Protein AF-0000000086329435 (afdb_homodimer)

Structure (mmCIF, N/CA/C/O backbone):
data_AF-0000000086329435-model_v1
#
loop_
_entity.id
_entity.type
_entity.pdbx_description
1 polymer 'Rab-GAP TBC domain-containing protein'
#
loop_
_atom_site.group_PDB
_atom_site.id
_atom_site.type_symbol
_atom_site.label_atom_id
_atom_site.label_alt_id
_atom_site.label_comp_id
_atom_site.label_asym_id
_atom_site.label_entity_id
_atom_site.l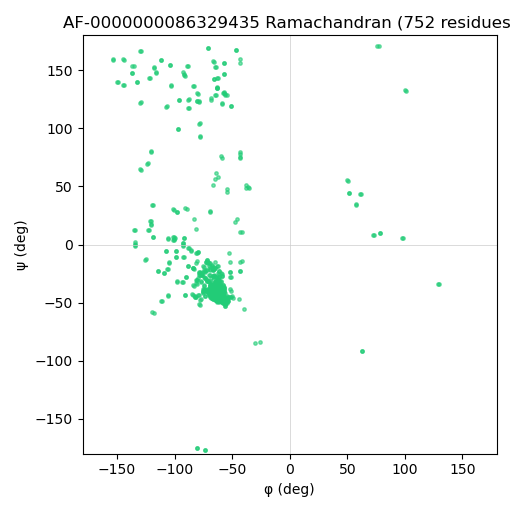abel_seq_id
_atom_site.pdbx_PDB_ins_code
_atom_site.Cartn_x
_atom_site.Cartn_y
_atom_site.Cartn_z
_atom_site.occupancy
_atom_site.B_iso_or_equiv
_atom_site.auth_seq_id
_atom_site.auth_comp_id
_atom_site.auth_asym_id
_atom_site.auth_atom_id
_atom_site.pdbx_PDB_model_num
ATOM 1 N N . HIS A 1 1 ? 3.812 -29.219 28.578 1 24.2 1 HIS A N 1
ATOM 2 C CA . HIS A 1 1 ? 4.77 -28.172 28.266 1 24.2 1 HIS A CA 1
ATOM 3 C C . HIS A 1 1 ? 4.887 -27.938 26.766 1 24.2 1 HIS A C 1
ATOM 5 O O . HIS A 1 1 ? 5.676 -28.609 26.094 1 24.2 1 HIS A O 1
ATOM 11 N N . LEU A 1 2 ? 3.816 -27.953 26.078 1 32.09 2 LEU A N 1
ATOM 12 C CA . LEU A 1 2 ? 3.768 -27.828 24.625 1 32.09 2 LEU A CA 1
ATOM 13 C C . LEU A 1 2 ? 4.715 -26.734 24.141 1 32.09 2 LEU A C 1
ATOM 15 O O . LEU A 1 2 ? 4.582 -25.578 24.547 1 32.09 2 LEU A O 1
ATOM 19 N N . SER A 1 3 ? 5.914 -26.875 24.109 1 37.56 3 SER A N 1
ATOM 20 C CA . SER A 1 3 ? 6.93 -25.953 23.609 1 37.56 3 SER A CA 1
ATOM 21 C C . SER A 1 3 ? 6.445 -25.203 22.375 1 37.56 3 SER A C 1
ATOM 23 O O . SER A 1 3 ? 6.352 -25.797 21.281 1 37.56 3 SER A O 1
ATOM 25 N N . GLU A 1 4 ? 5.254 -24.562 22.281 1 46.56 4 GLU A N 1
ATOM 26 C CA . GLU A 1 4 ? 4.449 -23.844 21.312 1 46.56 4 GLU A CA 1
ATOM 27 C C . GLU A 1 4 ? 5.305 -22.875 20.484 1 46.56 4 GLU A C 1
ATOM 29 O O . GLU A 1 4 ? 5.844 -21.906 21.016 1 46.56 4 GLU A O 1
ATOM 34 N N . HIS A 1 5 ? 5.977 -23.469 19.5 1 59.69 5 HIS A N 1
ATOM 35 C CA . HIS A 1 5 ? 6.898 -22.719 18.672 1 59.69 5 HIS A CA 1
ATOM 36 C C . HIS A 1 5 ? 6.246 -21.453 18.109 1 59.69 5 HIS A C 1
ATOM 38 O O . HIS A 1 5 ? 5.121 -21.5 17.609 1 59.69 5 HIS A O 1
ATOM 44 N N . GLU A 1 6 ? 6.73 -20.359 18.406 1 72.69 6 GLU A N 1
ATOM 45 C CA . GLU A 1 6 ? 6.316 -19.016 18.031 1 72.69 6 GLU A CA 1
ATOM 46 C C . GLU A 1 6 ? 6.168 -18.891 16.516 1 72.69 6 GLU A C 1
ATOM 48 O O . GLU A 1 6 ? 5.281 -18.188 16.031 1 72.69 6 GLU A O 1
ATOM 53 N N . TYR A 1 7 ? 6.957 -19.875 15.828 1 75.31 7 TYR A N 1
ATOM 54 C CA . TYR A 1 7 ? 6.957 -19.828 14.375 1 75.31 7 TYR A CA 1
ATOM 55 C C . TYR A 1 7 ? 6.836 -21.234 13.781 1 75.31 7 TYR A C 1
ATOM 57 O O . TYR A 1 7 ? 7.309 -22.203 14.375 1 75.31 7 TYR A O 1
ATOM 65 N N . ASP A 1 8 ? 6.195 -21.422 12.625 1 78.19 8 ASP A N 1
ATOM 66 C CA . ASP A 1 8 ? 6.141 -22.688 11.914 1 78.19 8 ASP A CA 1
ATOM 67 C C . ASP A 1 8 ? 7.418 -22.922 11.109 1 78.19 8 ASP A C 1
ATOM 69 O O . ASP A 1 8 ? 8.383 -22.156 11.227 1 78.19 8 ASP A O 1
ATOM 73 N N . ILE A 1 9 ? 7.453 -23.984 10.352 1 77.69 9 ILE A N 1
ATOM 74 C CA . ILE A 1 9 ? 8.664 -24.406 9.648 1 77.69 9 ILE A CA 1
ATOM 75 C C . ILE A 1 9 ? 8.984 -23.406 8.531 1 77.69 9 ILE A C 1
ATOM 77 O O . ILE A 1 9 ? 10.109 -23.359 8.039 1 77.69 9 ILE A O 1
ATOM 81 N N . TYR A 1 10 ? 8.039 -22.625 8.203 1 79.25 10 TYR A N 1
ATOM 82 C CA . TYR A 1 10 ? 8.219 -21.672 7.109 1 79.25 10 TYR A CA 1
ATOM 83 C C . TYR A 1 10 ? 8.562 -20.297 7.633 1 79.25 10 TYR A C 1
ATOM 85 O O . TYR A 1 10 ? 8.797 -19.359 6.852 1 79.25 10 TYR A O 1
ATOM 93 N N . GLY A 1 11 ? 8.531 -20.141 9 1 81.06 11 GLY A N 1
ATOM 94 C CA . GLY A 1 11 ? 8.898 -18.875 9.625 1 81.06 11 GLY A CA 1
ATOM 95 C C . GLY A 1 11 ? 7.703 -18.016 9.977 1 81.06 11 GLY A C 1
ATOM 96 O O . GLY A 1 11 ? 7.863 -16.875 10.43 1 81.06 11 GLY A O 1
ATOM 97 N N . PHE A 1 12 ? 6.535 -18.516 9.797 1 81.62 12 PHE A N 1
ATOM 98 C CA . PHE A 1 12 ? 5.34 -17.734 10.109 1 81.62 12 PHE A CA 1
ATOM 99 C C . PHE A 1 12 ? 4.891 -17.984 11.547 1 81.62 12 PHE A C 1
ATOM 101 O O . PHE A 1 12 ? 5.008 -19.094 12.055 1 81.62 12 PHE A O 1
ATOM 108 N N . LYS A 1 13 ? 4.367 -16.922 12.133 1 77.38 13 LYS A N 1
ATOM 109 C CA . LYS A 1 13 ? 3.855 -17.047 13.5 1 77.38 13 LYS A CA 1
ATOM 110 C C . LYS A 1 13 ? 2.682 -18.016 13.57 1 77.38 13 LYS A C 1
ATOM 112 O O . LYS A 1 13 ? 1.812 -18.016 12.695 1 77.38 13 LYS A O 1
ATOM 117 N N . THR A 1 14 ? 2.68 -18.828 14.484 1 70.88 14 THR A N 1
ATOM 118 C CA . THR A 1 14 ? 1.661 -19.875 14.633 1 70.88 14 THR A CA 1
ATOM 119 C C . THR A 1 14 ? 0.403 -19.297 15.281 1 70.88 14 THR A C 1
ATOM 121 O O . THR A 1 14 ? -0.709 -19.734 14.977 1 70.88 14 THR A O 1
ATOM 124 N N . LEU A 1 15 ? 0.626 -18.281 16.203 1 61.25 15 LEU A N 1
ATOM 125 C CA . LEU A 1 15 ? -0.533 -17.703 16.859 1 61.25 15 LEU A CA 1
ATOM 126 C C . LEU A 1 15 ? -0.813 -16.297 16.344 1 61.25 15 LEU A C 1
ATOM 128 O O . LEU A 1 15 ? 0.108 -15.5 16.172 1 61.25 15 LEU A O 1
ATOM 132 N N . PRO A 1 16 ? -2.02 -16.25 15.773 1 56.25 16 PRO A N 1
ATOM 133 C CA . PRO A 1 16 ? -2.326 -14.922 15.25 1 56.25 16 PRO A CA 1
ATOM 134 C C . PRO A 1 16 ? -2.412 -13.867 16.344 1 56.25 16 PRO A C 1
ATOM 136 O O . PRO A 1 16 ? -2.787 -14.172 17.484 1 56.25 16 PRO A O 1
ATOM 139 N N . GLU A 1 17 ? -1.737 -12.75 16.25 1 54.22 17 GLU A N 1
ATOM 140 C CA . GLU A 1 17 ? -1.885 -11.633 17.172 1 54.22 17 GLU A CA 1
ATOM 141 C C . GLU A 1 17 ? -3.24 -10.953 17.016 1 54.22 17 GLU A C 1
ATOM 143 O O . GLU A 1 17 ? -3.375 -9.758 17.281 1 54.22 17 GLU A O 1
ATOM 148 N N . GLU A 1 18 ? -4.297 -11.773 16.547 1 55.03 18 GLU A N 1
ATOM 149 C CA . GLU A 1 18 ? -5.539 -11.117 16.156 1 55.03 18 GLU A CA 1
ATOM 150 C C . GLU A 1 18 ? -6.402 -10.789 17.375 1 55.03 18 GLU A C 1
ATOM 152 O O . GLU A 1 18 ? -6.426 -11.547 18.344 1 55.03 18 GLU A O 1
ATOM 157 N N . GLU A 1 19 ? -6.867 -9.57 17.484 1 53.66 19 GLU A N 1
ATOM 158 C CA . GLU A 1 19 ? -7.707 -9.039 18.547 1 53.66 19 GLU A CA 1
ATOM 159 C C . GLU A 1 19 ? -9.133 -9.578 18.453 1 53.66 19 GLU A C 1
ATOM 161 O O . GLU A 1 19 ? -9.836 -9.672 19.469 1 53.66 19 GLU A O 1
ATOM 166 N N . ASP A 1 20 ? -9.617 -9.906 17.234 1 54.53 20 ASP A N 1
ATOM 167 C CA . ASP A 1 20 ? -11.023 -10.281 17.188 1 54.53 20 ASP A CA 1
ATOM 168 C C . ASP A 1 20 ? -11.227 -11.719 17.672 1 54.53 20 ASP A C 1
ATOM 170 O O . ASP A 1 20 ? -10.531 -12.633 17.219 1 54.53 20 ASP A O 1
ATOM 174 N N . GLU A 1 21 ? -12.023 -11.859 18.625 1 54.19 21 GLU A N 1
ATOM 175 C CA . GLU A 1 21 ? -12.289 -13.109 19.328 1 54.19 21 GLU A CA 1
ATOM 176 C C . GLU A 1 21 ? -12.578 -14.242 18.344 1 54.19 21 GLU A C 1
ATOM 178 O O . GLU A 1 21 ? -12.078 -15.359 18.516 1 54.19 21 GLU A O 1
ATOM 183 N N . GLU A 1 22 ? -13.398 -13.953 17.391 1 55.5 22 GLU A N 1
ATOM 184 C CA . GLU A 1 22 ? -13.742 -15.008 16.438 1 55.5 22 GLU A CA 1
ATOM 185 C C . GLU A 1 22 ? -12.523 -15.453 15.633 1 55.5 22 GLU A C 1
ATOM 187 O O . GLU A 1 22 ? -12.305 -16.641 15.43 1 55.5 22 GLU A O 1
ATOM 192 N N . GLU A 1 23 ? -11.797 -14.508 15.305 1 60 23 GLU A N 1
ATOM 193 C CA . GLU A 1 23 ? -10.594 -14.805 14.539 1 60 23 GLU A CA 1
ATOM 194 C C . GLU A 1 23 ? -9.555 -15.523 15.391 1 60 23 GLU A C 1
ATOM 196 O O . GLU A 1 23 ? -8.828 -16.391 14.898 1 60 23 GLU A O 1
ATOM 201 N N . LYS A 1 24 ? -9.586 -15.18 16.609 1 59.53 24 LYS A N 1
ATOM 202 C CA . LYS A 1 24 ? -8.703 -15.867 17.547 1 59.53 24 LYS A CA 1
ATOM 203 C C . LYS A 1 24 ? -9.086 -17.344 17.688 1 59.53 24 LYS A C 1
ATOM 205 O O . LYS A 1 24 ? -8.211 -18.203 17.75 1 59.53 24 LYS A O 1
ATOM 210 N N . ILE A 1 25 ? -10.391 -17.516 17.75 1 55.28 25 ILE A N 1
ATOM 211 C CA . ILE A 1 25 ? -10.875 -18.891 17.875 1 55.28 25 ILE A CA 1
ATOM 212 C C . ILE A 1 25 ? -10.477 -19.688 16.641 1 55.28 25 ILE A C 1
ATOM 214 O O . ILE A 1 25 ? -10 -20.828 16.75 1 55.28 25 ILE A O 1
ATOM 218 N N . VAL A 1 26 ? -10.617 -19.047 15.547 1 59.94 26 VAL A N 1
ATOM 219 C CA . VAL A 1 26 ? -10.266 -19.719 14.305 1 59.94 26 VAL A CA 1
ATOM 220 C C . VAL A 1 26 ? -8.766 -20.016 14.273 1 59.94 26 VAL A C 1
ATOM 222 O O . VAL A 1 26 ? -8.344 -21.094 13.867 1 59.94 26 VAL A O 1
ATOM 225 N N . ALA A 1 27 ? -8.031 -19.078 14.828 1 62.62 27 ALA A N 1
ATOM 226 C CA . ALA A 1 27 ? -6.582 -19.25 14.867 1 62.62 27 ALA A CA 1
ATOM 227 C C . ALA A 1 27 ? -6.184 -20.359 15.82 1 62.62 27 ALA A C 1
ATOM 229 O O . ALA A 1 27 ? -5.281 -21.156 15.531 1 62.62 27 ALA A O 1
ATOM 230 N N . MET A 1 28 ? -6.898 -20.422 16.891 1 58.91 28 MET A N 1
ATOM 231 C CA . MET A 1 28 ? -6.621 -21.453 17.891 1 58.91 28 MET A CA 1
ATOM 232 C C . MET A 1 28 ? -6.977 -22.828 17.359 1 58.91 28 MET A C 1
ATOM 234 O O . MET A 1 28 ? -6.219 -23.781 17.547 1 58.91 28 MET A O 1
ATOM 238 N N . VAL A 1 29 ? -8.078 -22.828 16.75 1 58.78 29 VAL A N 1
ATOM 239 C CA . VAL A 1 29 ? -8.516 -24.094 16.172 1 58.78 29 VAL A CA 1
ATOM 240 C C . VAL A 1 29 ? -7.527 -24.531 15.086 1 58.78 29 VAL A C 1
ATOM 242 O O . VAL A 1 29 ? -7.188 -25.719 14.992 1 58.78 29 VAL A O 1
ATOM 245 N N . ARG A 1 30 ? -7.062 -23.578 14.453 1 60.28 30 ARG A N 1
ATOM 246 C CA . ARG A 1 30 ? -6.082 -23.844 13.406 1 60.28 30 ARG A CA 1
ATOM 247 C C . ARG A 1 30 ? -4.805 -24.438 13.984 1 60.28 30 ARG A C 1
ATOM 249 O O . ARG A 1 30 ? -4.277 -25.422 13.469 1 60.28 30 ARG A O 1
ATOM 256 N N . ALA A 1 31 ? -4.41 -23.781 14.992 1 60.72 31 ALA A N 1
ATOM 257 C CA . ALA A 1 31 ? -3.172 -24.219 15.633 1 60.72 31 ALA A CA 1
ATOM 258 C C . ALA A 1 31 ? -3.301 -25.656 16.125 1 60.72 31 ALA A C 1
ATOM 260 O O . ALA A 1 31 ? -2.359 -26.453 16.031 1 60.72 31 ALA A O 1
ATOM 261 N N . LEU A 1 32 ? -4.488 -25.922 16.562 1 53.78 32 LEU A N 1
ATOM 262 C CA . LEU A 1 32 ? -4.758 -27.234 17.125 1 53.78 32 LEU A CA 1
ATOM 263 C C . LEU A 1 32 ? -4.879 -28.281 16.016 1 53.78 32 LEU A C 1
ATOM 265 O O . LEU A 1 32 ? -4.379 -29.391 16.156 1 53.78 32 LEU A O 1
ATOM 269 N N . ASN A 1 33 ? -5.516 -27.859 14.984 1 57.38 33 ASN A N 1
ATOM 270 C CA . ASN A 1 33 ? -5.766 -28.781 13.883 1 57.38 33 ASN A CA 1
ATOM 271 C C . ASN A 1 33 ? -4.496 -29.062 13.086 1 57.38 33 ASN A C 1
ATOM 273 O O . ASN A 1 33 ? -4.289 -30.172 12.609 1 57.38 33 ASN A O 1
ATOM 277 N N . LEU A 1 34 ? -3.732 -28 12.93 1 55.44 34 LEU A N 1
ATOM 278 C CA . LEU A 1 34 ? -2.514 -28.156 12.141 1 55.44 34 LEU A CA 1
ATOM 279 C C . LEU A 1 34 ? -1.604 -29.219 12.766 1 55.44 34 LEU A C 1
ATOM 281 O O . LEU A 1 34 ? -0.953 -29.984 12.055 1 55.44 34 LEU A O 1
ATOM 285 N N . LYS A 1 35 ? -1.518 -29.312 14.047 1 50.31 35 LYS A N 1
ATOM 286 C CA . LYS A 1 35 ? -0.722 -30.328 14.734 1 50.31 35 LYS A CA 1
ATOM 287 C C . LYS A 1 35 ? -1.253 -31.719 14.453 1 50.31 35 LYS A C 1
ATOM 289 O O . LYS A 1 35 ? -0.476 -32.656 14.273 1 50.31 35 LYS A O 1
ATOM 294 N N . SER A 1 36 ? -2.434 -31.828 14.414 1 48.31 36 SER A N 1
ATOM 295 C CA . SER A 1 36 ? -3.045 -33.156 14.281 1 48.31 36 SER A CA 1
ATOM 296 C C . SER A 1 36 ? -2.898 -33.688 12.859 1 48.31 36 SER A C 1
ATOM 298 O O . SER A 1 36 ? -2.689 -34.875 12.656 1 48.31 36 SER A O 1
ATOM 300 N N . LEU A 1 37 ? -2.949 -32.812 11.883 1 50.91 37 LEU A N 1
ATOM 301 C CA . LEU A 1 37 ? -2.988 -33.25 10.484 1 50.91 37 LEU A CA 1
ATOM 302 C C . LEU A 1 37 ? -1.589 -33.594 9.984 1 50.91 37 LEU A C 1
ATOM 304 O O . LEU A 1 37 ? -1.43 -34.406 9.07 1 50.91 37 LEU A O 1
ATOM 308 N N . SER A 1 38 ? -0.452 -32.938 10.484 1 51.78 38 SER A N 1
ATOM 309 C CA . SER A 1 38 ? 0.897 -33.031 9.938 1 51.78 38 SER A CA 1
ATOM 310 C C . SER A 1 38 ? 1.454 -34.438 10.062 1 51.78 38 SER A C 1
ATOM 312 O O . SER A 1 38 ? 2.352 -34.812 9.305 1 51.78 38 SER A O 1
ATOM 314 N N . LEU A 1 39 ? 0.945 -35.156 11.07 1 48.19 39 LEU A N 1
ATOM 315 C CA . LEU A 1 39 ? 1.61 -36.406 11.375 1 48.19 39 LEU A CA 1
ATOM 316 C C . LEU A 1 39 ? 0.987 -37.562 10.578 1 48.19 39 LEU A C 1
ATOM 318 O O . LEU A 1 39 ? 1.066 -38.719 10.984 1 48.19 39 LEU A O 1
ATOM 322 N N . THR A 1 40 ? 0.493 -37.156 9.336 1 56.59 40 THR A N 1
ATOM 323 C CA . THR A 1 40 ? -0.199 -38.312 8.734 1 56.59 40 THR A CA 1
ATOM 324 C C . THR A 1 40 ? 0.748 -39.094 7.844 1 56.59 40 THR A C 1
ATOM 326 O O . THR A 1 40 ? 1.774 -38.594 7.398 1 56.59 40 THR A O 1
ATOM 329 N N . ASP A 1 41 ? 0.604 -40.438 7.715 1 62.28 41 ASP A N 1
ATOM 330 C CA . ASP A 1 41 ? 1.23 -41.469 6.902 1 62.28 41 ASP A CA 1
ATOM 331 C C . ASP A 1 41 ? 1.409 -41 5.457 1 62.28 41 ASP A C 1
ATOM 333 O O . ASP A 1 41 ? 2.41 -41.312 4.816 1 62.28 41 ASP A O 1
ATOM 337 N N . GLN A 1 42 ? 0.707 -40.094 4.984 1 69.5 42 GLN A N 1
ATOM 338 C CA . GLN A 1 42 ? 0.752 -39.656 3.596 1 69.5 42 GLN A CA 1
ATOM 339 C C . GLN A 1 42 ? 1.93 -38.719 3.357 1 69.5 42 GLN A C 1
ATOM 341 O O . GLN A 1 42 ? 2.572 -38.75 2.307 1 69.5 42 GLN A O 1
ATOM 346 N N . GLU A 1 43 ? 2.307 -38 4.309 1 73 43 GLU A N 1
ATOM 347 C CA . GLU A 1 43 ? 3.436 -37.094 4.16 1 73 43 GLU A CA 1
ATOM 348 C C . GLU A 1 43 ? 4.754 -37.875 4.059 1 73 43 GLU A C 1
ATOM 350 O O . GLU A 1 43 ? 5.648 -37.469 3.311 1 73 43 GLU A O 1
ATOM 355 N N . VAL A 1 44 ? 4.719 -38.906 4.691 1 75.62 44 VAL A N 1
ATOM 356 C CA . VAL A 1 44 ? 5.91 -39.75 4.652 1 75.62 44 VAL A CA 1
ATOM 357 C C . VAL A 1 44 ? 6.043 -40.406 3.277 1 75.62 44 VAL A C 1
ATOM 359 O O . VAL A 1 44 ? 7.137 -40.469 2.715 1 75.62 44 VAL A O 1
ATOM 362 N N . SER A 1 45 ? 4.938 -40.812 2.775 1 83.56 45 SER A N 1
ATOM 363 C CA . SER A 1 45 ? 4.941 -41.438 1.461 1 83.56 45 SER A CA 1
ATOM 364 C C . SER A 1 45 ? 5.383 -40.469 0.377 1 83.56 45 SER A C 1
ATOM 366 O O . SER A 1 45 ? 6.199 -40.812 -0.482 1 83.56 45 SER A O 1
ATOM 368 N N . VAL A 1 46 ? 4.906 -39.281 0.426 1 88.5 46 VAL A N 1
ATOM 369 C CA . VAL A 1 46 ? 5.262 -38.25 -0.552 1 88.5 46 VAL A CA 1
ATOM 370 C C . VAL A 1 46 ? 6.75 -37.906 -0.442 1 88.5 46 VAL A C 1
ATOM 372 O O . VAL A 1 46 ? 7.43 -37.75 -1.456 1 88.5 46 VAL A O 1
ATOM 375 N N . GLY A 1 47 ? 7.238 -37.906 0.768 1 90.25 47 GLY A N 1
ATOM 376 C CA . GLY A 1 47 ? 8.648 -37.656 0.999 1 90.25 47 GLY A CA 1
ATOM 377 C C . GLY A 1 47 ? 9.555 -38.688 0.375 1 90.25 47 GLY A C 1
ATOM 378 O O . GLY A 1 47 ? 10.578 -38.344 -0.229 1 90.25 47 GLY A O 1
ATOM 379 N N . VAL A 1 48 ? 9.094 -39.906 0.478 1 90.62 48 VAL A N 1
ATOM 380 C CA . VAL A 1 48 ? 9.875 -41 -0.058 1 90.62 48 VAL A CA 1
ATOM 381 C C . VAL A 1 48 ? 9.875 -40.938 -1.584 1 90.62 48 VAL A C 1
ATOM 383 O O . VAL A 1 48 ? 10.906 -41.188 -2.223 1 90.62 48 VAL A O 1
ATOM 386 N N . LYS A 1 49 ? 8.742 -40.688 -2.146 1 93 49 LYS A N 1
ATOM 387 C CA . LYS A 1 49 ? 8.633 -40.562 -3.6 1 93 49 LYS A CA 1
ATOM 388 C C . LYS A 1 49 ? 9.531 -39.469 -4.141 1 93 49 LYS A C 1
ATOM 390 O O . LYS A 1 49 ? 10.18 -39.625 -5.176 1 93 49 LYS A O 1
ATOM 395 N N . TRP A 1 50 ? 9.578 -38.344 -3.414 1 93.31 50 TRP A N 1
ATOM 396 C CA . TRP A 1 50 ? 10.43 -37.25 -3.814 1 93.31 50 TRP A CA 1
ATOM 397 C C . TRP A 1 50 ? 11.898 -37.625 -3.725 1 93.31 50 TRP A C 1
ATOM 399 O O . TRP A 1 50 ? 12.68 -37.312 -4.633 1 93.31 50 TRP A O 1
ATOM 409 N N . GLU A 1 51 ? 12.281 -38.312 -2.684 1 91.5 51 GLU A N 1
ATOM 410 C CA . GLU A 1 51 ? 13.664 -38.75 -2.504 1 91.5 51 GLU A CA 1
ATOM 411 C C . GLU A 1 51 ? 14.102 -39.688 -3.619 1 91.5 51 GLU A C 1
ATOM 413 O O . GLU A 1 51 ? 15.219 -39.594 -4.133 1 91.5 51 GLU A O 1
ATOM 418 N N . ASN A 1 52 ? 13.227 -40.562 -3.916 1 91.38 52 ASN A N 1
ATOM 419 C CA . ASN A 1 52 ? 13.508 -41.5 -4.996 1 91.38 52 ASN A CA 1
ATOM 420 C C . ASN A 1 52 ? 13.672 -40.781 -6.332 1 91.38 52 ASN A C 1
ATOM 422 O O . ASN A 1 52 ? 14.586 -41.094 -7.098 1 91.38 52 ASN A O 1
ATOM 426 N N . PHE A 1 53 ? 12.781 -39.906 -6.559 1 92.5 53 PHE A N 1
ATOM 427 C CA . PHE A 1 53 ? 12.82 -39.188 -7.816 1 92.5 53 PHE A CA 1
ATOM 428 C C . PHE A 1 53 ? 14.094 -38.344 -7.914 1 92.5 53 PHE A C 1
ATOM 430 O O . PHE A 1 53 ? 14.781 -38.375 -8.938 1 92.5 53 PHE A O 1
ATOM 437 N N . LEU A 1 54 ? 14.469 -37.594 -6.891 1 91.12 54 LEU A N 1
ATOM 438 C CA . LEU A 1 54 ? 15.625 -36.719 -6.891 1 91.12 54 LEU A CA 1
ATOM 439 C C . LEU A 1 54 ? 16.922 -37.531 -6.938 1 91.12 54 LEU A C 1
ATOM 441 O O . LEU A 1 54 ? 17.906 -37.062 -7.523 1 91.12 54 LEU A O 1
ATOM 445 N N . ALA A 1 55 ? 16.891 -38.688 -6.309 1 87.56 55 ALA A N 1
ATOM 446 C CA . ALA A 1 55 ? 18.047 -39.562 -6.363 1 87.56 55 ALA A CA 1
ATOM 447 C C . ALA A 1 55 ? 18.297 -40.062 -7.785 1 87.56 55 ALA A C 1
ATOM 449 O O . ALA A 1 55 ? 19.438 -40.219 -8.203 1 87.56 55 ALA A O 1
ATOM 450 N N . SER A 1 56 ? 17.234 -40.281 -8.453 1 85.19 56 SER A N 1
ATOM 451 C CA . SER A 1 56 ? 17.344 -40.812 -9.82 1 85.19 56 SER A CA 1
ATOM 452 C C . SER A 1 56 ? 17.797 -39.719 -10.781 1 85.19 56 SER A C 1
ATOM 454 O O . SER A 1 56 ? 18.328 -40 -11.852 1 85.19 56 SER A O 1
ATOM 456 N N . THR A 1 57 ? 17.562 -38.438 -10.445 1 80.75 57 THR A N 1
ATOM 457 C CA . THR A 1 57 ? 17.891 -37.344 -11.32 1 80.75 57 THR A CA 1
ATOM 458 C C . THR A 1 57 ? 19.203 -36.688 -10.891 1 80.75 57 THR A C 1
ATOM 460 O O . THR A 1 57 ? 19.562 -35.594 -11.383 1 80.75 57 THR A O 1
ATOM 463 N N . MET A 1 58 ? 19.859 -37.219 -9.969 1 72.38 58 MET A N 1
ATOM 464 C CA . MET A 1 58 ? 21.078 -36.656 -9.406 1 72.38 58 MET A CA 1
ATOM 465 C C . MET A 1 58 ? 22.125 -36.469 -10.5 1 72.38 58 MET A C 1
ATOM 467 O O . MET A 1 58 ? 22.844 -35.469 -10.492 1 72.38 58 MET A O 1
ATOM 471 N N . ASN A 1 59 ? 22.156 -37.375 -11.414 1 69.38 59 ASN A N 1
ATOM 472 C CA . ASN A 1 59 ? 23.203 -37.312 -12.422 1 69.38 59 ASN A CA 1
ATOM 473 C C . ASN A 1 59 ? 22.672 -36.719 -13.734 1 69.38 59 ASN A C 1
ATOM 475 O O . ASN A 1 59 ? 23.359 -36.781 -14.758 1 69.38 59 ASN A O 1
ATOM 479 N N . ARG A 1 60 ? 21.406 -36.281 -13.688 1 74.31 60 ARG A N 1
ATOM 480 C CA . ARG A 1 60 ? 20.812 -35.688 -14.898 1 74.31 60 ARG A CA 1
ATOM 481 C C . ARG A 1 60 ? 20.047 -34.406 -14.57 1 74.31 60 ARG A C 1
ATOM 483 O O . ARG A 1 60 ? 19.703 -34.188 -13.414 1 74.31 60 ARG A O 1
ATOM 490 N N . GLU A 1 61 ? 20.016 -33.625 -15.617 1 76.62 61 GLU A N 1
ATOM 491 C CA . GLU A 1 61 ? 19.219 -32.406 -15.477 1 76.62 61 GLU A CA 1
ATOM 492 C C . GLU A 1 61 ? 17.719 -32.75 -15.391 1 76.62 61 GLU A C 1
ATOM 494 O O . GLU A 1 61 ? 17.234 -33.594 -16.109 1 76.62 61 GLU A O 1
ATOM 499 N N . MET A 1 62 ? 17.141 -32.25 -14.367 1 82.75 62 MET A N 1
ATOM 500 C CA . MET A 1 62 ? 15.695 -32.438 -14.219 1 82.75 62 MET A CA 1
ATOM 501 C C . MET A 1 62 ? 14.945 -31.906 -15.438 1 82.75 62 MET A C 1
ATOM 503 O O . MET A 1 62 ? 15.281 -30.844 -15.953 1 82.75 62 MET A O 1
ATOM 507 N N . VAL A 1 63 ? 14.07 -32.719 -16.016 1 85.12 63 VAL A N 1
ATOM 508 C CA . VAL A 1 63 ? 13.258 -32.344 -17.172 1 85.12 63 VAL A CA 1
ATOM 509 C C . VAL A 1 63 ? 11.773 -32.469 -16.828 1 85.12 63 VAL A C 1
ATOM 511 O O . VAL A 1 63 ? 11.391 -33.375 -16.062 1 85.12 63 VAL A O 1
ATOM 514 N N . PRO A 1 64 ? 11.094 -31.562 -17.375 1 87.94 64 PRO A N 1
ATOM 515 C CA . PRO A 1 64 ? 9.656 -31.703 -17.141 1 87.94 64 PRO A CA 1
ATOM 516 C C . PRO A 1 64 ? 9.102 -33.062 -17.625 1 87.94 64 PRO A C 1
ATOM 518 O O . PRO A 1 64 ? 9.461 -33.5 -18.703 1 87.94 64 PRO A O 1
ATOM 521 N N . CYS A 1 65 ? 8.383 -33.75 -16.828 1 89.06 65 CYS A N 1
ATOM 522 C CA . CYS A 1 65 ? 7.773 -35.031 -17.125 1 89.06 65 CYS A CA 1
ATOM 523 C C . CYS A 1 65 ? 6.527 -35.25 -16.281 1 89.06 65 CYS A C 1
ATOM 525 O O . CYS A 1 65 ? 6.348 -34.594 -15.25 1 89.06 65 CYS A O 1
ATOM 527 N N . PRO A 1 66 ? 5.68 -36.094 -16.656 1 91.25 66 PRO A N 1
ATOM 528 C CA . PRO A 1 66 ? 4.434 -36.344 -15.93 1 91.25 66 PRO A CA 1
ATOM 529 C C . PRO A 1 66 ? 4.664 -36.75 -14.477 1 91.25 66 PRO A C 1
ATOM 531 O O . PRO A 1 66 ? 3.885 -36.375 -13.594 1 91.25 66 PRO A O 1
ATOM 534 N N . GLU A 1 67 ? 5.68 -37.5 -14.281 1 91.81 67 GLU A N 1
ATOM 535 C CA . GLU A 1 67 ? 5.996 -37.938 -12.93 1 91.81 67 GLU A CA 1
ATOM 536 C C . GLU A 1 67 ? 6.316 -36.75 -12.023 1 91.81 67 GLU A C 1
ATOM 538 O O . GLU A 1 67 ? 5.828 -36.656 -10.898 1 91.81 67 GLU A O 1
ATOM 543 N N . LEU A 1 68 ? 7.141 -35.906 -12.539 1 93 68 LEU A N 1
ATOM 544 C CA . LEU A 1 68 ? 7.504 -34.719 -11.781 1 93 68 LEU A CA 1
ATOM 545 C C . LEU A 1 68 ? 6.281 -33.844 -11.523 1 93 68 LEU A C 1
ATOM 547 O O . LEU A 1 68 ? 6.125 -33.281 -10.43 1 93 68 LEU A O 1
ATOM 551 N N . LYS A 1 69 ? 5.445 -33.688 -12.523 1 93.25 69 LYS A N 1
ATOM 552 C CA . LYS A 1 69 ? 4.215 -32.938 -12.375 1 93.25 69 LYS A CA 1
ATOM 553 C C . LYS A 1 69 ? 3.352 -33.469 -11.242 1 93.25 69 LYS A C 1
ATOM 555 O O . LYS A 1 69 ? 2.85 -32.719 -10.414 1 93.25 69 LYS A O 1
ATOM 560 N N . SER A 1 70 ? 3.174 -34.781 -11.227 1 92.94 70 SER A N 1
ATOM 561 C CA . SER A 1 70 ? 2.379 -35.406 -10.188 1 92.94 70 SER A CA 1
ATOM 562 C C . SER A 1 70 ? 2.996 -35.219 -8.812 1 92.94 70 SER A C 1
ATOM 564 O O . SER A 1 70 ? 2.281 -35 -7.828 1 92.94 70 SER A O 1
ATOM 566 N N . LEU A 1 71 ? 4.285 -35.312 -8.75 1 94.56 71 LEU A N 1
ATOM 567 C CA . LEU A 1 71 ? 4.992 -35.094 -7.492 1 94.56 71 LEU A CA 1
ATOM 568 C C . LEU A 1 71 ? 4.812 -33.688 -6.988 1 94.56 71 LEU A C 1
ATOM 570 O O . LEU A 1 71 ? 4.52 -33.469 -5.809 1 94.56 71 LEU A O 1
ATOM 574 N N . VAL A 1 72 ? 4.949 -32.719 -7.887 1 95.06 72 VAL A N 1
ATOM 575 C CA . VAL A 1 72 ? 4.828 -31.312 -7.523 1 95.06 72 VAL A CA 1
ATOM 576 C C . VAL A 1 72 ? 3.41 -31.031 -7.035 1 95.06 72 VAL A C 1
ATOM 578 O O . VAL A 1 72 ? 3.223 -30.312 -6.047 1 95.06 72 VAL A O 1
ATOM 581 N N . ARG A 1 73 ? 2.391 -31.594 -7.68 1 92.44 73 ARG A N 1
ATOM 582 C CA . ARG A 1 73 ? 0.995 -31.391 -7.309 1 92.44 73 ARG A CA 1
ATOM 583 C C . ARG A 1 73 ? 0.692 -32 -5.945 1 92.44 73 ARG A C 1
ATOM 585 O O . ARG A 1 73 ? -0.291 -31.625 -5.297 1 92.44 73 ARG A O 1
ATOM 592 N N . SER A 1 74 ? 1.548 -32.969 -5.543 1 91.75 74 SER A N 1
ATOM 593 C CA . SER A 1 74 ? 1.385 -33.562 -4.227 1 91.75 74 SER A CA 1
ATOM 594 C C . SER A 1 74 ? 2.088 -32.75 -3.15 1 91.75 74 SER A C 1
ATOM 596 O O . SER A 1 74 ? 1.955 -33.031 -1.958 1 91.75 74 SER A O 1
ATOM 598 N N . GLY A 1 75 ? 2.803 -31.734 -3.527 1 93.62 75 GLY A N 1
ATOM 599 C CA . GLY A 1 75 ? 3.531 -30.875 -2.598 1 93.62 75 GLY A CA 1
ATOM 600 C C . GLY A 1 75 ? 5.008 -31.203 -2.521 1 93.62 75 GLY A C 1
ATOM 601 O O . GLY A 1 75 ? 5.387 -32.375 -2.447 1 93.62 75 GLY A O 1
ATOM 602 N N . VAL A 1 76 ? 5.82 -30.234 -2.592 1 95.5 76 VAL A N 1
ATOM 603 C CA . VAL A 1 76 ? 7.262 -30.422 -2.467 1 95.5 76 VAL A CA 1
ATOM 604 C C . VAL A 1 76 ? 7.668 -30.344 -0.996 1 95.5 76 VAL A C 1
ATOM 606 O O . VAL A 1 76 ? 7.32 -29.406 -0.291 1 95.5 76 VAL A O 1
ATOM 609 N N . PRO A 1 77 ? 8.32 -31.375 -0.532 1 92.94 77 PRO A N 1
ATOM 610 C CA . PRO A 1 77 ? 8.781 -31.312 0.856 1 92.94 77 PRO A CA 1
ATOM 611 C C . PRO A 1 77 ? 9.672 -30.109 1.137 1 92.94 77 PRO A C 1
ATOM 613 O O . PRO A 1 77 ? 10.477 -29.719 0.287 1 92.94 77 PRO A O 1
ATOM 616 N N . HIS A 1 78 ? 9.57 -29.578 2.367 1 91.88 78 HIS A N 1
ATOM 617 C CA . HIS A 1 78 ? 10.266 -28.375 2.803 1 91.88 78 HIS A CA 1
ATOM 618 C C . HIS A 1 78 ? 11.758 -28.453 2.496 1 91.88 78 HIS A C 1
ATOM 620 O O . HIS A 1 78 ? 12.352 -27.5 1.992 1 91.88 78 HIS A O 1
ATOM 626 N N . VAL A 1 79 ? 12.414 -29.594 2.67 1 91.62 79 VAL A N 1
ATOM 627 C CA . VAL A 1 79 ? 13.859 -29.781 2.588 1 91.62 79 VAL A CA 1
ATOM 628 C C . VAL A 1 79 ? 14.305 -29.719 1.128 1 91.62 79 VAL A C 1
ATOM 630 O O . VAL A 1 79 ? 15.461 -29.391 0.837 1 91.62 79 VAL A O 1
ATOM 633 N N . HIS A 1 80 ? 13.398 -29.984 0.197 1 94 80 HIS A N 1
ATOM 634 C CA . HIS A 1 80 ? 13.758 -30.047 -1.215 1 94 80 HIS A CA 1
ATOM 635 C C . HIS A 1 80 ? 13.234 -28.844 -1.978 1 94 80 HIS A C 1
ATOM 637 O O . HIS A 1 80 ? 13.547 -28.656 -3.154 1 94 80 HIS A O 1
ATOM 643 N N . ARG A 1 81 ? 12.461 -27.984 -1.33 1 96.56 81 ARG A N 1
ATOM 644 C CA . ARG A 1 81 ? 11.719 -26.922 -2.006 1 96.56 81 ARG A CA 1
ATOM 645 C C . ARG A 1 81 ? 12.664 -25.906 -2.65 1 96.56 81 ARG A C 1
ATOM 647 O O . ARG A 1 81 ? 12.43 -25.469 -3.773 1 96.56 81 ARG A O 1
ATOM 654 N N . SER A 1 82 ? 13.719 -25.531 -1.947 1 96.88 82 SER A N 1
ATOM 655 C CA . SER A 1 82 ? 14.688 -24.594 -2.496 1 96.88 82 SER A CA 1
ATOM 656 C C . SER A 1 82 ? 15.25 -25.094 -3.822 1 96.88 82 SER A C 1
ATOM 658 O O . SER A 1 82 ? 15.305 -24.344 -4.801 1 96.88 82 SER A O 1
ATOM 660 N N . LYS A 1 83 ? 15.609 -26.375 -3.863 1 94.69 83 LYS A N 1
ATOM 661 C CA . LYS A 1 83 ? 16.188 -26.969 -5.059 1 94.69 83 LYS A CA 1
ATOM 662 C C . LYS A 1 83 ? 15.164 -27.031 -6.191 1 94.69 83 LYS A C 1
ATOM 664 O O . LYS A 1 83 ? 15.477 -26.703 -7.336 1 94.69 83 LYS A O 1
ATOM 669 N N . VAL A 1 84 ? 13.969 -27.469 -5.906 1 96 84 VAL A N 1
ATOM 670 C CA . VAL A 1 84 ? 12.922 -27.656 -6.906 1 96 84 VAL A CA 1
ATOM 671 C C . VAL A 1 84 ? 12.5 -26.297 -7.461 1 96 84 VAL A C 1
ATOM 673 O O . VAL A 1 84 ? 12.344 -26.125 -8.672 1 96 84 VAL A O 1
ATOM 676 N N . TRP A 1 85 ? 12.312 -25.25 -6.57 1 97.81 85 TRP A N 1
ATOM 677 C CA . TRP A 1 85 ? 11.938 -23.906 -7.016 1 97.81 85 TRP A CA 1
ATOM 678 C C . TRP A 1 85 ? 13.016 -23.312 -7.922 1 97.81 85 TRP A C 1
ATOM 680 O O . TRP A 1 85 ? 12.703 -22.688 -8.945 1 97.81 85 TRP A O 1
ATOM 690 N N . ARG A 1 86 ? 14.266 -23.5 -7.496 1 96.88 86 ARG A N 1
ATOM 691 C CA . ARG A 1 86 ? 15.375 -22.984 -8.297 1 96.88 86 ARG A CA 1
ATOM 692 C C . ARG A 1 86 ? 15.352 -23.594 -9.703 1 96.88 86 ARG A C 1
ATOM 694 O O . ARG A 1 86 ? 15.562 -22.891 -10.688 1 96.88 86 ARG A O 1
ATOM 701 N N . TYR A 1 87 ? 15.125 -24.906 -9.75 1 95 87 TYR A N 1
ATOM 702 C CA . TYR A 1 87 ? 15.023 -25.594 -11.023 1 95 87 TYR A CA 1
ATOM 703 C C . TYR A 1 87 ? 13.891 -25.016 -11.875 1 95 87 TYR A C 1
ATOM 705 O O . TYR A 1 87 ? 14.078 -24.734 -13.055 1 95 87 TYR A O 1
ATOM 713 N N . CYS A 1 88 ? 12.688 -24.859 -11.297 1 95.88 88 CYS A N 1
ATOM 714 C CA . CYS A 1 88 ? 11.523 -24.359 -12.023 1 95.88 88 CYS A CA 1
ATOM 715 C C . CYS A 1 88 ? 11.781 -22.953 -12.562 1 95.88 88 CYS A C 1
ATOM 717 O O . CYS A 1 88 ? 11.5 -22.672 -13.727 1 95.88 88 CYS A O 1
ATOM 719 N N . VAL A 1 89 ? 12.328 -22.094 -11.727 1 96.69 89 VAL A N 1
ATOM 720 C CA . VAL A 1 89 ? 12.578 -20.703 -12.102 1 96.69 89 VAL A CA 1
ATOM 721 C C . VAL A 1 89 ? 13.594 -20.641 -13.242 1 96.69 89 VAL A C 1
ATOM 723 O O . VAL A 1 89 ? 13.375 -19.953 -14.234 1 96.69 89 VAL A O 1
ATOM 726 N N . ALA A 1 90 ? 14.711 -21.391 -13.086 1 94.69 90 ALA A N 1
ATOM 727 C CA . ALA A 1 90 ? 15.742 -21.422 -14.117 1 94.69 90 ALA A CA 1
ATOM 728 C C . ALA A 1 90 ? 15.164 -21.875 -15.453 1 94.69 90 ALA A C 1
ATOM 730 O O . ALA A 1 90 ? 15.508 -21.328 -16.5 1 94.69 90 ALA A O 1
ATOM 731 N N . PHE A 1 91 ? 14.312 -22.844 -15.391 1 93.44 91 PHE A N 1
ATOM 732 C CA . PHE A 1 91 ? 13.688 -23.391 -16.594 1 93.44 91 PHE A CA 1
ATOM 733 C C . PHE A 1 91 ? 12.883 -22.312 -17.312 1 93.44 91 PHE A C 1
ATOM 735 O O . PHE A 1 91 ? 12.992 -22.141 -18.516 1 93.44 91 PHE A O 1
ATOM 742 N N . HIS A 1 92 ? 12.109 -21.516 -16.578 1 93.44 92 HIS A N 1
ATOM 743 C CA . HIS A 1 92 ? 11.164 -20.578 -17.172 1 93.44 92 HIS A CA 1
ATOM 744 C C . HIS A 1 92 ? 11.867 -19.328 -17.672 1 93.44 92 HIS A C 1
ATOM 746 O O . HIS A 1 92 ? 11.383 -18.656 -18.594 1 93.44 92 HIS A O 1
ATOM 752 N N . VAL A 1 93 ? 13.031 -18.953 -17.094 1 94.81 93 VAL A N 1
ATOM 753 C CA . VAL A 1 93 ? 13.672 -17.703 -17.484 1 94.81 93 VAL A CA 1
ATOM 754 C C . VAL A 1 93 ? 14.883 -17.984 -18.359 1 94.81 93 VAL A C 1
ATOM 756 O O . VAL A 1 93 ? 15.633 -17.078 -18.719 1 94.81 93 VAL A O 1
ATOM 759 N N . ARG A 1 94 ? 15.094 -19.234 -18.719 1 92.69 94 ARG A N 1
ATOM 760 C CA . ARG A 1 94 ? 16.281 -19.672 -19.453 1 92.69 94 ARG A CA 1
ATOM 761 C C . ARG A 1 94 ? 16.484 -18.859 -20.719 1 92.69 94 ARG A C 1
ATOM 763 O O . ARG A 1 94 ? 17.578 -18.375 -20.984 1 92.69 94 ARG A O 1
ATOM 770 N N . LYS A 1 95 ? 15.445 -18.656 -21.453 1 88.75 95 LYS A N 1
ATOM 771 C CA . LYS A 1 95 ? 15.523 -17.938 -22.734 1 88.75 95 LYS A CA 1
ATOM 772 C C . LYS A 1 95 ? 16 -16.5 -22.531 1 88.75 95 LYS A C 1
ATOM 774 O O . LYS A 1 95 ? 16.703 -15.953 -23.375 1 88.75 95 LYS A O 1
ATOM 779 N N . TYR A 1 96 ? 15.609 -15.891 -21.422 1 88 96 TYR A N 1
ATOM 780 C CA . TYR A 1 96 ? 15.977 -14.516 -21.109 1 88 96 TYR A CA 1
ATOM 781 C C . TYR A 1 96 ? 17.359 -14.445 -20.5 1 88 96 TYR A C 1
ATOM 783 O O . TYR A 1 96 ? 18.188 -13.625 -20.906 1 88 96 TYR A O 1
ATOM 791 N N . ARG A 1 97 ? 17.594 -15.32 -19.594 1 91.38 97 ARG A N 1
ATOM 792 C CA . ARG A 1 97 ? 18.828 -15.289 -18.812 1 91.38 97 ARG A CA 1
ATOM 793 C C . ARG A 1 97 ? 20.031 -15.609 -19.688 1 91.38 97 ARG A C 1
ATOM 795 O O . ARG A 1 97 ? 21.109 -15.023 -19.5 1 91.38 97 ARG A O 1
ATOM 802 N N . ASP A 1 98 ? 19.844 -16.469 -20.625 1 90.94 98 ASP A N 1
ATOM 803 C CA . ASP A 1 98 ? 20.953 -16.922 -21.469 1 90.94 98 ASP A CA 1
ATOM 804 C C . ASP A 1 98 ? 21.438 -15.805 -22.391 1 90.94 98 ASP A C 1
ATOM 806 O O . ASP A 1 98 ? 22.594 -15.828 -22.844 1 90.94 98 ASP A O 1
ATOM 810 N N . CYS A 1 99 ? 20.625 -14.797 -22.656 1 90.75 99 CYS A N 1
ATOM 811 C CA . CYS A 1 99 ? 20.969 -13.695 -23.547 1 90.75 99 CYS A CA 1
ATOM 812 C C . CYS A 1 99 ? 21.578 -12.531 -22.766 1 90.75 99 CYS A C 1
ATOM 814 O O . CYS A 1 99 ? 22.016 -11.547 -23.359 1 90.75 99 CYS A O 1
ATOM 816 N N . LEU A 1 100 ? 21.672 -12.695 -21.484 1 93.69 100 LEU A N 1
ATOM 817 C CA . LEU A 1 100 ? 22.141 -11.602 -20.625 1 93.69 100 LEU A CA 1
ATOM 818 C C . LEU A 1 100 ? 23.516 -11.93 -20.031 1 93.69 100 LEU A C 1
ATOM 820 O O . LEU A 1 100 ? 23.922 -13.086 -20 1 93.69 100 LEU A O 1
ATOM 824 N N . ALA A 1 101 ? 24.219 -10.891 -19.625 1 93.5 101 ALA A N 1
ATOM 825 C CA . ALA A 1 101 ? 25.531 -11.047 -18.984 1 93.5 101 ALA A CA 1
ATOM 826 C C . ALA A 1 101 ? 25.406 -11.781 -17.656 1 93.5 101 ALA A C 1
ATOM 828 O O . ALA A 1 101 ? 24.359 -11.711 -17 1 93.5 101 ALA A O 1
ATOM 829 N N . ASP A 1 102 ? 26.422 -12.469 -17.234 1 92 102 ASP A N 1
ATOM 830 C CA . ASP A 1 102 ? 26.438 -13.234 -15.992 1 92 102 ASP A CA 1
ATOM 831 C C . ASP A 1 102 ? 26.234 -12.328 -14.781 1 92 102 ASP A C 1
ATOM 833 O O . ASP A 1 102 ? 25.688 -12.75 -13.766 1 92 102 ASP A O 1
ATOM 837 N N . ASP A 1 103 ? 26.672 -11.117 -14.883 1 95.56 103 ASP A N 1
ATOM 838 C CA . ASP A 1 103 ? 26.562 -10.18 -13.758 1 95.56 103 ASP A CA 1
ATOM 839 C C . ASP A 1 103 ? 25.406 -9.219 -13.953 1 95.56 103 ASP A C 1
ATOM 841 O O . ASP A 1 103 ? 25.453 -8.07 -13.5 1 95.56 103 ASP A O 1
ATOM 845 N N . TYR A 1 104 ? 24.391 -9.68 -14.633 1 97.12 104 TYR A N 1
ATOM 846 C CA . TYR A 1 104 ? 23.234 -8.844 -14.961 1 97.12 104 TYR A CA 1
ATOM 847 C C . TYR A 1 104 ? 22.594 -8.289 -13.703 1 97.12 104 TYR A C 1
ATOM 849 O O . TYR A 1 104 ? 22.344 -7.086 -13.594 1 97.12 104 TYR A O 1
ATOM 857 N N . TYR A 1 105 ? 22.312 -9.148 -12.75 1 97.5 105 TYR A N 1
ATOM 858 C CA . TYR A 1 105 ? 21.672 -8.758 -11.5 1 97.5 105 TYR A CA 1
ATOM 859 C C . TYR A 1 105 ? 22.531 -7.762 -10.734 1 97.5 105 TYR A C 1
ATOM 861 O O . TYR A 1 105 ? 22.047 -6.734 -10.273 1 97.5 105 TYR A O 1
ATOM 869 N N . LYS A 1 106 ? 23.797 -8.031 -10.625 1 96.88 106 LYS A N 1
ATOM 870 C CA . LYS A 1 106 ? 24.734 -7.125 -9.945 1 96.88 106 LYS A CA 1
ATOM 871 C C . LYS A 1 106 ? 24.797 -5.781 -10.664 1 96.88 106 LYS A C 1
ATOM 873 O O . LYS A 1 106 ? 24.938 -4.734 -10.023 1 96.88 106 LYS A O 1
ATOM 878 N N . GLY A 1 107 ? 24.781 -5.883 -11.938 1 96.75 107 GLY A N 1
ATOM 879 C CA . GLY A 1 107 ? 24.781 -4.66 -12.727 1 96.75 107 GLY A CA 1
ATOM 880 C C . GLY A 1 107 ? 23.562 -3.785 -12.453 1 96.75 107 GLY A C 1
ATOM 881 O O . GLY A 1 107 ? 23.688 -2.562 -12.352 1 96.75 107 GLY A O 1
ATOM 882 N N . LEU A 1 108 ? 22.375 -4.387 -12.359 1 96.5 108 LEU A N 1
ATOM 883 C CA . LEU A 1 108 ? 21.156 -3.656 -12.062 1 96.5 108 LEU A CA 1
ATOM 884 C C . LEU A 1 108 ? 21.234 -2.996 -10.688 1 96.5 108 LEU A C 1
ATOM 886 O O . LEU A 1 108 ? 20.781 -1.862 -10.516 1 96.5 108 LEU A O 1
ATOM 890 N N . LEU A 1 109 ? 21.781 -3.725 -9.719 1 96.25 109 LEU A N 1
ATOM 891 C CA . LEU A 1 109 ? 21.922 -3.193 -8.367 1 96.25 109 LEU A CA 1
ATOM 892 C C . LEU A 1 109 ? 22.859 -1.992 -8.352 1 96.25 109 LEU A C 1
ATOM 894 O O . LEU A 1 109 ? 22.625 -1.026 -7.617 1 96.25 109 LEU A O 1
ATOM 898 N N . SER A 1 110 ? 23.906 -2.062 -9.133 1 95.06 110 SER A N 1
ATOM 899 C CA . SER A 1 110 ? 24.828 -0.938 -9.242 1 95.06 110 SER A CA 1
ATOM 900 C C . SER A 1 110 ? 24.141 0.287 -9.836 1 95.06 110 SER A C 1
ATOM 902 O O . SER A 1 110 ? 24.359 1.41 -9.375 1 95.06 110 SER A O 1
ATOM 904 N N . LEU A 1 111 ? 23.359 0.032 -10.82 1 90.94 111 LEU A N 1
ATOM 905 C CA . LEU A 1 111 ? 22.578 1.104 -11.445 1 90.94 111 LEU A CA 1
ATOM 906 C C . LEU A 1 111 ? 21.625 1.743 -10.445 1 90.94 111 LEU A C 1
ATOM 908 O O . LEU A 1 111 ? 21.484 2.967 -10.414 1 90.94 111 LEU A O 1
ATOM 912 N N . ALA A 1 112 ? 20.969 0.922 -9.633 1 90.06 112 ALA A N 1
ATOM 913 C CA . ALA A 1 112 ? 19.984 1.378 -8.648 1 90.06 112 ALA A CA 1
ATOM 914 C C . ALA A 1 112 ? 20.641 2.254 -7.586 1 90.06 112 ALA A C 1
ATOM 916 O O . ALA A 1 112 ? 20 3.148 -7.031 1 90.06 112 ALA A O 1
ATOM 917 N N . ARG A 1 113 ? 21.844 2.016 -7.316 1 85.69 113 ARG A N 1
ATOM 918 C CA . ARG A 1 113 ? 22.578 2.789 -6.316 1 85.69 113 ARG A CA 1
ATOM 919 C C . ARG A 1 113 ? 23 4.148 -6.875 1 85.69 113 ARG A C 1
ATOM 921 O O . ARG A 1 113 ? 23.109 5.121 -6.125 1 85.69 113 ARG A O 1
ATOM 928 N N . GLU A 1 114 ? 23.141 4.215 -8.141 1 84.38 114 GLU A N 1
ATOM 929 C CA . GLU A 1 114 ? 23.672 5.414 -8.773 1 84.38 114 GLU A CA 1
ATOM 930 C C . GLU A 1 114 ? 22.547 6.363 -9.203 1 84.38 114 GLU A C 1
ATOM 932 O O . GLU A 1 114 ? 22.75 7.578 -9.234 1 84.38 114 GLU A O 1
ATOM 937 N N . LYS A 1 115 ? 21.469 5.805 -9.555 1 81.62 115 LYS A N 1
ATOM 938 C CA . LYS A 1 115 ? 20.391 6.617 -10.117 1 81.62 115 LYS A CA 1
ATOM 939 C C . LYS A 1 115 ? 19.156 6.59 -9.227 1 81.62 115 LYS A C 1
ATOM 941 O O . LYS A 1 115 ? 18.875 5.586 -8.562 1 81.62 115 LYS A O 1
ATOM 946 N N . GLN A 1 116 ? 18.5 7.668 -9.266 1 77.75 116 GLN A N 1
ATOM 947 C CA . GLN A 1 116 ? 17.266 7.754 -8.492 1 77.75 116 GLN A CA 1
ATOM 948 C C . GLN A 1 116 ? 16.094 7.148 -9.266 1 77.75 116 GLN A C 1
ATOM 950 O O . GLN A 1 116 ? 16 7.305 -10.484 1 77.75 116 GLN A O 1
ATOM 955 N N . ASN A 1 117 ? 15.273 6.375 -8.602 1 81.25 117 ASN A N 1
ATOM 956 C CA . ASN A 1 117 ? 14.062 5.75 -9.125 1 81.25 117 ASN A CA 1
ATOM 957 C C . ASN A 1 117 ? 12.859 6 -8.211 1 81.25 117 ASN A C 1
ATOM 959 O O . ASN A 1 117 ? 12.945 5.793 -7 1 81.25 117 ASN A O 1
ATOM 963 N N . PRO A 1 118 ? 11.828 6.602 -8.766 1 81.62 118 PRO A N 1
ATOM 964 C CA . PRO A 1 118 ? 10.633 6.852 -7.953 1 81.62 118 PRO A CA 1
ATOM 965 C C . PRO A 1 118 ? 10.141 5.598 -7.238 1 81.62 118 PRO A C 1
ATOM 967 O O . PRO A 1 118 ? 9.578 5.688 -6.141 1 81.62 118 PRO A O 1
ATOM 970 N N . ALA A 1 119 ? 10.391 4.461 -7.797 1 88.81 119 ALA A N 1
ATOM 971 C CA . ALA A 1 119 ? 9.953 3.195 -7.223 1 88.81 119 ALA A CA 1
ATOM 972 C C . ALA A 1 119 ? 10.625 2.938 -5.879 1 88.81 119 ALA A C 1
ATOM 974 O O . ALA A 1 119 ? 10.055 2.281 -5.004 1 88.81 119 ALA A O 1
ATOM 975 N N . SER A 1 120 ? 11.812 3.488 -5.723 1 90.75 120 SER A N 1
ATOM 976 C CA . SER A 1 120 ? 12.609 3.227 -4.527 1 90.75 120 SER A CA 1
ATOM 977 C C . SER A 1 120 ? 11.883 3.688 -3.268 1 90.75 120 SER A C 1
ATOM 979 O O . SER A 1 120 ? 11.93 3.018 -2.234 1 90.75 120 SER A O 1
ATOM 981 N N . LYS A 1 121 ? 11.25 4.777 -3.311 1 89.31 121 LYS A N 1
ATOM 982 C CA . LYS A 1 121 ? 10.555 5.324 -2.148 1 89.31 121 LYS A CA 1
ATOM 983 C C . LYS A 1 121 ? 9.359 4.453 -1.764 1 89.31 121 LYS A C 1
ATOM 985 O O . LYS A 1 121 ? 9.156 4.16 -0.584 1 89.31 121 LYS A O 1
ATOM 990 N N . GLN A 1 122 ? 8.617 4.059 -2.754 1 89.81 122 GLN A N 1
ATOM 991 C CA . GLN A 1 122 ? 7.48 3.188 -2.482 1 89.81 122 GLN A CA 1
ATOM 992 C C . GLN A 1 122 ? 7.938 1.822 -1.979 1 89.81 122 GLN A C 1
ATOM 994 O O . GLN A 1 122 ? 7.293 1.223 -1.118 1 89.81 122 GLN A O 1
ATOM 999 N N . ILE A 1 123 ? 9.023 1.327 -2.525 1 94.06 123 ILE A N 1
ATOM 1000 C CA . ILE A 1 123 ? 9.586 0.054 -2.094 1 94.06 123 ILE A CA 1
ATOM 1001 C C . ILE A 1 123 ? 9.953 0.128 -0.613 1 94.06 123 ILE A C 1
ATOM 1003 O O . ILE A 1 123 ? 9.586 -0.752 0.168 1 94.06 123 ILE A O 1
ATOM 1007 N N . GLU A 1 124 ? 10.617 1.193 -0.239 1 90.38 124 GLU A N 1
ATOM 1008 C CA . GLU A 1 124 ? 11.039 1.349 1.151 1 90.38 124 GLU A CA 1
ATOM 1009 C C . GLU A 1 124 ? 9.836 1.365 2.09 1 90.38 124 GLU A C 1
ATOM 1011 O O . GLU A 1 124 ? 9.891 0.804 3.186 1 90.38 124 GLU A O 1
ATOM 1016 N N . LEU A 1 125 ? 8.836 2.006 1.629 1 86.31 125 LEU A N 1
ATOM 1017 C CA . LEU A 1 125 ? 7.613 2.086 2.42 1 86.31 125 LEU A CA 1
ATOM 1018 C C . LEU A 1 125 ? 7.004 0.702 2.627 1 86.31 125 LEU A C 1
ATOM 1020 O O . LEU A 1 125 ? 6.523 0.387 3.717 1 86.31 125 LEU A O 1
ATOM 1024 N N . ASP A 1 126 ? 7.047 -0.115 1.679 1 89.75 126 ASP A N 1
ATOM 1025 C CA . ASP A 1 126 ? 6.371 -1.408 1.714 1 89.75 126 ASP A CA 1
ATOM 1026 C C . ASP A 1 126 ? 7.227 -2.455 2.426 1 89.75 126 ASP A C 1
ATOM 1028 O O . ASP A 1 126 ? 6.711 -3.467 2.904 1 89.75 126 ASP A O 1
ATOM 1032 N N . LEU A 1 127 ? 8.508 -2.207 2.508 1 90.94 127 LEU A N 1
ATOM 1033 C CA . LEU A 1 127 ? 9.414 -3.188 3.105 1 90.94 127 LEU A CA 1
ATOM 1034 C C . LEU A 1 127 ? 8.992 -3.506 4.539 1 90.94 127 LEU A C 1
ATOM 1036 O O . LEU A 1 127 ? 8.938 -4.672 4.926 1 90.94 127 LEU A O 1
ATOM 1040 N N . LEU A 1 128 ? 8.617 -2.508 5.254 1 79.88 128 LEU A N 1
ATOM 1041 C CA . LEU A 1 128 ? 8.359 -2.67 6.68 1 79.88 128 LEU A CA 1
ATOM 1042 C C . LEU A 1 128 ? 6.988 -3.289 6.918 1 79.88 128 LEU A C 1
ATOM 1044 O O . LEU A 1 128 ? 6.695 -3.758 8.023 1 79.88 128 LEU A O 1
ATOM 1048 N N . ARG A 1 129 ? 6.234 -3.459 5.895 1 83.19 129 ARG A N 1
ATOM 1049 C CA . ARG A 1 129 ? 4.898 -4.02 6.055 1 83.19 129 ARG A CA 1
ATOM 1050 C C . ARG A 1 129 ? 4.758 -5.332 5.285 1 83.19 129 ARG A C 1
ATOM 1052 O O . ARG A 1 129 ? 3.652 -5.859 5.141 1 83.19 129 ARG A O 1
ATOM 1059 N N . THR A 1 130 ? 5.812 -5.77 4.773 1 90.94 130 THR A N 1
ATOM 1060 C CA . THR A 1 130 ? 5.797 -7.016 4.012 1 90.94 130 THR A CA 1
ATOM 1061 C C . THR A 1 130 ? 6.008 -8.211 4.93 1 90.94 130 THR A C 1
ATOM 1063 O O . THR A 1 130 ? 7.066 -8.344 5.555 1 90.94 130 THR A O 1
ATOM 1066 N N . LEU A 1 131 ? 5.055 -9.094 5.031 1 90.5 131 LEU A N 1
ATOM 1067 C CA . LEU A 1 131 ? 5.078 -10.344 5.785 1 90.5 131 LEU A CA 1
ATOM 1068 C C . LEU A 1 131 ? 5.535 -10.102 7.223 1 90.5 131 LEU A C 1
ATOM 1070 O O . LEU A 1 131 ? 6.465 -10.758 7.699 1 90.5 131 LEU A O 1
ATOM 1074 N N . PRO A 1 132 ? 4.871 -9.227 7.879 1 82 132 PRO A N 1
ATOM 1075 C CA . PRO A 1 132 ? 5.301 -8.875 9.234 1 82 132 PRO A CA 1
ATOM 1076 C C . PRO A 1 132 ? 5.234 -10.055 10.203 1 82 132 PRO A C 1
ATOM 1078 O O . PRO A 1 132 ? 5.891 -10.039 11.242 1 82 132 PRO A O 1
ATOM 1081 N N . ASN A 1 133 ? 4.484 -11.078 9.859 1 82.25 133 ASN A N 1
ATOM 1082 C CA . ASN A 1 133 ? 4.32 -12.234 10.742 1 82.25 133 ASN A CA 1
ATOM 1083 C C . ASN A 1 133 ? 5.348 -13.32 10.445 1 82.25 133 ASN A C 1
ATOM 1085 O O . ASN A 1 133 ? 5.273 -14.414 10.992 1 82.25 133 ASN A O 1
ATOM 1089 N N . ASN A 1 134 ? 6.23 -13.039 9.594 1 88.44 134 ASN A N 1
ATOM 1090 C CA . ASN A 1 134 ? 7.316 -13.961 9.281 1 88.44 134 ASN A CA 1
ATOM 1091 C C . ASN A 1 134 ? 8.625 -13.531 9.945 1 88.44 134 ASN A C 1
ATOM 1093 O O . ASN A 1 134 ? 8.969 -12.352 9.938 1 88.44 134 ASN A O 1
ATOM 1097 N N . LYS A 1 135 ? 9.359 -14.414 10.508 1 86.06 135 LYS A N 1
ATOM 1098 C CA . LYS A 1 135 ? 10.547 -14.141 11.305 1 86.06 135 LYS A CA 1
ATOM 1099 C C . LYS A 1 135 ? 11.617 -13.43 10.477 1 86.06 135 LYS A C 1
ATOM 1101 O O . LYS A 1 135 ? 12.422 -12.672 11.016 1 86.06 135 LYS A O 1
ATOM 1106 N N . HIS A 1 136 ? 11.641 -13.648 9.156 1 88.56 136 HIS A N 1
ATOM 1107 C CA . HIS A 1 136 ? 12.664 -13.07 8.297 1 88.56 136 HIS A CA 1
ATOM 1108 C C . HIS A 1 136 ? 12.344 -11.617 7.953 1 88.56 136 HIS A C 1
ATOM 1110 O O . HIS A 1 136 ? 13.188 -10.906 7.402 1 88.56 136 HIS A O 1
ATOM 1116 N N . TYR A 1 137 ? 11.148 -11.195 8.359 1 89 137 TYR A N 1
ATOM 1117 C CA . TYR A 1 137 ? 10.711 -9.859 7.977 1 89 137 TYR A CA 1
ATOM 1118 C C . TYR A 1 137 ? 10.094 -9.125 9.164 1 89 137 TYR A C 1
ATOM 1120 O O . TYR A 1 137 ? 9.43 -8.102 8.992 1 89 137 TYR A O 1
ATOM 1128 N N . SER A 1 138 ? 10.234 -9.586 10.312 1 80.06 138 SER A N 1
ATOM 1129 C CA . SER A 1 138 ? 9.516 -9.125 11.5 1 80.06 138 SER A CA 1
ATOM 1130 C C . SER A 1 138 ? 10.055 -7.789 11.992 1 80.06 138 SER A C 1
ATOM 1132 O O . SER A 1 138 ? 9.375 -7.074 12.734 1 80.06 138 SER A O 1
ATOM 1134 N N . SER A 1 139 ? 11.258 -7.473 11.57 1 77 139 SER A N 1
ATOM 1135 C CA . SER A 1 139 ? 11.867 -6.215 12 1 77 139 SER A CA 1
ATOM 1136 C C . SER A 1 139 ? 12.703 -5.598 10.891 1 77 139 SER A C 1
ATOM 1138 O O . SER A 1 139 ? 13.133 -6.293 9.969 1 77 139 SER A O 1
ATOM 1140 N N . PRO A 1 140 ? 12.938 -4.344 10.984 1 74.94 140 PRO A N 1
ATOM 1141 C CA . PRO A 1 140 ? 13.75 -3.678 9.969 1 74.94 140 PRO A CA 1
ATOM 1142 C C . PRO A 1 140 ? 15.172 -4.234 9.883 1 74.94 140 PRO A C 1
ATOM 1144 O O . PRO A 1 140 ? 15.836 -4.09 8.852 1 74.94 140 PRO A O 1
ATOM 1147 N N . SER A 1 141 ? 15.602 -4.816 10.906 1 75.94 141 SER A N 1
ATOM 1148 C CA . 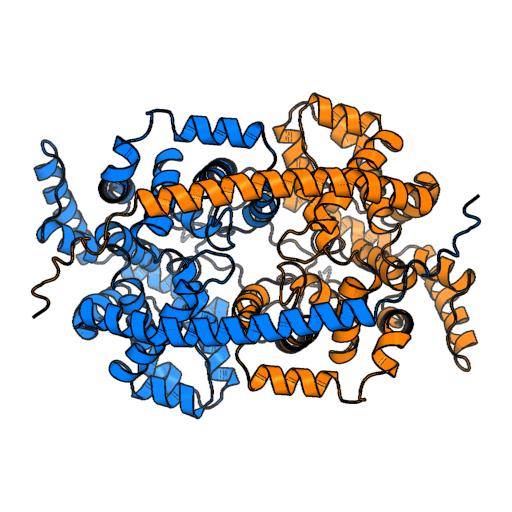SER A 1 141 ? 16.969 -5.32 10.945 1 75.94 141 SER A CA 1
ATOM 1149 C C . SER A 1 141 ? 17.031 -6.777 10.5 1 75.94 141 SER A C 1
ATOM 1151 O O . SER A 1 141 ? 18.125 -7.355 10.398 1 75.94 141 SER A O 1
ATOM 1153 N N . SER A 1 142 ? 15.891 -7.238 10.164 1 81.62 142 SER A N 1
ATOM 1154 C CA . SER A 1 142 ? 15.859 -8.633 9.727 1 81.62 142 SER A CA 1
ATOM 1155 C C . SER A 1 142 ? 16.625 -8.82 8.422 1 81.62 142 SER A C 1
ATOM 1157 O O . SER A 1 142 ? 16.609 -7.941 7.559 1 81.62 142 SER A O 1
ATOM 1159 N N . ASP A 1 143 ? 17.297 -9.875 8.289 1 83.38 143 ASP A N 1
ATOM 1160 C CA . ASP A 1 143 ? 18.141 -10.18 7.141 1 83.38 143 ASP A CA 1
ATOM 1161 C C . ASP A 1 143 ? 17.344 -10.172 5.844 1 83.38 143 ASP A C 1
ATOM 1163 O O . ASP A 1 143 ? 17.859 -9.797 4.789 1 83.38 143 ASP A O 1
ATOM 1167 N N . GLY A 1 144 ? 16.125 -10.586 5.875 1 90.88 144 GLY A N 1
ATOM 1168 C CA . GLY A 1 144 ? 15.289 -10.688 4.691 1 90.88 144 GLY A CA 1
ATOM 1169 C C . GLY A 1 144 ? 14.961 -9.344 4.078 1 90.88 144 GLY A C 1
ATOM 1170 O O . GLY A 1 144 ? 14.695 -9.25 2.877 1 90.88 144 GLY A O 1
ATOM 1171 N N . ILE A 1 145 ? 15.07 -8.305 4.844 1 91.44 145 ILE A N 1
ATOM 1172 C CA . ILE A 1 145 ? 14.633 -6.988 4.402 1 91.44 145 ILE A CA 1
ATOM 1173 C C . ILE A 1 145 ? 15.617 -6.438 3.377 1 91.44 145 ILE A C 1
ATOM 1175 O O . ILE A 1 145 ? 15.219 -5.91 2.338 1 91.44 145 ILE A O 1
ATOM 1179 N N . GLN A 1 146 ? 16.891 -6.586 3.672 1 91.5 146 GLN A N 1
ATOM 1180 C CA . GLN A 1 146 ? 17.906 -6.082 2.76 1 91.5 146 GLN A CA 1
ATOM 1181 C C . GLN A 1 146 ? 17.875 -6.828 1.429 1 91.5 146 GLN A C 1
ATOM 1183 O O . GLN A 1 146 ? 18 -6.219 0.365 1 91.5 146 GLN A O 1
ATOM 1188 N N . LYS A 1 147 ? 17.734 -8.109 1.511 1 96.19 147 LYS A N 1
ATOM 1189 C CA . LYS A 1 147 ? 17.641 -8.914 0.295 1 96.19 147 LYS A CA 1
ATOM 1190 C C . LYS A 1 147 ? 16.406 -8.539 -0.515 1 96.19 147 LYS A C 1
ATOM 1192 O O . LYS A 1 147 ? 16.469 -8.438 -1.741 1 96.19 147 LYS A O 1
ATOM 1197 N N . LEU A 1 148 ? 15.32 -8.367 0.236 1 97.44 148 LEU A N 1
ATOM 1198 C CA . LEU A 1 148 ? 14.07 -7.977 -0.408 1 97.44 148 LEU A CA 1
ATOM 1199 C C . LEU A 1 148 ? 14.219 -6.629 -1.106 1 97.44 148 LEU A C 1
ATOM 1201 O O . LEU A 1 148 ? 13.773 -6.465 -2.244 1 97.44 148 LEU A O 1
ATOM 1205 N N . ARG A 1 149 ? 14.867 -5.703 -0.472 1 95.19 149 ARG A N 1
ATOM 1206 C CA . ARG A 1 149 ? 15.141 -4.391 -1.054 1 95.19 149 ARG A CA 1
ATOM 1207 C C . ARG A 1 149 ? 15.914 -4.527 -2.363 1 95.19 149 ARG A C 1
ATOM 1209 O O . ARG A 1 149 ? 15.531 -3.936 -3.377 1 95.19 149 ARG A O 1
ATOM 1216 N N . ASN A 1 150 ? 16.938 -5.293 -2.334 1 96.81 150 ASN A N 1
ATOM 1217 C CA . ASN A 1 150 ? 17.797 -5.473 -3.5 1 96.81 150 ASN A CA 1
ATOM 1218 C C . ASN A 1 150 ? 17.031 -6.078 -4.672 1 96.81 150 ASN A C 1
ATOM 1220 O O . ASN A 1 150 ? 17.141 -5.602 -5.805 1 96.81 150 ASN A O 1
ATOM 1224 N N . VAL A 1 151 ? 16.234 -7.035 -4.387 1 98.44 151 VAL A N 1
ATOM 1225 C CA . VAL A 1 151 ? 15.492 -7.734 -5.422 1 98.44 151 VAL A CA 1
ATOM 1226 C C . VAL A 1 151 ? 14.5 -6.777 -6.078 1 98.44 151 VAL A C 1
ATOM 1228 O O . VAL A 1 151 ? 14.406 -6.715 -7.309 1 98.44 151 VAL A O 1
ATOM 1231 N N . LEU A 1 152 ? 13.797 -6.004 -5.262 1 98.12 152 LEU A N 1
ATOM 1232 C CA . LEU A 1 152 ? 12.766 -5.102 -5.77 1 98.12 152 LEU A CA 1
ATOM 1233 C C . LEU A 1 152 ? 13.391 -3.945 -6.543 1 98.12 152 LEU A C 1
ATOM 1235 O O . LEU A 1 152 ? 12.875 -3.545 -7.59 1 98.12 152 LEU A O 1
ATOM 1239 N N . LEU A 1 153 ? 14.516 -3.459 -6.059 1 97.06 153 LEU A N 1
ATOM 1240 C CA . LEU A 1 153 ? 15.203 -2.379 -6.758 1 97.06 153 LEU A CA 1
ATOM 1241 C C . LEU A 1 153 ? 15.734 -2.855 -8.102 1 97.06 153 LEU A C 1
ATOM 1243 O O . LEU A 1 153 ? 15.586 -2.17 -9.117 1 97.06 153 LEU A O 1
ATOM 1247 N N . ALA A 1 154 ? 16.359 -3.998 -8.078 1 97.94 154 ALA A N 1
ATOM 1248 C CA . ALA A 1 154 ? 16.875 -4.562 -9.328 1 97.94 154 ALA A CA 1
ATOM 1249 C C . ALA A 1 154 ? 15.75 -4.77 -10.336 1 97.94 154 ALA A C 1
ATOM 1251 O O . ALA A 1 154 ? 15.891 -4.426 -11.516 1 97.94 154 ALA A O 1
ATOM 1252 N N . PHE A 1 155 ? 14.633 -5.273 -9.914 1 97.81 155 PHE A N 1
ATOM 1253 C CA . PHE A 1 155 ? 13.508 -5.535 -10.812 1 97.81 155 PHE A CA 1
ATOM 1254 C C . PHE A 1 155 ? 12.969 -4.23 -11.391 1 97.81 155 PHE A C 1
ATOM 1256 O O . PHE A 1 155 ? 12.57 -4.184 -12.555 1 97.81 155 PHE A O 1
ATOM 1263 N N . SER A 1 156 ? 12.883 -3.197 -10.547 1 96.25 156 SER A N 1
ATOM 1264 C CA . SER A 1 156 ? 12.352 -1.917 -10.992 1 96.25 156 SER A CA 1
ATOM 1265 C C . SER A 1 156 ? 13.156 -1.354 -12.156 1 96.25 156 SER A C 1
ATOM 1267 O O . SER A 1 156 ? 12.625 -0.616 -12.992 1 96.25 156 SER A O 1
ATOM 1269 N N . TRP A 1 157 ? 14.422 -1.708 -12.266 1 94.88 157 TRP A N 1
ATOM 1270 C CA . TRP A 1 157 ? 15.273 -1.243 -13.352 1 94.88 157 TRP A CA 1
ATOM 1271 C C . TRP A 1 157 ? 15.219 -2.203 -14.539 1 94.88 157 TRP A C 1
ATOM 1273 O O . TRP A 1 157 ? 15.453 -1.802 -15.68 1 94.88 157 TRP A O 1
ATOM 1283 N N . ARG A 1 158 ? 14.953 -3.443 -14.273 1 95.19 158 ARG A N 1
ATOM 1284 C CA . ARG A 1 158 ? 14.812 -4.395 -15.375 1 95.19 158 ARG A CA 1
ATOM 1285 C C . ARG A 1 158 ? 13.555 -4.121 -16.188 1 95.19 158 ARG A C 1
ATOM 1287 O O . ARG A 1 158 ? 13.57 -4.223 -17.406 1 95.19 158 ARG A O 1
ATOM 1294 N N . ASN A 1 159 ? 12.484 -3.885 -15.508 1 95.19 159 ASN A N 1
ATOM 1295 C CA . ASN A 1 159 ? 11.195 -3.652 -16.141 1 95.19 159 ASN A CA 1
ATOM 1296 C C . ASN A 1 159 ? 10.625 -2.285 -15.773 1 95.19 159 ASN A C 1
ATOM 1298 O O . ASN A 1 159 ? 9.695 -2.189 -14.961 1 95.19 159 ASN A O 1
ATOM 1302 N N . PRO A 1 160 ? 11.109 -1.256 -16.438 1 92.94 160 PRO A N 1
ATOM 1303 C CA . PRO A 1 160 ? 10.695 0.112 -16.109 1 92.94 160 PRO A CA 1
ATOM 1304 C C . PRO A 1 160 ? 9.227 0.377 -16.438 1 92.94 160 PRO A C 1
ATOM 1306 O O . PRO A 1 160 ? 8.664 1.378 -15.984 1 92.94 160 PRO A O 1
ATOM 1309 N N . ASP A 1 161 ? 8.625 -0.479 -17.297 1 92.75 161 ASP A N 1
ATOM 1310 C CA . ASP A 1 161 ? 7.203 -0.324 -17.594 1 92.75 161 ASP A CA 1
ATOM 1311 C C . ASP A 1 161 ? 6.355 -0.513 -16.328 1 92.75 161 ASP A C 1
ATOM 1313 O O . ASP A 1 161 ? 5.371 0.199 -16.125 1 92.75 161 ASP A O 1
ATOM 1317 N N . ILE A 1 162 ? 6.742 -1.445 -15.57 1 93.38 162 ILE A N 1
ATOM 1318 C CA . ILE A 1 162 ? 6.043 -1.723 -14.32 1 93.38 162 ILE A CA 1
ATOM 1319 C C . ILE A 1 162 ? 6.68 -0.925 -13.188 1 93.38 162 ILE A C 1
ATOM 1321 O O . ILE A 1 162 ? 5.977 -0.289 -12.398 1 93.38 162 ILE A O 1
ATOM 1325 N N . GLY A 1 163 ? 8.047 -0.96 -13.242 1 93 163 GLY A N 1
ATOM 1326 C CA . GLY A 1 163 ? 8.75 -0.384 -12.109 1 93 163 GLY A CA 1
ATOM 1327 C C . GLY A 1 163 ? 8.477 -1.112 -10.805 1 93 163 GLY A C 1
ATOM 1328 O O . GLY A 1 163 ? 9.109 -2.135 -10.516 1 93 163 GLY A O 1
ATOM 1329 N N . TYR A 1 164 ? 7.406 -0.562 -10.109 1 93.25 164 TYR A N 1
ATOM 1330 C CA . TYR A 1 164 ? 6.98 -1.182 -8.859 1 93.25 164 TYR A CA 1
ATOM 1331 C C . TYR A 1 164 ? 5.469 -1.104 -8.703 1 93.25 164 TYR A C 1
ATOM 1333 O O . TYR A 1 164 ? 4.848 -0.1 -9.062 1 93.25 164 TYR A O 1
ATOM 1341 N N . CYS A 1 165 ? 4.91 -2.143 -8.281 1 91 165 CYS A N 1
ATOM 1342 C CA . CYS A 1 165 ? 3.504 -2.25 -7.914 1 91 165 CYS A CA 1
ATOM 1343 C C . CYS A 1 165 ? 3.346 -2.941 -6.562 1 91 165 CYS A C 1
ATOM 1345 O O . CYS A 1 165 ? 4.055 -3.906 -6.27 1 91 165 CYS A O 1
ATOM 1347 N N . GLN A 1 166 ? 2.383 -2.344 -5.828 1 89.12 166 GLN A N 1
ATOM 1348 C CA . GLN A 1 166 ? 2.127 -3.004 -4.551 1 89.12 166 GLN A CA 1
ATOM 1349 C C . GLN A 1 166 ? 1.701 -4.453 -4.754 1 89.12 166 GLN A C 1
ATOM 1351 O O . GLN A 1 166 ? 0.756 -4.73 -5.496 1 89.12 166 GLN A O 1
ATOM 1356 N N . GLY A 1 167 ? 2.348 -5.352 -4.262 1 93.38 167 GLY A N 1
ATOM 1357 C CA . GLY A 1 167 ? 2.166 -6.781 -4.434 1 93.38 167 GLY A CA 1
ATOM 1358 C C . GLY A 1 167 ? 3.447 -7.508 -4.801 1 93.38 167 GLY A C 1
ATOM 1359 O O . GLY A 1 167 ? 3.65 -8.656 -4.414 1 93.38 167 GLY A O 1
ATOM 1360 N N . LEU A 1 168 ? 4.258 -6.801 -5.559 1 97.5 168 LEU A N 1
ATOM 1361 C CA . LEU A 1 168 ? 5.527 -7.391 -5.965 1 97.5 168 LEU A CA 1
ATOM 1362 C C . LEU A 1 168 ? 6.398 -7.699 -4.75 1 97.5 168 LEU A C 1
ATOM 1364 O O . LEU A 1 168 ? 7.16 -8.664 -4.754 1 97.5 168 LEU A O 1
ATOM 1368 N N . ASN A 1 169 ? 6.293 -6.863 -3.689 1 97 169 ASN A N 1
ATOM 1369 C CA . ASN A 1 169 ? 7.051 -7.09 -2.463 1 97 169 ASN A CA 1
ATOM 1370 C C . ASN A 1 169 ? 6.711 -8.438 -1.837 1 97 169 ASN A C 1
ATOM 1372 O O . ASN A 1 169 ? 7.605 -9.172 -1.411 1 97 169 ASN A O 1
ATOM 1376 N N . ARG A 1 170 ? 5.445 -8.789 -1.88 1 97.19 170 ARG A N 1
ATOM 1377 C CA . ARG A 1 170 ? 5.012 -10.047 -1.273 1 97.19 170 ARG A CA 1
ATOM 1378 C C . ARG A 1 170 ? 5.48 -11.242 -2.094 1 97.19 170 ARG A C 1
ATOM 1380 O O . ARG A 1 170 ? 5.898 -12.258 -1.536 1 97.19 170 ARG A O 1
ATOM 1387 N N . LEU A 1 171 ? 5.395 -11.094 -3.4 1 98.19 171 LEU A N 1
ATOM 1388 C CA . LEU A 1 171 ? 5.883 -12.164 -4.27 1 98.19 171 LEU A CA 1
ATOM 1389 C C . LEU A 1 171 ? 7.367 -12.414 -4.039 1 98.19 171 LEU A C 1
ATOM 1391 O O . LEU A 1 171 ? 7.785 -13.555 -3.846 1 98.19 171 LEU A O 1
ATOM 1395 N N . ALA A 1 172 ? 8.133 -11.359 -4.027 1 98.56 172 ALA A N 1
ATOM 1396 C CA . ALA A 1 172 ? 9.578 -11.469 -3.852 1 98.56 172 ALA A CA 1
ATOM 1397 C C . ALA A 1 172 ? 9.922 -12.008 -2.467 1 98.56 172 ALA A C 1
ATOM 1399 O O . ALA A 1 172 ? 10.867 -12.789 -2.316 1 98.56 172 ALA A O 1
ATOM 1400 N N . ALA A 1 173 ? 9.172 -11.594 -1.489 1 97.94 173 ALA A N 1
ATOM 1401 C CA . ALA A 1 173 ? 9.43 -12.031 -0.12 1 97.94 173 ALA A CA 1
ATOM 1402 C C . ALA A 1 173 ? 9.219 -13.531 0.029 1 97.94 173 ALA A C 1
ATOM 1404 O O . ALA A 1 173 ? 9.992 -14.211 0.704 1 97.94 173 ALA A O 1
ATOM 1405 N N . ILE A 1 174 ? 8.18 -14.039 -0.593 1 97.94 174 ILE A N 1
ATOM 1406 C CA . ILE A 1 174 ? 7.91 -15.477 -0.544 1 97.94 174 ILE A CA 1
ATOM 1407 C C . ILE A 1 174 ? 9.016 -16.234 -1.276 1 97.94 174 ILE A C 1
ATOM 1409 O O . ILE A 1 174 ? 9.5 -17.25 -0.791 1 97.94 174 ILE A O 1
ATOM 1413 N N . ALA A 1 175 ? 9.414 -15.734 -2.412 1 98.56 175 ALA A N 1
ATOM 1414 C CA . ALA A 1 175 ? 10.508 -16.359 -3.156 1 98.56 175 ALA A CA 1
ATOM 1415 C C . ALA A 1 175 ? 11.773 -16.422 -2.311 1 98.56 175 ALA A C 1
ATOM 1417 O O . ALA A 1 175 ? 12.469 -17.438 -2.314 1 98.56 175 ALA A O 1
ATOM 1418 N N . LEU A 1 176 ? 12.039 -15.406 -1.548 1 98.12 176 LEU A N 1
ATOM 1419 C CA . LEU A 1 176 ? 13.266 -15.273 -0.77 1 98.12 176 LEU A CA 1
ATOM 1420 C C . LEU A 1 176 ? 13.273 -16.25 0.403 1 98.12 176 LEU A C 1
ATOM 1422 O O . LEU A 1 176 ? 14.312 -16.469 1.026 1 98.12 176 LEU A O 1
ATOM 1426 N N . LEU A 1 177 ? 12.125 -16.828 0.695 1 96.5 177 LEU A N 1
ATOM 1427 C CA . LEU A 1 177 ? 12.102 -17.812 1.774 1 96.5 177 LEU A CA 1
ATOM 1428 C C . LEU A 1 177 ? 12.852 -19.078 1.371 1 96.5 177 LEU A C 1
ATOM 1430 O O . LEU A 1 177 ? 13.391 -19.797 2.227 1 96.5 177 LEU A O 1
ATOM 1434 N N . TYR A 1 178 ? 12.922 -19.359 0.035 1 97.06 178 TYR A N 1
ATOM 1435 C CA . TYR A 1 178 ? 13.516 -20.625 -0.394 1 97.06 178 TYR A CA 1
ATOM 1436 C C . TYR A 1 178 ? 14.641 -20.391 -1.393 1 97.06 178 TYR A C 1
ATOM 1438 O O . TYR A 1 178 ? 15.445 -21.281 -1.663 1 97.06 178 TYR A O 1
ATOM 1446 N N . LEU A 1 179 ? 14.719 -19.219 -1.884 1 98.19 179 LEU A N 1
ATOM 1447 C CA . LEU A 1 179 ? 15.711 -18.938 -2.916 1 98.19 179 LEU A CA 1
ATOM 1448 C C . LEU A 1 179 ? 16.703 -17.875 -2.443 1 98.19 179 LEU A C 1
ATOM 1450 O O . LEU A 1 179 ? 16.359 -17.031 -1.624 1 98.19 179 LEU A O 1
ATOM 1454 N N . GLU A 1 180 ? 17.859 -17.938 -2.965 1 96.88 180 GLU A N 1
ATOM 1455 C CA . GLU A 1 180 ? 18.828 -16.859 -2.74 1 96.88 180 GLU A CA 1
ATOM 1456 C C . GLU A 1 180 ? 18.422 -15.594 -3.486 1 96.88 180 GLU A C 1
ATOM 1458 O O . GLU A 1 180 ? 17.562 -15.625 -4.367 1 96.88 180 GLU A O 1
ATOM 1463 N N . GLU A 1 181 ? 19.047 -14.594 -3.197 1 97.44 181 GLU A N 1
ATOM 1464 C CA . GLU A 1 181 ? 18.656 -13.25 -3.625 1 97.44 181 GLU A CA 1
ATOM 1465 C C . GLU A 1 181 ? 18.531 -13.172 -5.141 1 97.44 181 GLU A C 1
ATOM 1467 O O . GLU A 1 181 ? 17.484 -12.781 -5.656 1 97.44 181 GLU A O 1
ATOM 1472 N N . GLU A 1 182 ? 19.531 -13.562 -5.906 1 97.94 182 GLU A N 1
ATOM 1473 C CA . GLU A 1 182 ? 19.484 -13.469 -7.363 1 97.94 182 GLU A CA 1
ATOM 1474 C C . GLU A 1 182 ? 18.438 -14.406 -7.945 1 97.94 182 GLU A C 1
ATOM 1476 O O . GLU A 1 182 ? 17.719 -14.039 -8.883 1 97.94 182 GLU A O 1
ATOM 1481 N N . ASP A 1 183 ? 18.375 -15.594 -7.406 1 98.06 183 ASP A N 1
ATOM 1482 C CA . ASP A 1 183 ? 17.344 -16.531 -7.855 1 98.06 183 ASP A CA 1
ATOM 1483 C C . ASP A 1 183 ? 15.945 -15.992 -7.59 1 98.06 183 ASP A C 1
ATOM 1485 O O . ASP A 1 183 ? 15.023 -16.219 -8.375 1 98.06 183 ASP A O 1
ATOM 1489 N N . ALA A 1 184 ? 15.789 -15.312 -6.445 1 98.62 184 ALA A N 1
ATOM 1490 C CA . ALA A 1 184 ? 14.5 -14.695 -6.125 1 98.62 184 ALA A CA 1
ATOM 1491 C C . ALA A 1 184 ? 14.156 -13.602 -7.125 1 98.62 184 ALA A C 1
ATOM 1493 O O . ALA A 1 184 ? 12.992 -13.43 -7.5 1 98.62 184 ALA A O 1
ATOM 1494 N N . PHE A 1 185 ? 15.234 -12.898 -7.578 1 98.56 185 PHE A N 1
ATOM 1495 C CA . PHE A 1 185 ? 15.062 -11.891 -8.625 1 98.56 185 PHE A CA 1
ATOM 1496 C C . PHE A 1 185 ? 14.539 -12.531 -9.906 1 98.56 185 PHE A C 1
ATOM 1498 O O . PHE A 1 185 ? 13.586 -12.031 -10.516 1 98.56 185 PHE A O 1
ATOM 1505 N N . TRP A 1 186 ? 15.07 -13.594 -10.25 1 98.25 186 TRP A N 1
ATOM 1506 C CA . TRP A 1 186 ? 14.648 -14.281 -11.469 1 98.25 186 TRP A CA 1
ATOM 1507 C C . TRP A 1 186 ? 13.266 -14.914 -11.289 1 98.25 186 TRP A C 1
ATOM 1509 O O . TRP A 1 186 ? 12.484 -14.992 -12.242 1 98.25 186 TRP A O 1
ATOM 1519 N N . CYS A 1 187 ? 12.961 -15.328 -10.086 1 98.5 187 CYS A N 1
ATOM 1520 C CA . CYS A 1 187 ? 11.633 -15.836 -9.797 1 98.5 187 CYS A CA 1
ATOM 1521 C C . CYS A 1 187 ? 10.57 -14.758 -10.008 1 98.5 187 CYS A C 1
ATOM 1523 O O . CYS A 1 187 ? 9.547 -15.008 -10.648 1 98.5 187 CYS A O 1
ATOM 1525 N N . LEU A 1 188 ? 10.836 -13.578 -9.469 1 98.31 188 LEU A N 1
ATOM 1526 C CA . LEU A 1 188 ? 9.93 -12.453 -9.664 1 98.31 188 LEU A CA 1
ATOM 1527 C C . LEU A 1 188 ? 9.773 -12.133 -11.141 1 98.31 188 LEU A C 1
ATOM 1529 O O . LEU A 1 188 ? 8.664 -11.883 -11.617 1 98.31 188 LEU A O 1
ATOM 1533 N N . THR A 1 189 ? 10.867 -12.156 -11.867 1 96.88 189 THR A N 1
ATOM 1534 C CA . THR A 1 189 ? 10.875 -11.914 -13.305 1 96.88 189 THR A CA 1
ATOM 1535 C C . THR A 1 189 ? 10.031 -12.953 -14.031 1 96.88 189 THR A C 1
ATOM 1537 O O . THR A 1 189 ? 9.258 -12.617 -14.93 1 96.88 189 THR A O 1
ATOM 1540 N N . ALA A 1 190 ? 10.195 -14.219 -13.656 1 96.69 190 ALA A N 1
ATOM 1541 C CA . ALA A 1 190 ? 9.406 -15.289 -14.266 1 96.69 190 ALA A CA 1
ATOM 1542 C C . ALA A 1 190 ? 7.914 -15.07 -14.047 1 96.69 190 ALA A C 1
ATOM 1544 O O . ALA A 1 190 ? 7.113 -15.219 -14.969 1 96.69 190 ALA A O 1
ATOM 1545 N N . ILE A 1 191 ? 7.551 -14.672 -12.844 1 96.69 191 ILE A N 1
ATOM 1546 C CA . ILE A 1 191 ? 6.148 -14.484 -12.5 1 96.69 191 ILE A CA 1
ATOM 1547 C C . ILE A 1 191 ? 5.566 -13.32 -13.305 1 96.69 191 ILE A C 1
ATOM 1549 O O . ILE A 1 191 ? 4.512 -13.461 -13.93 1 96.69 191 ILE A O 1
ATOM 1553 N N . VAL A 1 192 ? 6.262 -12.227 -13.406 1 95.44 192 VAL A N 1
ATOM 1554 C CA . VAL A 1 192 ? 5.723 -10.984 -13.953 1 95.44 192 VAL A CA 1
ATOM 1555 C C . VAL A 1 192 ? 5.809 -11.008 -15.477 1 95.44 192 VAL A C 1
ATOM 1557 O O . VAL A 1 192 ? 4.902 -10.531 -16.156 1 95.44 192 VAL A O 1
ATOM 1560 N N . GLU A 1 193 ? 6.883 -11.625 -15.992 1 93.12 193 GLU A N 1
ATOM 1561 C CA . GLU A 1 193 ? 7.141 -11.453 -17.422 1 93.12 193 GLU A CA 1
ATOM 1562 C C . GLU A 1 193 ? 6.797 -12.719 -18.203 1 93.12 193 GLU A C 1
ATOM 1564 O O . GLU A 1 193 ? 6.586 -12.672 -19.406 1 93.12 193 GLU A O 1
ATOM 1569 N N . VAL A 1 194 ? 6.758 -13.852 -17.516 1 92.5 194 VAL A N 1
ATOM 1570 C CA . VAL A 1 194 ? 6.543 -15.102 -18.234 1 92.5 194 VAL A CA 1
ATOM 1571 C C . VAL A 1 194 ? 5.172 -15.672 -17.891 1 92.5 194 VAL A C 1
ATOM 1573 O O . VAL A 1 194 ? 4.398 -16.047 -18.781 1 92.5 194 VAL A O 1
ATOM 1576 N N . PHE A 1 195 ? 4.848 -15.734 -16.609 1 93.62 195 PHE A N 1
ATOM 1577 C CA . PHE A 1 195 ? 3.643 -16.422 -16.156 1 93.62 195 PHE A CA 1
ATOM 1578 C C . PHE A 1 195 ? 2.41 -15.555 -16.391 1 93.62 195 PHE A C 1
ATOM 1580 O O . PHE A 1 195 ? 1.44 -16 -17.016 1 93.62 195 PHE A O 1
ATOM 1587 N N . MET A 1 196 ? 2.48 -14.273 -15.898 1 92.38 196 MET A N 1
ATOM 1588 C CA . MET A 1 196 ? 1.299 -13.422 -15.938 1 92.38 196 MET A CA 1
ATOM 1589 C C . MET A 1 196 ? 1.221 -12.656 -17.25 1 92.38 196 MET A C 1
ATOM 1591 O O . MET A 1 196 ? 2.246 -12.383 -17.875 1 92.38 196 MET A O 1
ATOM 1595 N N . PRO A 1 197 ? -0.017 -12.297 -17.625 1 88.69 197 PRO A N 1
ATOM 1596 C CA . PRO A 1 197 ? -0.128 -11.438 -18.797 1 88.69 197 PRO A CA 1
ATOM 1597 C C . PRO A 1 197 ? 0.645 -10.125 -18.656 1 88.69 197 PRO A C 1
ATOM 1599 O O . PRO A 1 197 ? 0.896 -9.68 -17.531 1 88.69 197 PRO A O 1
ATOM 1602 N N . ARG A 1 198 ? 1.03 -9.492 -19.672 1 83.56 198 ARG A N 1
ATOM 1603 C CA . ARG A 1 198 ? 1.905 -8.328 -19.719 1 83.56 198 ARG A CA 1
ATOM 1604 C C . ARG A 1 198 ? 1.334 -7.18 -18.891 1 83.56 198 ARG A C 1
ATOM 1606 O O . ARG A 1 198 ? 2.08 -6.449 -18.234 1 83.56 198 ARG A O 1
ATOM 1613 N N . ASP A 1 199 ? 0.157 -6.914 -18.906 1 89.5 199 ASP A N 1
ATOM 1614 C CA . ASP A 1 199 ? -0.437 -5.754 -18.25 1 89.5 199 ASP A CA 1
ATOM 1615 C C . ASP A 1 199 ? -1.036 -6.137 -16.891 1 89.5 199 ASP A C 1
ATOM 1617 O O . ASP A 1 199 ? -1.958 -5.477 -16.406 1 89.5 199 ASP A O 1
ATOM 1621 N N . TYR A 1 200 ? -0.416 -7.176 -16.328 1 93.75 200 TYR A N 1
ATOM 1622 C CA . TYR A 1 200 ? -0.975 -7.691 -15.078 1 93.75 200 TYR A CA 1
ATOM 1623 C C . TYR A 1 200 ? -0.607 -6.789 -13.906 1 93.75 200 TYR A C 1
ATOM 1625 O O . TYR A 1 200 ? -1.387 -6.641 -12.961 1 93.75 200 TYR A O 1
ATOM 1633 N N . TYR A 1 201 ? 0.609 -6.172 -14 1 94.62 201 TYR A N 1
ATOM 1634 C CA . TYR A 1 201 ? 1.133 -5.41 -12.867 1 94.62 201 TYR A CA 1
ATOM 1635 C C . TYR A 1 201 ? 1.406 -3.963 -13.266 1 94.62 201 TYR A C 1
ATOM 1637 O O . TYR A 1 201 ? 2.092 -3.234 -12.547 1 94.62 201 TYR A O 1
ATOM 1645 N N . THR A 1 202 ? 0.908 -3.574 -14.414 1 90.19 202 THR A N 1
ATOM 1646 C CA . THR A 1 202 ? 1.078 -2.188 -14.828 1 90.19 202 THR A CA 1
ATOM 1647 C C . THR A 1 202 ? 0.172 -1.264 -14.016 1 90.19 202 THR A C 1
ATOM 1649 O O . THR A 1 202 ? -0.565 -1.722 -13.141 1 90.19 202 THR A O 1
ATOM 1652 N N . LYS A 1 203 ? 0.219 -0.09 -14.359 1 82.25 203 LYS A N 1
ATOM 1653 C CA . LYS A 1 203 ? -0.492 0.935 -13.602 1 82.25 203 LYS A CA 1
ATOM 1654 C C . LYS A 1 203 ? -2.002 0.723 -13.672 1 82.25 203 LYS A C 1
ATOM 1656 O O . LYS A 1 203 ? -2.717 0.988 -12.703 1 82.25 203 LYS A O 1
ATOM 1661 N N . THR A 1 204 ? -2.457 0.252 -14.734 1 84.25 204 THR A N 1
ATOM 1662 C CA . THR A 1 204 ? -3.896 0.096 -14.906 1 84.25 204 THR A CA 1
ATOM 1663 C C . THR A 1 204 ? -4.359 -1.261 -14.383 1 84.25 204 THR A C 1
ATOM 1665 O O . THR A 1 204 ? -5.559 -1.487 -14.211 1 84.25 204 THR A O 1
ATOM 1668 N N . LEU A 1 205 ? -3.447 -2.166 -14.227 1 90.56 205 LEU A N 1
ATOM 1669 C CA . LEU A 1 205 ? -3.76 -3.514 -13.766 1 90.56 205 LEU A CA 1
ATOM 1670 C C . LEU A 1 205 ? -4.773 -4.184 -14.688 1 90.56 205 LEU A C 1
ATOM 1672 O O . LEU A 1 205 ? -5.656 -4.91 -14.219 1 90.56 205 LEU A O 1
ATOM 1676 N N . LEU A 1 206 ? -4.691 -3.895 -15.938 1 92.44 206 LEU A N 1
ATOM 1677 C CA . LEU A 1 206 ? -5.656 -4.355 -16.938 1 92.44 206 LEU A CA 1
ATOM 1678 C C . LEU A 1 206 ? -5.762 -5.875 -16.922 1 92.44 206 LEU A C 1
ATOM 1680 O O . LEU A 1 206 ? -6.859 -6.426 -16.812 1 92.44 206 LEU A O 1
ATOM 1684 N N . GLY A 1 207 ? -4.629 -6.57 -17 1 93.38 207 GLY A N 1
ATOM 1685 C CA . GLY A 1 207 ? -4.625 -8.023 -17.047 1 93.38 207 GLY A CA 1
ATOM 1686 C C . GLY A 1 207 ? -5.25 -8.664 -15.812 1 93.38 207 GLY A C 1
ATOM 1687 O O . GLY A 1 207 ? -5.953 -9.672 -15.922 1 93.38 207 GLY A O 1
ATOM 1688 N N . SER A 1 208 ? -4.938 -8.102 -14.664 1 93 208 SER A N 1
ATOM 1689 C CA . SER A 1 208 ? -5.488 -8.633 -13.422 1 93 208 SER A CA 1
ATOM 1690 C C . SER A 1 208 ? -6.996 -8.414 -13.352 1 93 208 SER A C 1
ATOM 1692 O O . SER A 1 208 ? -7.727 -9.258 -12.836 1 93 208 SER A O 1
ATOM 1694 N N . GLN A 1 209 ? -7.516 -7.305 -13.875 1 93.69 209 GLN A N 1
ATOM 1695 C CA . GLN A 1 209 ? -8.945 -7.043 -13.93 1 93.69 209 GLN A CA 1
ATOM 1696 C C . GLN A 1 209 ? -9.648 -8.016 -14.875 1 93.69 209 GLN A C 1
ATOM 1698 O O . GLN A 1 209 ? -10.758 -8.477 -14.586 1 93.69 209 GLN A O 1
ATOM 1703 N N . VAL A 1 210 ? -9.023 -8.273 -15.953 1 95.5 210 VAL A N 1
ATOM 1704 C CA . VAL A 1 210 ? -9.562 -9.227 -16.922 1 95.5 210 VAL A CA 1
ATOM 1705 C C . VAL A 1 210 ? -9.727 -10.5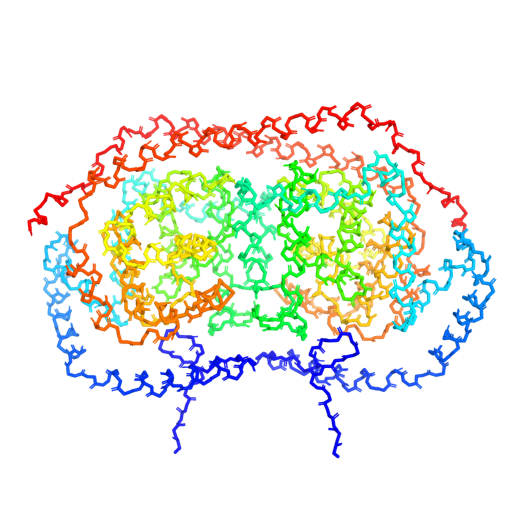94 -16.266 1 95.5 210 VAL A C 1
ATOM 1707 O O . VAL A 1 210 ? -10.766 -11.234 -16.391 1 95.5 210 VAL A O 1
ATOM 1710 N N . ASP A 1 211 ? -8.734 -10.992 -15.531 1 95.5 211 ASP A N 1
ATOM 1711 C CA . ASP A 1 211 ? -8.766 -12.305 -14.906 1 95.5 211 ASP A CA 1
ATOM 1712 C C . ASP A 1 211 ? -9.867 -12.383 -13.844 1 95.5 211 ASP A C 1
ATOM 1714 O O . ASP A 1 211 ? -10.391 -13.461 -13.562 1 95.5 211 ASP A O 1
ATOM 1718 N N . GLN A 1 212 ? -10.219 -11.242 -13.25 1 95.25 212 GLN A N 1
ATOM 1719 C CA . GLN A 1 212 ? -11.328 -11.234 -12.305 1 95.25 212 GLN A CA 1
ATOM 1720 C C . GLN A 1 212 ? -12.656 -11.508 -13.016 1 95.25 212 GLN A C 1
ATOM 1722 O O . GLN A 1 212 ? -13.531 -12.172 -12.469 1 95.25 212 GLN A O 1
ATOM 1727 N N . ARG A 1 213 ? -12.781 -10.977 -14.219 1 96.31 213 ARG A N 1
ATOM 1728 C CA . ARG A 1 213 ? -13.984 -11.25 -15.008 1 96.31 213 ARG A CA 1
ATOM 1729 C C . ARG A 1 213 ? -14.008 -12.703 -15.469 1 96.31 213 ARG A C 1
ATOM 1731 O O . ARG A 1 213 ? -15.062 -13.344 -15.469 1 96.31 213 ARG A O 1
ATOM 1738 N N . VAL A 1 214 ? -12.867 -13.195 -15.883 1 96.44 214 VAL A N 1
ATOM 1739 C CA . VAL A 1 214 ? -12.766 -14.594 -16.266 1 96.44 214 VAL A CA 1
ATOM 1740 C C . VAL A 1 214 ? -13.156 -15.484 -15.086 1 96.44 214 VAL A C 1
ATOM 1742 O O . VAL A 1 214 ? -13.883 -16.469 -15.25 1 96.44 214 VAL A O 1
ATOM 1745 N N . PHE A 1 215 ? -12.688 -15.133 -13.914 1 96.81 215 PHE A N 1
ATOM 1746 C CA . PHE A 1 215 ? -12.984 -15.914 -12.719 1 96.81 215 PHE A CA 1
ATOM 1747 C C . PHE A 1 215 ? -14.477 -15.898 -12.422 1 96.81 215 PHE A C 1
ATOM 1749 O O . PHE A 1 215 ? -15.031 -16.906 -11.969 1 96.81 215 PHE A O 1
ATOM 1756 N N . LYS A 1 216 ? -15.07 -14.805 -12.617 1 97.25 216 LYS A N 1
ATOM 1757 C CA . LYS A 1 216 ? -16.516 -14.727 -12.445 1 97.25 216 LYS A CA 1
ATOM 1758 C C . LYS A 1 216 ? -17.234 -15.703 -13.375 1 97.25 216 LYS A C 1
ATOM 1760 O O . LYS A 1 216 ? -18.188 -16.375 -12.969 1 97.25 216 LYS A O 1
ATOM 1765 N N . ASP A 1 217 ? -16.781 -15.75 -14.609 1 96.94 217 ASP A N 1
ATOM 1766 C CA . ASP A 1 217 ? -17.328 -16.719 -15.555 1 96.94 217 ASP A CA 1
ATOM 1767 C C . ASP A 1 217 ? -17.141 -18.141 -15.047 1 96.94 217 ASP A C 1
ATOM 1769 O O . ASP A 1 217 ? -18.062 -18.969 -15.109 1 96.94 217 ASP A O 1
ATOM 1773 N N . LEU A 1 218 ? -15.977 -18.422 -14.602 1 96.56 218 LEU A N 1
ATOM 1774 C CA . LEU A 1 218 ? -15.656 -19.766 -14.133 1 96.56 218 LEU A CA 1
ATOM 1775 C C . LEU A 1 218 ? -16.5 -20.125 -12.906 1 96.56 218 LEU A C 1
ATOM 1777 O O . LEU A 1 218 ? -16.922 -21.266 -12.758 1 96.56 218 LEU A O 1
ATOM 1781 N N . MET A 1 219 ? -16.688 -19.141 -12.016 1 96.94 219 MET A N 1
ATOM 1782 C CA . MET A 1 219 ? -17.547 -19.328 -10.852 1 96.94 219 MET A CA 1
ATOM 1783 C C . MET A 1 219 ? -18.969 -19.688 -11.281 1 96.94 219 MET A C 1
ATOM 1785 O O . MET A 1 219 ? -19.594 -20.578 -10.695 1 96.94 219 MET A O 1
ATOM 1789 N N . SER A 1 220 ? -19.438 -19.016 -12.273 1 97.56 220 SER A N 1
ATOM 1790 C CA . SER A 1 220 ? -20.781 -19.25 -12.789 1 97.56 220 SER A CA 1
ATOM 1791 C C . SER A 1 220 ? -20.906 -20.656 -13.383 1 97.56 220 SER A C 1
ATOM 1793 O O . SER A 1 220 ? -21.938 -21.297 -13.258 1 97.56 220 SER A O 1
ATOM 1795 N N . GLU A 1 221 ? -19.859 -21.156 -13.945 1 96.25 221 GLU A N 1
ATOM 1796 C CA . GLU A 1 221 ? -19.859 -22.453 -14.609 1 96.25 221 GLU A CA 1
ATOM 1797 C C . GLU A 1 221 ? -19.656 -23.578 -13.609 1 96.25 221 GLU A C 1
ATOM 1799 O O . GLU A 1 221 ? -20.328 -24.609 -13.68 1 96.25 221 GLU A O 1
ATOM 1804 N N . LYS A 1 222 ? -18.734 -23.391 -12.68 1 96 222 LYS A N 1
ATOM 1805 C CA . LYS A 1 222 ? -18.281 -24.5 -11.844 1 96 222 LYS A CA 1
ATOM 1806 C C . LYS A 1 222 ? -19 -24.5 -10.5 1 96 222 LYS A C 1
ATOM 1808 O O . LYS A 1 222 ? -19.125 -25.547 -9.859 1 96 222 LYS A O 1
ATOM 1813 N N . LEU A 1 223 ? -19.375 -23.312 -9.984 1 97.75 223 LEU A N 1
ATOM 1814 C CA . LEU A 1 223 ? -20.078 -23.172 -8.727 1 97.75 223 LEU A CA 1
ATOM 1815 C C . LEU A 1 223 ? -21.312 -22.281 -8.898 1 97.75 223 LEU A C 1
ATOM 1817 O O . LEU A 1 223 ? -21.438 -21.234 -8.258 1 97.75 223 LEU A O 1
ATOM 1821 N N . PRO A 1 224 ? -22.266 -22.75 -9.68 1 97.88 224 PRO A N 1
ATOM 1822 C CA . PRO A 1 224 ? -23.406 -21.922 -10.031 1 97.88 224 PRO A CA 1
ATOM 1823 C C . PRO A 1 224 ? -24.25 -21.531 -8.812 1 97.88 224 PRO A C 1
ATOM 1825 O O . PRO A 1 224 ? -24.781 -20.422 -8.758 1 97.88 224 PRO A O 1
ATOM 1828 N N . ARG A 1 225 ? -24.422 -22.453 -7.844 1 98.19 225 ARG A N 1
ATOM 1829 C CA . ARG A 1 225 ? -25.203 -22.141 -6.652 1 98.19 225 ARG A CA 1
ATOM 1830 C C . ARG A 1 225 ? -24.594 -20.984 -5.883 1 98.19 225 ARG A C 1
ATOM 1832 O O . ARG A 1 225 ? -25.312 -20.062 -5.48 1 98.19 225 ARG A O 1
ATOM 1839 N N . LEU A 1 226 ? -23.328 -21.062 -5.719 1 98.19 226 LEU A N 1
ATOM 1840 C CA . LEU A 1 226 ? -22.625 -20 -4.992 1 98.19 226 LEU A CA 1
ATOM 1841 C C . LEU A 1 226 ? -22.641 -18.703 -5.781 1 98.19 226 LEU A C 1
ATOM 1843 O O . LEU A 1 226 ? -22.828 -17.625 -5.211 1 98.19 226 LEU A O 1
ATOM 1847 N N . HIS A 1 227 ? -22.391 -18.828 -7.098 1 98.12 227 HIS A N 1
ATOM 1848 C CA . HIS A 1 227 ? -22.438 -17.656 -7.973 1 98.12 227 HIS A CA 1
ATOM 1849 C C . HIS A 1 227 ? -23.766 -16.938 -7.867 1 98.12 227 HIS A C 1
ATOM 1851 O O . HIS A 1 227 ? -23.797 -15.711 -7.703 1 98.12 227 HIS A O 1
ATOM 1857 N N . ASN A 1 228 ? -24.844 -17.672 -7.953 1 98.12 228 ASN A N 1
ATOM 1858 C CA . ASN A 1 228 ? -26.188 -17.094 -7.871 1 98.12 228 ASN A CA 1
ATOM 1859 C C . ASN A 1 228 ? -26.438 -16.469 -6.504 1 98.12 228 ASN A C 1
ATOM 1861 O O . ASN A 1 228 ? -27.125 -15.453 -6.402 1 98.12 228 ASN A O 1
ATOM 1865 N N . HIS A 1 229 ? -25.922 -17.141 -5.527 1 98.31 229 HIS A N 1
ATOM 1866 C CA . HIS A 1 229 ? -26.062 -16.625 -4.172 1 98.31 229 HIS A CA 1
ATOM 1867 C C . HIS A 1 229 ? -25.391 -15.25 -4.039 1 98.31 229 HIS A C 1
ATOM 1869 O O . HIS A 1 229 ? -25.969 -14.328 -3.463 1 98.31 229 HIS A O 1
ATOM 1875 N N . PHE A 1 230 ? -24.188 -15.086 -4.559 1 97.69 230 PHE A N 1
ATOM 1876 C CA . PHE A 1 230 ? -23.469 -13.82 -4.535 1 97.69 230 PHE A CA 1
ATOM 1877 C C . PHE A 1 230 ? -24.219 -12.758 -5.328 1 97.69 230 PHE A C 1
ATOM 1879 O O . PHE A 1 230 ? -24.281 -11.594 -4.918 1 97.69 230 PHE A O 1
ATOM 1886 N N . GLU A 1 231 ? -24.781 -13.172 -6.457 1 96.69 231 GLU A N 1
ATOM 1887 C CA . GLU A 1 231 ? -25.547 -12.234 -7.273 1 96.69 231 GLU A CA 1
ATOM 1888 C C . GLU A 1 231 ? -26.812 -11.781 -6.547 1 96.69 231 GLU A C 1
ATOM 1890 O O . GLU A 1 231 ? -27.172 -10.602 -6.59 1 96.69 231 GLU A O 1
ATOM 1895 N N . GLN A 1 232 ? -27.5 -12.695 -5.922 1 97.19 232 GLN A N 1
ATOM 1896 C CA . GLN A 1 232 ? -28.734 -12.414 -5.195 1 97.19 232 GLN A CA 1
ATOM 1897 C C . GLN A 1 232 ? -28.516 -11.367 -4.109 1 97.19 232 GLN A C 1
ATOM 1899 O O . GLN A 1 232 ? -29.328 -10.469 -3.926 1 97.19 232 GLN A O 1
ATOM 1904 N N . TYR A 1 233 ? -27.406 -11.477 -3.49 1 96.12 233 TYR A N 1
ATOM 1905 C CA . TYR A 1 233 ? -27.125 -10.578 -2.373 1 96.12 233 TYR A CA 1
ATOM 1906 C C . TYR A 1 233 ? -26.203 -9.445 -2.795 1 96.12 233 TYR A C 1
ATOM 1908 O O . TYR A 1 233 ? -25.688 -8.703 -1.951 1 96.12 233 TYR A O 1
ATOM 1916 N N . LYS A 1 234 ? -25.859 -9.383 -4.066 1 92.25 234 LYS A N 1
ATOM 1917 C CA . LYS A 1 234 ? -25.078 -8.305 -4.672 1 92.25 234 LYS A CA 1
ATOM 1918 C C . LYS A 1 234 ? -23.688 -8.211 -4.039 1 92.25 234 LYS A C 1
ATOM 1920 O O . LYS A 1 234 ? -23.25 -7.121 -3.664 1 92.25 234 LYS A O 1
ATOM 1925 N N . VAL A 1 235 ? -23.094 -9.32 -3.844 1 93.5 235 VAL A N 1
ATOM 1926 C CA . VAL A 1 235 ? -21.75 -9.391 -3.285 1 93.5 235 VAL A CA 1
ATOM 1927 C C . VAL A 1 235 ? -20.734 -9.5 -4.414 1 93.5 235 VAL A C 1
ATOM 1929 O O . VAL A 1 235 ? -20.828 -10.391 -5.262 1 93.5 235 VAL A O 1
ATOM 1932 N N . ASP A 1 236 ? -19.812 -8.57 -4.391 1 92.06 236 ASP A N 1
ATOM 1933 C CA . ASP A 1 236 ? -18.719 -8.617 -5.363 1 92.06 236 ASP A CA 1
ATOM 1934 C C . ASP A 1 236 ? -17.484 -9.266 -4.754 1 92.06 236 ASP A C 1
ATOM 1936 O O . ASP A 1 236 ? -16.656 -8.586 -4.137 1 92.06 236 ASP A O 1
ATOM 1940 N N . PHE A 1 237 ? -17.281 -10.5 -5.031 1 95.06 237 PHE A N 1
ATOM 1941 C CA . PHE A 1 237 ? -16.172 -11.234 -4.426 1 95.06 237 PHE A CA 1
ATOM 1942 C C . PHE A 1 237 ? -14.844 -10.805 -5.027 1 95.06 237 PHE A C 1
ATOM 1944 O O . PHE A 1 237 ? -13.781 -11.086 -4.465 1 95.06 237 PHE A O 1
ATOM 1951 N N . SER A 1 238 ? -14.852 -10.086 -6.191 1 94.06 238 SER A N 1
ATOM 1952 C CA . SER A 1 238 ? -13.617 -9.641 -6.828 1 94.06 238 SER A CA 1
ATOM 1953 C C . SER A 1 238 ? -12.875 -8.633 -5.961 1 94.06 238 SER A C 1
ATOM 1955 O O . SER A 1 238 ? -11.672 -8.422 -6.137 1 94.06 238 SER A O 1
ATOM 1957 N N . LEU A 1 239 ? -13.555 -8.016 -5.051 1 90.69 239 LEU A N 1
ATOM 1958 C CA . LEU A 1 239 ? -12.93 -7.078 -4.121 1 90.69 239 LEU A CA 1
ATOM 1959 C C . LEU A 1 239 ? -11.891 -7.781 -3.258 1 90.69 239 LEU A C 1
ATOM 1961 O O . LEU A 1 239 ? -10.938 -7.152 -2.793 1 90.69 239 LEU A O 1
ATOM 1965 N N . ILE A 1 240 ? -12.109 -9.07 -3.133 1 92.5 240 ILE A N 1
ATOM 1966 C CA . ILE A 1 240 ? -11.211 -9.852 -2.287 1 92.5 240 ILE A CA 1
ATOM 1967 C C . ILE A 1 240 ? -10.281 -10.695 -3.158 1 92.5 240 ILE A C 1
ATOM 1969 O O . ILE A 1 240 ? -9.07 -10.734 -2.93 1 92.5 240 ILE A O 1
ATOM 1973 N N . THR A 1 241 ? -10.828 -11.289 -4.145 1 96.12 241 THR A N 1
ATOM 1974 C CA . THR A 1 241 ? -10.07 -12.25 -4.941 1 96.12 241 THR A CA 1
ATOM 1975 C C . THR A 1 241 ? -9.039 -11.531 -5.812 1 96.12 241 THR A C 1
ATOM 1977 O O . THR A 1 241 ? -8.055 -12.133 -6.246 1 96.12 241 THR A O 1
ATOM 1980 N N . PHE A 1 242 ? -9.258 -10.273 -6.062 1 94.44 242 PHE A N 1
ATOM 1981 C CA . PHE A 1 242 ? -8.289 -9.477 -6.809 1 94.44 242 PHE A CA 1
ATOM 1982 C C . PHE A 1 242 ? -6.902 -9.578 -6.18 1 94.44 242 PHE A C 1
ATOM 1984 O O . PHE A 1 242 ? -5.918 -9.836 -6.875 1 94.44 242 PHE A O 1
ATOM 1991 N N . ASN A 1 243 ? -6.844 -9.453 -4.918 1 93.38 243 ASN A N 1
ATOM 1992 C CA . ASN A 1 243 ? -5.57 -9.531 -4.211 1 93.38 243 ASN A CA 1
ATOM 1993 C C . ASN A 1 243 ? -4.992 -10.945 -4.238 1 93.38 243 ASN A C 1
ATOM 1995 O O . ASN A 1 243 ? -3.775 -11.117 -4.289 1 93.38 243 ASN A O 1
ATOM 1999 N N . TRP A 1 244 ? -5.898 -11.984 -4.164 1 96.19 244 TRP A N 1
ATOM 2000 C CA . TRP A 1 244 ? -5.438 -13.359 -4.277 1 96.19 244 TRP A CA 1
ATOM 2001 C C . TRP A 1 244 ? -4.57 -13.547 -5.516 1 96.19 244 TRP A C 1
ATOM 2003 O O . TRP A 1 244 ? -3.496 -14.148 -5.445 1 96.19 244 TRP A O 1
ATOM 2013 N N . PHE A 1 245 ? -5.07 -13 -6.555 1 95.5 245 PHE A N 1
ATOM 2014 C CA . PHE A 1 245 ? -4.449 -13.203 -7.859 1 95.5 245 PHE A CA 1
ATOM 2015 C C . PHE A 1 245 ? -3.174 -12.383 -7.984 1 95.5 245 PHE A C 1
ATOM 2017 O O . PHE A 1 245 ? -2.164 -12.859 -8.5 1 95.5 245 PHE A O 1
ATOM 2024 N N . LEU A 1 246 ? -3.244 -11.164 -7.496 1 94.81 246 LEU A N 1
ATOM 2025 C CA . LEU A 1 246 ? -2.115 -10.25 -7.609 1 94.81 246 LEU A CA 1
ATOM 2026 C C . LEU A 1 246 ? -0.89 -10.805 -6.895 1 94.81 246 LEU A C 1
ATOM 2028 O O . LEU A 1 246 ? 0.24 -10.617 -7.352 1 94.81 246 LEU A O 1
ATOM 2032 N N . VAL A 1 247 ? -1.145 -11.492 -5.766 1 96.44 247 VAL A N 1
ATOM 2033 C CA . VAL A 1 247 ? -0.003 -11.898 -4.953 1 96.44 247 VAL A CA 1
ATOM 2034 C C . VAL A 1 247 ? 0.026 -13.414 -4.82 1 96.44 247 VAL A C 1
ATOM 2036 O O . VAL A 1 247 ? 0.649 -13.953 -3.9 1 96.44 247 VAL A O 1
ATOM 2039 N N . VAL A 1 248 ? -0.681 -14.102 -5.668 1 96.5 248 VAL A N 1
ATOM 2040 C CA . VAL A 1 248 ? -0.71 -15.562 -5.711 1 96.5 248 VAL A CA 1
ATOM 2041 C C . VAL A 1 248 ? -1.009 -16.109 -4.32 1 96.5 248 VAL A C 1
ATOM 2043 O O . VAL A 1 248 ? -0.251 -16.938 -3.795 1 96.5 248 VAL A O 1
ATOM 2046 N N . PHE A 1 249 ? -1.941 -15.562 -3.623 1 96.5 249 PHE A N 1
ATOM 2047 C CA . PHE A 1 249 ? -2.6 -16 -2.4 1 96.5 249 PHE A CA 1
ATOM 2048 C C . PHE A 1 249 ? -1.72 -15.734 -1.185 1 96.5 249 PHE A C 1
ATOM 2050 O O . PHE A 1 249 ? -1.983 -16.25 -0.095 1 96.5 249 PHE A O 1
ATOM 2057 N N . VAL A 1 250 ? -0.617 -14.969 -1.377 1 95.62 250 VAL A N 1
ATOM 2058 C CA . VAL A 1 250 ? 0.182 -14.586 -0.216 1 95.62 250 VAL A CA 1
ATOM 2059 C C . VAL A 1 250 ? -0.689 -13.836 0.786 1 95.62 250 VAL A C 1
ATOM 2061 O O . VAL A 1 250 ? -1.462 -12.953 0.404 1 95.62 250 VAL A O 1
ATOM 2064 N N . ASP A 1 251 ? -0.615 -14.258 2.09 1 89.38 251 ASP A N 1
ATOM 2065 C CA . ASP A 1 251 ? -1.316 -13.656 3.219 1 89.38 251 ASP A CA 1
ATOM 2066 C C . ASP A 1 251 ? -2.811 -13.969 3.168 1 89.38 251 ASP A C 1
ATOM 2068 O O . ASP A 1 251 ? -3.594 -13.398 3.932 1 89.38 251 ASP A O 1
ATOM 2072 N N . SER A 1 252 ? -3.24 -14.828 2.264 1 91.88 252 SER A N 1
ATOM 2073 C CA . SER A 1 252 ? -4.664 -15.117 2.121 1 91.88 252 SER A CA 1
ATOM 2074 C C . SER A 1 252 ? -4.992 -16.531 2.611 1 91.88 252 SER A C 1
ATOM 2076 O O . SER A 1 252 ? -6.137 -16.812 2.973 1 91.88 252 SER A O 1
ATOM 2078 N N . VAL A 1 253 ? -4.047 -17.391 2.605 1 92.94 253 VAL A N 1
ATOM 2079 C CA . VAL A 1 253 ? -4.242 -18.766 3.035 1 92.94 253 VAL A CA 1
ATOM 2080 C C . VAL A 1 253 ? -3.158 -19.156 4.039 1 92.94 253 VAL A C 1
ATOM 2082 O O . VAL A 1 253 ? -2.186 -18.422 4.227 1 92.94 253 VAL A O 1
ATOM 2085 N N . VAL A 1 254 ? -3.336 -20.266 4.723 1 87.88 254 VAL A N 1
ATOM 2086 C CA . VAL A 1 254 ? -2.33 -20.75 5.668 1 87.88 254 VAL A CA 1
ATOM 2087 C C . VAL A 1 254 ? -1.067 -21.156 4.91 1 87.88 254 VAL A C 1
ATOM 2089 O O . VAL A 1 254 ? -1.126 -21.5 3.725 1 87.88 254 VAL A O 1
ATOM 2092 N N . SER A 1 255 ? 0.035 -21.188 5.562 1 91.06 255 SER A N 1
ATOM 2093 C CA . SER A 1 255 ? 1.35 -21.359 4.953 1 91.06 255 SER A CA 1
ATOM 2094 C C . SER A 1 255 ? 1.456 -22.688 4.23 1 91.06 255 SER A C 1
ATOM 2096 O O . SER A 1 255 ? 2.023 -22.766 3.139 1 91.06 255 SER A O 1
ATOM 2098 N N . GLU A 1 256 ? 0.902 -23.719 4.797 1 89.44 256 GLU A N 1
ATOM 2099 C CA . GLU A 1 256 ? 0.985 -25.031 4.18 1 89.44 256 GLU A CA 1
ATOM 2100 C C . GLU A 1 256 ? 0.315 -25.047 2.807 1 89.44 256 GLU A C 1
ATOM 2102 O O . GLU A 1 256 ? 0.836 -25.641 1.86 1 89.44 256 GLU A O 1
ATOM 2107 N N . ILE A 1 257 ? -0.8 -24.469 2.729 1 93.5 257 ILE A N 1
ATOM 2108 C CA . ILE A 1 257 ? -1.536 -24.375 1.473 1 93.5 257 ILE A CA 1
ATOM 2109 C C . ILE A 1 257 ? -0.796 -23.438 0.51 1 93.5 257 ILE A C 1
ATOM 2111 O O . ILE A 1 257 ? -0.662 -23.75 -0.677 1 93.5 257 ILE A O 1
ATOM 2115 N N . LEU A 1 258 ? -0.305 -22.328 1.028 1 95.88 258 LEU A N 1
ATOM 2116 C CA . LEU A 1 258 ? 0.391 -21.344 0.218 1 95.88 258 LEU A CA 1
ATOM 2117 C C . LEU A 1 258 ? 1.535 -21.984 -0.562 1 95.88 258 LEU A C 1
ATOM 2119 O O . LEU A 1 258 ? 1.639 -21.797 -1.777 1 95.88 258 LEU A O 1
ATOM 2123 N N . PHE A 1 259 ? 2.354 -22.75 0.093 1 96.12 259 PHE A N 1
ATOM 2124 C CA . PHE A 1 259 ? 3.562 -23.25 -0.543 1 96.12 259 PHE A CA 1
ATOM 2125 C C . PHE A 1 259 ? 3.234 -24.391 -1.5 1 96.12 259 PHE A C 1
ATOM 2127 O O . PHE A 1 259 ? 3.922 -24.578 -2.504 1 96.12 259 PHE A O 1
ATOM 2134 N N . LYS A 1 260 ? 2.145 -25.094 -1.24 1 94.56 260 LYS A N 1
ATOM 2135 C CA . LYS A 1 260 ? 1.702 -26.094 -2.213 1 94.56 260 LYS A CA 1
ATOM 2136 C C . LYS A 1 260 ? 1.191 -25.422 -3.486 1 94.56 260 LYS A C 1
ATOM 2138 O O . LYS A 1 260 ? 1.415 -25.922 -4.59 1 94.56 260 LYS A O 1
ATOM 2143 N N . ILE A 1 261 ? 0.509 -24.312 -3.33 1 96.31 261 ILE A N 1
ATOM 2144 C CA . ILE A 1 261 ? 0.078 -23.547 -4.488 1 96.31 261 ILE A CA 1
ATOM 2145 C C . ILE A 1 261 ? 1.297 -23.062 -5.273 1 96.31 261 ILE A C 1
ATOM 2147 O O . ILE A 1 261 ? 1.346 -23.203 -6.496 1 96.31 261 ILE A O 1
ATOM 2151 N N . TRP A 1 262 ? 2.289 -22.547 -4.586 1 97.44 262 TRP A N 1
ATOM 2152 C CA . TRP A 1 262 ? 3.475 -21.984 -5.23 1 97.44 262 TRP A CA 1
ATOM 2153 C C . TRP A 1 262 ? 4.285 -23.078 -5.922 1 97.44 262 TRP A C 1
ATOM 2155 O O . TRP A 1 262 ? 4.875 -22.844 -6.98 1 97.44 262 TRP A O 1
ATOM 2165 N N . ASP A 1 263 ? 4.316 -24.359 -5.293 1 96.69 263 ASP A N 1
ATOM 2166 C CA . ASP A 1 263 ? 4.969 -25.484 -5.949 1 96.69 263 ASP A CA 1
ATOM 2167 C C . ASP A 1 263 ? 4.406 -25.703 -7.352 1 96.69 263 ASP A C 1
ATOM 2169 O O . ASP A 1 263 ? 5.156 -25.766 -8.328 1 96.69 263 ASP A O 1
ATOM 2173 N N . SER A 1 264 ? 3.121 -25.766 -7.402 1 95.31 264 SER A N 1
ATOM 2174 C CA . SER A 1 264 ? 2.443 -26.031 -8.664 1 95.31 264 SER A CA 1
ATOM 2175 C C . SER A 1 264 ? 2.521 -24.812 -9.594 1 95.31 264 SER A C 1
ATOM 2177 O O . SER A 1 264 ? 2.676 -24.969 -10.812 1 95.31 264 SER A O 1
ATOM 2179 N N . PHE A 1 265 ? 2.41 -23.688 -9.086 1 96.38 265 PHE A N 1
ATOM 2180 C CA . PHE A 1 265 ? 2.428 -22.438 -9.836 1 96.38 265 PHE A CA 1
ATOM 2181 C C . PHE A 1 265 ? 3.77 -22.234 -10.531 1 96.38 265 PHE A C 1
ATOM 2183 O O . PHE A 1 265 ? 3.816 -21.875 -11.711 1 96.38 265 PHE A O 1
ATOM 2190 N N . LEU A 1 266 ? 4.883 -22.469 -9.82 1 96.69 266 LEU A N 1
ATOM 2191 C CA . LEU A 1 266 ? 6.219 -22.266 -10.375 1 96.69 266 LEU A CA 1
ATOM 2192 C C . LEU A 1 266 ? 6.566 -23.359 -11.383 1 96.69 266 LEU A C 1
ATOM 2194 O O . LEU A 1 266 ? 7.328 -23.125 -12.32 1 96.69 266 LEU A O 1
ATOM 2198 N N . TYR A 1 267 ? 5.969 -24.531 -11.164 1 95.06 267 TYR A N 1
ATOM 2199 C CA . TYR A 1 267 ? 6.273 -25.625 -12.07 1 95.06 267 TYR A CA 1
ATOM 2200 C C . TYR A 1 267 ? 5.449 -25.531 -13.344 1 95.06 267 TYR A C 1
ATOM 2202 O O . TYR A 1 267 ? 5.988 -25.641 -14.453 1 95.06 267 TYR A O 1
ATOM 2210 N N . GLU A 1 268 ? 4.133 -25.266 -13.219 1 89.19 268 GLU A N 1
ATOM 2211 C CA . GLU A 1 268 ? 3.221 -25.375 -14.352 1 89.19 268 GLU A CA 1
ATOM 2212 C C . GLU A 1 268 ? 2.941 -24.016 -14.977 1 89.19 268 GLU A C 1
ATOM 2214 O O . GLU A 1 268 ? 2.469 -23.938 -16.109 1 89.19 268 GLU A O 1
ATOM 2219 N N . GLY A 1 269 ? 3.359 -22.922 -14.297 1 75.44 269 GLY A N 1
ATOM 2220 C CA . GLY A 1 269 ? 2.979 -21.594 -14.758 1 75.44 269 GLY A CA 1
ATOM 2221 C C . GLY A 1 269 ? 1.549 -21.234 -14.406 1 75.44 269 GLY A C 1
ATOM 2222 O O . GLY A 1 269 ? 0.84 -22.016 -13.773 1 75.44 269 GLY A O 1
ATOM 2223 N N . PRO A 1 270 ? 1.262 -19.875 -14.664 1 61.34 270 PRO A N 1
ATOM 2224 C CA . PRO A 1 270 ? 0.026 -19.297 -14.141 1 61.34 270 PRO A CA 1
ATOM 2225 C C . PRO A 1 270 ? -1.228 -19.891 -14.773 1 61.34 270 PRO A C 1
ATOM 2227 O O . PRO A 1 270 ? -2.324 -19.766 -14.227 1 61.34 270 PRO A O 1
ATOM 2230 N N . LYS A 1 271 ? -1.112 -20.469 -15.836 1 64.19 271 LYS A N 1
ATOM 2231 C CA . LYS A 1 271 ? -2.223 -20.609 -16.781 1 64.19 271 LYS A CA 1
ATOM 2232 C C . LYS A 1 271 ? -3.508 -21 -16.062 1 64.19 271 LYS A C 1
ATOM 2234 O O . LYS A 1 271 ? -4.535 -20.328 -16.203 1 64.19 271 LYS A O 1
ATOM 2239 N N . VAL A 1 272 ? -3.402 -21.969 -15.203 1 78.75 272 VAL A N 1
ATOM 2240 C CA . VAL A 1 272 ? -4.688 -22.453 -14.727 1 78.75 272 VAL A CA 1
ATOM 2241 C C . VAL A 1 272 ? -4.648 -22.609 -13.203 1 78.75 272 VAL A C 1
ATOM 2243 O O . VAL A 1 272 ? -5.691 -22.656 -12.555 1 78.75 272 VAL A O 1
ATOM 2246 N N . ILE A 1 273 ? -3.617 -22.328 -12.609 1 87.25 273 ILE A N 1
ATOM 2247 C CA . ILE A 1 273 ? -3.424 -22.734 -11.227 1 87.25 273 ILE A CA 1
ATOM 2248 C C . ILE A 1 273 ? -4.156 -21.781 -10.297 1 87.25 273 ILE A C 1
ATOM 2250 O O . ILE A 1 273 ? -4.848 -22.203 -9.367 1 87.25 273 ILE A O 1
ATOM 2254 N N . ILE A 1 274 ? -4.062 -20.516 -10.555 1 93.81 274 ILE A N 1
ATOM 2255 C CA . ILE A 1 274 ? -4.66 -19.516 -9.68 1 93.81 274 ILE A CA 1
ATOM 2256 C C . ILE A 1 274 ? -6.18 -19.672 -9.68 1 93.81 274 ILE A C 1
ATOM 2258 O O . ILE A 1 274 ? -6.812 -19.656 -8.625 1 93.81 274 ILE A O 1
ATOM 2262 N N . PHE A 1 275 ? -6.73 -19.938 -10.891 1 95.25 275 PHE A N 1
ATOM 2263 C CA . PHE A 1 275 ? -8.172 -20.125 -11 1 95.25 275 PHE A CA 1
ATOM 2264 C C . PHE A 1 275 ? -8.609 -21.406 -10.281 1 95.25 275 PHE A C 1
ATOM 2266 O O . PHE A 1 275 ? -9.625 -21.406 -9.586 1 95.25 275 PHE A O 1
ATOM 2273 N N . ARG A 1 276 ? -7.832 -22.484 -10.438 1 94.5 276 ARG A N 1
ATOM 2274 C CA . ARG A 1 276 ? -8.148 -23.766 -9.836 1 94.5 276 ARG A CA 1
ATOM 2275 C C . ARG A 1 276 ? -8.234 -23.672 -8.32 1 94.5 276 ARG A C 1
ATOM 2277 O O . ARG A 1 276 ? -9.203 -24.125 -7.711 1 94.5 276 ARG A O 1
ATOM 2284 N N . PHE A 1 277 ? -7.289 -23.047 -7.789 1 96.38 277 PHE A N 1
ATOM 2285 C CA . PHE A 1 277 ? -7.223 -22.984 -6.332 1 96.38 277 PHE A CA 1
ATOM 2286 C C . PHE A 1 277 ? -8.25 -22.016 -5.789 1 96.38 277 PHE A C 1
ATOM 2288 O O . PHE A 1 277 ? -8.805 -22.219 -4.707 1 96.38 277 PHE A O 1
ATOM 2295 N N . ALA A 1 278 ? -8.453 -20.891 -6.488 1 97.19 278 ALA A N 1
ATOM 2296 C CA . ALA A 1 278 ? -9.492 -19.953 -6.062 1 97.19 278 ALA A CA 1
ATOM 2297 C C . ALA A 1 278 ? -10.859 -20.641 -6.02 1 97.19 278 ALA A C 1
ATOM 2299 O O . ALA A 1 278 ? -11.586 -20.516 -5.035 1 97.19 278 ALA A O 1
ATOM 2300 N N . LEU A 1 279 ? -11.164 -21.406 -7.074 1 97.31 279 LEU A N 1
ATOM 2301 C CA . LEU A 1 279 ? -12.422 -22.141 -7.125 1 97.31 279 LEU A CA 1
ATOM 2302 C C . LEU A 1 279 ? -12.492 -23.188 -6.016 1 97.31 279 LEU A C 1
ATOM 2304 O O . LEU A 1 279 ? -13.539 -23.359 -5.383 1 97.31 279 LEU A O 1
ATOM 2308 N N . ALA A 1 280 ? -11.391 -23.844 -5.816 1 97.62 280 ALA A N 1
ATOM 2309 C CA . ALA A 1 280 ? -11.344 -24.891 -4.809 1 97.62 280 ALA A CA 1
ATOM 2310 C C . ALA A 1 280 ? -11.594 -24.328 -3.412 1 97.62 280 ALA A C 1
ATOM 2312 O O . ALA A 1 280 ? -12.273 -24.953 -2.594 1 97.62 280 ALA A O 1
ATOM 2313 N N . LEU A 1 281 ? -11.047 -23.172 -3.107 1 97.75 281 LEU A N 1
ATOM 2314 C CA . LEU A 1 281 ? -11.258 -22.531 -1.817 1 97.75 281 LEU A CA 1
ATOM 2315 C C . LEU A 1 281 ? -12.742 -22.234 -1.597 1 97.75 281 LEU A C 1
ATOM 2317 O O . LEU A 1 281 ? -13.289 -22.531 -0.536 1 97.75 281 LEU A O 1
ATOM 2321 N N . PHE A 1 282 ? -13.344 -21.688 -2.625 1 98.12 282 PHE A N 1
ATOM 2322 C CA . PHE A 1 282 ? -14.766 -21.375 -2.521 1 98.12 282 PHE A CA 1
ATOM 2323 C C . PHE A 1 282 ? -15.586 -22.656 -2.387 1 98.12 282 PHE A C 1
ATOM 2325 O O . PHE A 1 282 ? -16.547 -22.703 -1.62 1 98.12 282 PHE A O 1
ATOM 2332 N N . LYS A 1 283 ? -15.188 -23.688 -3.125 1 98.06 283 LYS A N 1
ATOM 2333 C CA . LYS A 1 283 ? -15.906 -24.953 -3.072 1 98.06 283 LYS A CA 1
ATOM 2334 C C . LYS A 1 283 ? -15.852 -25.562 -1.675 1 98.06 283 LYS A C 1
ATOM 2336 O O . LYS A 1 283 ? -16.844 -26.125 -1.196 1 98.06 283 LYS A O 1
ATOM 2341 N N . CYS A 1 284 ? -14.766 -25.469 -1.011 1 96.94 284 CYS A N 1
ATOM 2342 C CA . CYS A 1 284 ? -14.57 -26.016 0.325 1 96.94 284 CYS A CA 1
ATOM 2343 C C . CYS A 1 284 ? -15.562 -25.406 1.313 1 96.94 284 CYS A C 1
ATOM 2345 O O . CYS A 1 284 ? -15.961 -26.062 2.281 1 96.94 284 CYS A O 1
ATOM 2347 N N . LYS A 1 285 ? -15.969 -24.156 1.102 1 97.31 285 LYS A N 1
ATOM 2348 C CA . LYS A 1 285 ? -16.828 -23.469 2.066 1 97.31 285 LYS A CA 1
ATOM 2349 C C . LYS A 1 285 ? -18.141 -23.031 1.426 1 97.31 285 LYS A C 1
ATOM 2351 O O . LYS A 1 285 ? -18.797 -22.109 1.911 1 97.31 285 LYS A O 1
ATOM 2356 N N . GLU A 1 286 ? -18.484 -23.641 0.323 1 97.81 286 GLU A N 1
ATOM 2357 C CA . GLU A 1 286 ? -19.688 -23.281 -0.424 1 97.81 286 GLU A CA 1
ATOM 2358 C C . GLU A 1 286 ? -20.922 -23.328 0.468 1 97.81 286 GLU A C 1
ATOM 2360 O O . GLU A 1 286 ? -21.719 -22.391 0.478 1 97.81 286 GLU A O 1
ATOM 2365 N N . GLU A 1 287 ? -21.062 -24.422 1.251 1 97.69 287 GLU A N 1
ATOM 2366 C CA . GLU A 1 287 ? -22.25 -24.594 2.086 1 97.69 287 GLU A CA 1
ATOM 2367 C C . GLU A 1 287 ? -22.328 -23.531 3.17 1 97.69 287 GLU A C 1
ATOM 2369 O O . GLU A 1 287 ? -23.406 -23.062 3.516 1 97.69 287 GLU A O 1
ATOM 2374 N N . GLU A 1 288 ? -21.188 -23.156 3.717 1 97.06 288 GLU A N 1
ATOM 2375 C CA . GLU A 1 288 ? -21.156 -22.094 4.73 1 97.06 288 GLU A CA 1
ATOM 2376 C C . GLU A 1 288 ? -21.594 -20.766 4.152 1 97.06 288 GLU A C 1
ATOM 2378 O O . GLU A 1 288 ? -22.312 -20 4.809 1 97.06 288 GLU A O 1
ATOM 2383 N N . PHE A 1 289 ? -21.203 -20.438 2.938 1 97.69 289 PHE A N 1
ATOM 2384 C CA . PHE A 1 289 ? -21.594 -19.203 2.271 1 97.69 289 PHE A CA 1
ATOM 2385 C C . PHE A 1 289 ? -23.109 -19.172 2.051 1 97.69 289 PHE A C 1
ATOM 2387 O O . PHE A 1 289 ? -23.75 -18.141 2.256 1 97.69 289 PHE A O 1
ATOM 2394 N N . LEU A 1 290 ? -23.656 -20.344 1.666 1 98.12 290 LEU A N 1
ATOM 2395 C CA . LEU A 1 290 ? -25.062 -20.406 1.297 1 98.12 290 LEU A CA 1
ATOM 2396 C C . LEU A 1 290 ? -25.953 -20.219 2.518 1 98.12 290 LEU A C 1
ATOM 2398 O O . LEU A 1 290 ? -27.125 -19.859 2.387 1 98.12 290 LEU A O 1
ATOM 2402 N N . LYS A 1 291 ? -25.422 -20.406 3.674 1 97.94 291 LYS A N 1
ATOM 2403 C CA . LYS A 1 291 ? -26.172 -20.219 4.914 1 97.94 291 LYS A CA 1
ATOM 2404 C C . LYS A 1 291 ? -26.281 -18.734 5.273 1 97.94 291 LYS A C 1
ATOM 2406 O O . LYS A 1 291 ? -27.172 -18.344 6.043 1 97.94 291 LYS A O 1
ATOM 2411 N N . LEU A 1 292 ? -25.375 -17.953 4.805 1 97.06 292 LEU A N 1
ATOM 2412 C CA . LEU A 1 292 ? -25.375 -16.531 5.098 1 97.06 292 LEU A CA 1
ATOM 2413 C C . LEU A 1 292 ? -26.359 -15.789 4.191 1 97.06 292 LEU A C 1
ATOM 2415 O O . LEU A 1 292 ? -26.25 -15.859 2.967 1 97.06 292 LEU A O 1
ATOM 2419 N N . GLN A 1 293 ? -27.328 -15.055 4.785 1 94.69 293 GLN A N 1
ATOM 2420 C CA . GLN A 1 293 ? -28.406 -14.469 3.992 1 94.69 293 GLN A CA 1
ATOM 2421 C C . GLN A 1 293 ? -28.422 -12.953 4.105 1 94.69 293 GLN A C 1
ATOM 2423 O O . GLN A 1 293 ? -29.484 -12.336 4.176 1 94.69 293 GLN A O 1
ATOM 2428 N N . ASP A 1 294 ? -27.297 -12.398 4.215 1 93.62 294 ASP A N 1
ATOM 2429 C CA . ASP A 1 294 ? -27.156 -10.945 4.211 1 93.62 294 ASP A CA 1
ATOM 2430 C C . ASP A 1 294 ? -25.812 -10.531 3.627 1 93.62 294 ASP A C 1
ATOM 2432 O O . ASP A 1 294 ? -24.797 -11.188 3.863 1 93.62 294 ASP A O 1
ATOM 2436 N N . SER A 1 295 ? -25.828 -9.477 2.832 1 91.25 295 SER A N 1
ATOM 2437 C CA . SER A 1 295 ? -24.672 -9.023 2.07 1 91.25 295 SER A CA 1
ATOM 2438 C C . SER A 1 295 ? -23.484 -8.727 2.986 1 91.25 295 SER A C 1
ATOM 2440 O O . SER A 1 295 ? -22.344 -9.086 2.67 1 91.25 295 SER A O 1
ATOM 2442 N N . MET A 1 296 ? -23.75 -8.141 4.074 1 84.81 296 MET A N 1
ATOM 2443 C CA . MET A 1 296 ? -22.688 -7.762 5 1 84.81 296 MET A CA 1
ATOM 2444 C C . MET A 1 296 ? -22.031 -8.992 5.613 1 84.81 296 MET A C 1
ATOM 2446 O O . MET A 1 296 ? -20.812 -9.062 5.715 1 84.81 296 MET A O 1
ATOM 2450 N N . ALA A 1 297 ? -22.859 -9.891 6.043 1 90.94 297 ALA A N 1
ATOM 2451 C CA . ALA A 1 297 ? -22.359 -11.125 6.641 1 90.94 297 ALA A CA 1
ATOM 2452 C C . ALA A 1 297 ? -21.531 -11.922 5.637 1 90.94 297 ALA A C 1
ATOM 2454 O O . ALA A 1 297 ? -20.484 -12.484 5.984 1 90.94 297 ALA A O 1
ATOM 2455 N N . ILE A 1 298 ? -22 -11.977 4.418 1 95.38 298 ILE A N 1
ATOM 2456 C CA . ILE A 1 298 ? -21.297 -12.703 3.369 1 95.38 298 ILE A CA 1
ATOM 2457 C C . ILE A 1 298 ? -19.953 -12.047 3.105 1 95.38 298 ILE A C 1
ATOM 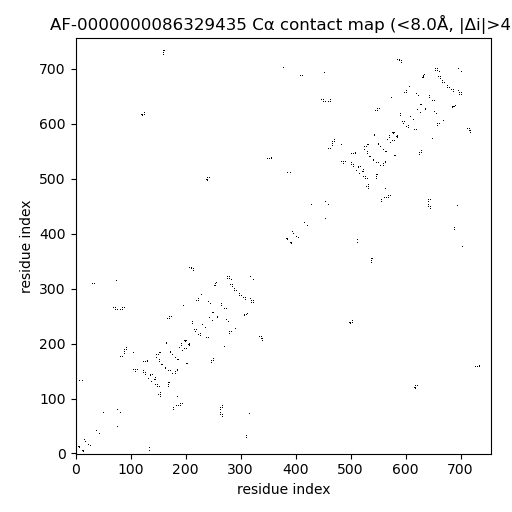2459 O O . ILE A 1 298 ? -18.922 -12.727 3.014 1 95.38 298 ILE A O 1
ATOM 2463 N N . PHE A 1 299 ? -19.969 -10.734 3.051 1 89.06 299 PHE A N 1
ATOM 2464 C CA . PHE A 1 299 ? -18.75 -10 2.766 1 89.06 299 PHE A CA 1
ATOM 2465 C C . PHE A 1 299 ? -17.75 -10.156 3.906 1 89.06 299 PHE A C 1
ATOM 2467 O O . PHE A 1 299 ? -16.547 -10.281 3.67 1 89.06 299 PHE A O 1
ATOM 2474 N N . LYS A 1 300 ? -18.203 -10.117 5.086 1 86 300 LYS A N 1
ATOM 2475 C CA . LYS A 1 300 ? -17.344 -10.344 6.242 1 86 300 LYS A CA 1
ATOM 2476 C C . LYS A 1 300 ? -16.703 -11.719 6.184 1 86 300 LYS A C 1
ATOM 2478 O O . LYS A 1 300 ? -15.492 -11.859 6.418 1 86 300 LYS A O 1
ATOM 2483 N N . TYR A 1 301 ? -17.469 -12.727 5.902 1 91.88 301 TYR A N 1
ATOM 2484 C CA . TYR A 1 301 ? -16.969 -14.094 5.809 1 91.88 301 TYR A CA 1
ATOM 2485 C C . TYR A 1 301 ? -15.961 -14.227 4.672 1 91.88 301 TYR A C 1
ATOM 2487 O O . TYR A 1 301 ? -14.969 -14.953 4.793 1 91.88 301 TYR A O 1
ATOM 2495 N N . LEU A 1 302 ? -16.188 -13.5 3.588 1 93.44 302 LEU A N 1
ATOM 2496 C CA . LEU A 1 302 ? -15.312 -13.508 2.418 1 93.44 302 LEU A CA 1
ATOM 2497 C C . LEU A 1 302 ? -13.898 -13.07 2.789 1 93.44 302 LEU A C 1
ATOM 2499 O O . LEU A 1 302 ? -12.93 -13.508 2.166 1 93.44 302 LEU A O 1
ATOM 2503 N N . ARG A 1 303 ? -13.773 -12.344 3.803 1 86.38 303 ARG A N 1
ATOM 2504 C CA . ARG A 1 303 ? -12.492 -11.742 4.164 1 86.38 303 ARG A CA 1
ATOM 2505 C C . ARG A 1 303 ? -11.633 -12.719 4.957 1 86.38 303 ARG A C 1
ATOM 2507 O O . ARG A 1 303 ? -10.406 -12.594 4.98 1 86.38 303 ARG A O 1
ATOM 2514 N N . TYR A 1 304 ? -12.32 -13.766 5.57 1 87.25 304 TYR A N 1
ATOM 2515 C CA . TYR A 1 304 ? -11.484 -14.57 6.453 1 87.25 304 TYR A CA 1
ATOM 2516 C C . TYR A 1 304 ? -11.719 -16.062 6.227 1 87.25 304 TYR A C 1
ATOM 2518 O O . TYR A 1 304 ? -11.047 -16.891 6.832 1 87.25 304 TYR A O 1
ATOM 2526 N N . PHE A 1 305 ? -12.578 -16.469 5.352 1 93.69 305 PHE A N 1
ATOM 2527 C CA . PHE A 1 305 ? -12.977 -17.859 5.254 1 93.69 305 PHE A CA 1
ATOM 2528 C C . PHE A 1 305 ? -11.797 -18.734 4.844 1 93.69 305 PHE A C 1
ATOM 2530 O O . PHE A 1 305 ? -11.734 -19.906 5.211 1 93.69 305 PHE A O 1
ATOM 2537 N N . THR A 1 306 ? -10.891 -18.156 4.035 1 94.88 306 THR A N 1
ATOM 2538 C CA . THR A 1 306 ? -9.773 -18.953 3.531 1 94.88 306 THR A CA 1
ATOM 2539 C C . THR A 1 306 ? -8.906 -19.453 4.684 1 94.88 306 THR A C 1
ATOM 2541 O O . THR A 1 306 ? -8.281 -20.5 4.582 1 94.88 306 THR A O 1
ATOM 2544 N N . GLN A 1 307 ? -8.844 -18.719 5.785 1 86.88 307 GLN A N 1
ATOM 2545 C CA . GLN A 1 307 ? -8.047 -19.094 6.949 1 86.88 307 GLN A CA 1
ATOM 2546 C C . GLN A 1 307 ? -8.664 -20.281 7.68 1 86.88 307 GLN A C 1
ATOM 2548 O O . GLN A 1 307 ? -7.996 -20.938 8.492 1 86.88 307 GLN A O 1
ATOM 2553 N N . THR A 1 308 ? -9.867 -20.547 7.359 1 89.75 308 THR A N 1
ATOM 2554 C CA . THR A 1 308 ? -10.555 -21.656 8.008 1 89.75 308 THR A CA 1
ATOM 2555 C C . THR A 1 308 ? -10.406 -22.938 7.195 1 89.75 308 THR A C 1
ATOM 2557 O O . THR A 1 308 ? -10.797 -24.016 7.645 1 89.75 308 THR A O 1
ATOM 2560 N N . VAL A 1 309 ? -9.922 -22.812 6.02 1 91.81 309 VAL A N 1
ATOM 2561 C CA . VAL A 1 309 ? -9.641 -24 5.207 1 91.81 309 VAL A CA 1
ATOM 2562 C C . VAL A 1 309 ? -8.344 -24.641 5.664 1 91.81 309 VAL A C 1
ATOM 2564 O O . VAL A 1 309 ? -7.254 -24.188 5.305 1 91.81 309 VAL A O 1
ATOM 2567 N N . LEU A 1 310 ? -8.469 -25.734 6.363 1 86.5 310 LEU A N 1
ATOM 2568 C CA . LEU A 1 310 ? -7.293 -26.312 7 1 86.5 310 LEU A CA 1
ATOM 2569 C C . LEU A 1 310 ? -6.965 -27.672 6.395 1 86.5 310 LEU A C 1
ATOM 2571 O O . LEU A 1 310 ? -5.844 -28.172 6.535 1 86.5 310 LEU A O 1
ATOM 2575 N N . ASP A 1 311 ? -7.949 -28.281 5.805 1 88.25 311 ASP A N 1
ATOM 2576 C CA . ASP A 1 311 ? -7.73 -29.594 5.188 1 88.25 311 ASP A CA 1
ATOM 2577 C C . ASP A 1 311 ? -7.035 -29.453 3.834 1 88.25 311 ASP A C 1
ATOM 2579 O O . ASP A 1 311 ? -7.695 -29.391 2.795 1 88.25 311 ASP A O 1
ATOM 2583 N N . VAL A 1 312 ? -5.793 -29.531 3.822 1 89.44 312 VAL A N 1
ATOM 2584 C CA . VAL A 1 312 ? -4.961 -29.281 2.648 1 89.44 312 VAL A CA 1
ATOM 2585 C C . VAL A 1 312 ? -5.219 -30.359 1.599 1 89.44 312 VAL A C 1
ATOM 2587 O O . VAL A 1 312 ? -5.301 -30.062 0.405 1 89.44 312 VAL A O 1
ATOM 2590 N N . ARG A 1 313 ? -5.305 -31.562 2.031 1 89 313 ARG A N 1
ATOM 2591 C CA . ARG A 1 313 ? -5.52 -32.688 1.116 1 89 313 ARG A CA 1
ATOM 2592 C C . ARG A 1 313 ? -6.836 -32.531 0.366 1 89 313 ARG A C 1
ATOM 2594 O O . ARG A 1 313 ? -6.898 -32.75 -0.844 1 89 313 ARG A O 1
ATOM 2601 N N . LYS A 1 314 ? -7.785 -32.25 1.159 1 93.44 314 LYS A N 1
ATOM 2602 C CA . LYS A 1 314 ? -9.094 -32.031 0.548 1 93.44 314 LYS A CA 1
ATOM 2603 C C . LYS A 1 314 ? -9.047 -30.891 -0.472 1 93.44 314 LYS A C 1
ATOM 2605 O O . LYS A 1 314 ? -9.586 -31.016 -1.574 1 93.44 314 LYS A O 1
ATOM 2610 N N . LEU A 1 315 ? -8.445 -29.812 -0.139 1 95.31 315 LEU A N 1
ATOM 2611 C CA . LEU A 1 315 ? -8.344 -28.656 -1.029 1 95.31 315 LEU A CA 1
ATOM 2612 C C . LEU A 1 315 ? -7.613 -29.031 -2.314 1 95.31 315 LEU A C 1
ATOM 2614 O O . LEU A 1 315 ? -8.039 -28.656 -3.408 1 95.31 315 LEU A O 1
ATOM 2618 N N . MET A 1 316 ? -6.523 -29.797 -2.205 1 92.88 316 MET A N 1
ATOM 2619 C CA . MET A 1 316 ? -5.727 -30.188 -3.363 1 92.88 316 MET A CA 1
ATOM 2620 C C . MET A 1 316 ? -6.535 -31.094 -4.293 1 92.88 316 MET A C 1
ATOM 2622 O O . MET A 1 316 ? -6.461 -30.953 -5.516 1 92.88 316 MET A O 1
ATOM 2626 N N . ASN A 1 317 ? -7.246 -31.969 -3.664 1 94.25 317 ASN A N 1
ATOM 2627 C CA . ASN A 1 317 ? -8.078 -32.844 -4.453 1 94.25 317 ASN A CA 1
ATOM 2628 C C . ASN A 1 317 ? -9.156 -32.094 -5.219 1 94.25 317 ASN A C 1
ATOM 2630 O O . ASN A 1 317 ? -9.43 -32.406 -6.383 1 94.25 317 ASN A O 1
ATOM 2634 N N . ILE A 1 318 ? -9.742 -31.172 -4.566 1 95.88 318 ILE A N 1
ATOM 2635 C CA . ILE A 1 318 ? -10.766 -30.359 -5.219 1 95.88 318 ILE A CA 1
ATOM 2636 C C . ILE A 1 318 ? -10.133 -29.547 -6.348 1 95.88 318 ILE A C 1
ATOM 2638 O O . ILE A 1 318 ? -10.664 -29.484 -7.457 1 95.88 318 ILE A O 1
ATOM 2642 N N . ALA A 1 319 ? -9.023 -28.922 -6.148 1 94.81 319 ALA A N 1
ATOM 2643 C CA . ALA A 1 319 ? -8.367 -28.031 -7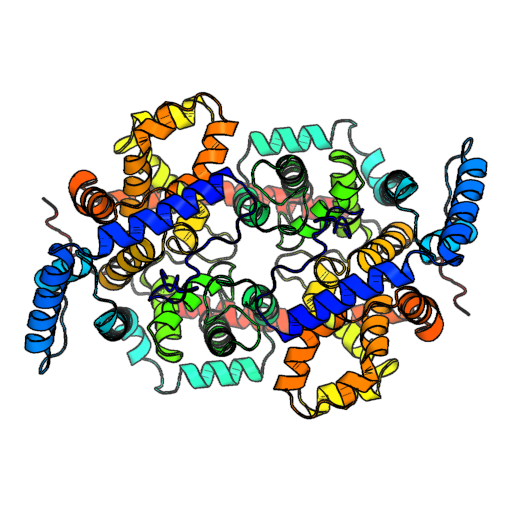.102 1 94.81 319 ALA A CA 1
ATOM 2644 C C . ALA A 1 319 ? -7.93 -28.797 -8.352 1 94.81 319 ALA A C 1
ATOM 2646 O O . ALA A 1 319 ? -8.086 -28.297 -9.469 1 94.81 319 ALA A O 1
ATOM 2647 N N . PHE A 1 320 ? -7.43 -30.062 -8.219 1 92.31 320 PHE A N 1
ATOM 2648 C CA . PHE A 1 320 ? -6.793 -30.734 -9.352 1 92.31 320 PHE A CA 1
ATOM 2649 C C . PHE A 1 320 ? -7.711 -31.797 -9.938 1 92.31 320 PHE A C 1
ATOM 2651 O O . PHE A 1 320 ? -7.5 -32.25 -11.062 1 92.31 320 PHE A O 1
ATOM 2658 N N . VAL A 1 321 ? -8.758 -32.188 -9.195 1 92.06 321 VAL A N 1
ATOM 2659 C CA . VAL A 1 321 ? -9.602 -33.25 -9.688 1 92.06 321 VAL A CA 1
ATOM 2660 C C . VAL A 1 321 ? -11.023 -32.75 -9.898 1 92.06 321 VAL A C 1
ATOM 2662 O O . VAL A 1 321 ? -11.508 -32.688 -11.031 1 92.06 321 VAL A O 1
ATOM 2665 N N . ASP A 1 322 ? -11.648 -32.25 -8.844 1 90.44 322 ASP A N 1
ATOM 2666 C CA . ASP A 1 322 ? -13.062 -31.906 -8.883 1 90.44 322 ASP A CA 1
ATOM 2667 C C . ASP A 1 322 ? -13.312 -30.734 -9.828 1 90.44 322 ASP A C 1
ATOM 2669 O O . ASP A 1 322 ? -14.391 -30.625 -10.422 1 90.44 322 ASP A O 1
ATOM 2673 N N . MET A 1 323 ? -12.414 -29.828 -10 1 86 323 MET A N 1
ATOM 2674 C CA . MET A 1 323 ? -12.641 -28.609 -10.773 1 86 323 MET A CA 1
ATOM 2675 C C . MET A 1 323 ? -12.336 -28.844 -12.25 1 86 323 MET A C 1
ATOM 2677 O O . MET A 1 323 ? -12.586 -27.969 -13.086 1 86 323 MET A O 1
ATOM 2681 N N . ASN A 1 324 ? -11.906 -29.969 -12.555 1 85.94 324 ASN A N 1
ATOM 2682 C CA . ASN A 1 324 ? -11.625 -30.266 -13.953 1 85.94 324 ASN A CA 1
ATOM 2683 C C . ASN A 1 324 ? -12.891 -30.203 -14.805 1 85.94 324 ASN A C 1
ATOM 2685 O O . ASN A 1 324 ? -13.992 -30.438 -14.305 1 85.94 324 ASN A O 1
ATOM 2689 N N . PRO A 1 325 ? -12.742 -29.688 -16.078 1 81.25 325 PRO A N 1
ATOM 2690 C CA . PRO A 1 325 ? -11.539 -29.359 -16.844 1 81.25 325 PRO A CA 1
ATOM 2691 C C . PRO A 1 325 ? -11.258 -27.859 -16.906 1 81.25 325 PRO A C 1
ATOM 2693 O O . PRO A 1 325 ? -12.156 -27.062 -16.656 1 81.25 325 PRO A O 1
ATOM 2696 N N . PHE A 1 326 ? -10.07 -27.5 -17.078 1 83.81 326 PHE A N 1
ATOM 2697 C CA . PHE A 1 326 ? -9.648 -26.125 -17.312 1 83.81 326 PHE A CA 1
ATOM 2698 C C . PHE A 1 326 ? -8.867 -26.016 -18.609 1 83.81 326 PHE A C 1
ATOM 2700 O O . PHE A 1 326 ? -7.66 -25.766 -18.594 1 83.81 326 PHE A O 1
ATOM 2707 N N . PRO A 1 327 ? -9.586 -26.172 -19.703 1 83.56 327 PRO A N 1
ATOM 2708 C CA . PRO A 1 327 ? -8.852 -26.031 -20.953 1 83.56 327 PRO A CA 1
ATOM 2709 C C . PRO A 1 327 ? -8.281 -24.641 -21.156 1 83.56 327 PRO A C 1
ATOM 2711 O O . PRO A 1 327 ? -8.992 -23.641 -21 1 83.56 327 PRO A O 1
ATOM 2714 N N . MET A 1 328 ? -7.086 -24.562 -21.562 1 84.88 328 MET A N 1
ATOM 2715 C CA . MET A 1 328 ? -6.371 -23.312 -21.734 1 84.88 328 MET A CA 1
ATOM 2716 C C . MET A 1 328 ? -7.012 -22.453 -22.828 1 84.88 328 MET A C 1
ATOM 2718 O O . MET A 1 328 ? -7.059 -21.234 -22.703 1 84.88 328 MET A O 1
ATOM 2722 N N . ARG A 1 329 ? -7.418 -23.109 -23.812 1 87.81 329 ARG A N 1
ATOM 2723 C CA . ARG A 1 329 ? -8.039 -22.391 -24.922 1 87.81 329 ARG A CA 1
ATOM 2724 C C . ARG A 1 329 ? -9.281 -21.641 -24.469 1 87.81 329 ARG A C 1
ATOM 2726 O O . ARG A 1 329 ? -9.531 -20.516 -24.906 1 87.81 329 ARG A O 1
ATOM 2733 N N . GLN A 1 330 ? -10.031 -22.297 -23.625 1 90.06 330 GLN A N 1
ATOM 2734 C CA . GLN A 1 330 ? -11.242 -21.656 -23.109 1 90.06 330 GLN A CA 1
ATOM 2735 C C . GLN A 1 330 ? -10.906 -20.453 -22.25 1 90.06 330 GLN A C 1
ATOM 2737 O O . GLN A 1 330 ? -11.594 -19.422 -22.312 1 90.06 330 GLN A O 1
ATOM 2742 N N . ILE A 1 331 ? -9.914 -20.562 -21.453 1 90.75 331 ILE A N 1
ATOM 2743 C CA . ILE A 1 331 ? -9.492 -19.469 -20.594 1 90.75 331 ILE A CA 1
ATOM 2744 C C . ILE A 1 331 ? -8.977 -18.312 -21.453 1 90.75 331 ILE A C 1
ATOM 2746 O O . ILE A 1 331 ? -9.312 -17.156 -21.203 1 90.75 331 ILE A O 1
ATOM 2750 N N . GLN A 1 332 ? -8.211 -18.641 -22.453 1 90.81 332 GLN A N 1
ATOM 2751 C CA . GLN A 1 332 ? -7.684 -17.609 -23.359 1 90.81 332 GLN A CA 1
ATOM 2752 C C . GLN A 1 332 ? -8.812 -16.906 -24.094 1 90.81 332 GLN A C 1
ATOM 2754 O O . GLN A 1 332 ? -8.75 -15.688 -24.297 1 90.81 332 GLN A O 1
ATOM 2759 N N . ASN A 1 333 ? -9.758 -17.719 -24.484 1 94.06 333 ASN A N 1
ATOM 2760 C CA . ASN A 1 333 ? -10.914 -17.125 -25.156 1 94.06 333 ASN A CA 1
ATOM 2761 C C . ASN A 1 333 ? -11.672 -16.172 -24.25 1 94.06 333 ASN A C 1
ATOM 2763 O O . ASN A 1 333 ? -12.094 -15.094 -24.672 1 94.06 333 ASN A O 1
ATOM 2767 N N . LYS A 1 334 ? -11.828 -16.562 -23.031 1 94.88 334 LYS A N 1
ATOM 2768 C CA . LYS A 1 334 ? -12.508 -15.711 -22.062 1 94.88 334 LYS A CA 1
ATOM 2769 C C . LYS A 1 334 ? -11.711 -14.438 -21.797 1 94.88 334 LYS A C 1
ATOM 2771 O O . LYS A 1 334 ? -12.281 -13.352 -21.656 1 94.88 334 LYS A O 1
ATOM 2776 N N . ARG A 1 335 ? -10.414 -14.555 -21.703 1 94.12 335 ARG A N 1
ATOM 2777 C CA . ARG A 1 335 ? -9.555 -13.391 -21.5 1 94.12 335 ARG A CA 1
ATOM 2778 C C . ARG A 1 335 ? -9.695 -12.398 -22.656 1 94.12 335 ARG A C 1
ATOM 2780 O O . ARG A 1 335 ? -9.812 -11.195 -22.422 1 94.12 335 ARG A O 1
ATOM 2787 N N . MET A 1 336 ? -9.648 -12.953 -23.859 1 94.81 336 MET A N 1
ATOM 2788 C CA . MET A 1 336 ? -9.758 -12.102 -25.047 1 94.81 336 MET A CA 1
ATOM 2789 C C . MET A 1 336 ? -11.094 -11.359 -25.062 1 94.81 336 MET A C 1
ATOM 2791 O O . MET A 1 336 ? -11.141 -10.164 -25.375 1 94.81 336 MET A O 1
ATOM 2795 N N . PHE A 1 337 ? -12.078 -12.078 -24.703 1 96.56 337 PHE A N 1
ATOM 2796 C CA . PHE A 1 337 ? -13.414 -11.5 -24.672 1 96.56 337 PHE A CA 1
ATOM 2797 C C . PHE A 1 337 ? -13.484 -10.367 -23.656 1 96.56 337 PHE A C 1
ATOM 2799 O O . PHE A 1 337 ? -13.961 -9.273 -23.984 1 96.56 337 PHE A O 1
ATOM 2806 N N . HIS A 1 338 ? -13.039 -10.547 -22.438 1 96.38 338 HIS A N 1
ATOM 2807 C CA . HIS A 1 338 ? -13.164 -9.578 -21.359 1 96.38 338 HIS A CA 1
ATOM 2808 C C . HIS A 1 338 ? -12.141 -8.453 -21.516 1 96.38 338 HIS A C 1
ATOM 2810 O O . HIS A 1 338 ? -12.328 -7.363 -20.984 1 96.38 338 HIS A O 1
ATOM 2816 N N . LEU A 1 339 ? -11.031 -8.766 -22.234 1 96.06 339 LEU A N 1
ATOM 2817 C CA . LEU A 1 339 ? -10.008 -7.754 -22.438 1 96.06 339 LEU A CA 1
ATOM 2818 C C . LEU A 1 339 ? -10.594 -6.523 -23.125 1 96.06 339 LEU A C 1
ATOM 2820 O O . LEU A 1 339 ? -10.336 -5.391 -22.719 1 96.06 339 LEU A O 1
ATOM 2824 N N . GLU A 1 340 ? -11.375 -6.723 -24.125 1 94.94 340 GLU A N 1
ATOM 2825 C CA . GLU A 1 340 ? -11.992 -5.629 -24.875 1 94.94 340 GLU A CA 1
ATOM 2826 C C . GLU A 1 340 ? -12.953 -4.836 -23.984 1 94.94 340 GLU A C 1
ATOM 2828 O O . GLU A 1 340 ? -13 -3.605 -24.062 1 94.94 340 GLU A O 1
ATOM 2833 N N . LYS A 1 341 ? -13.664 -5.535 -23.219 1 94.44 341 LYS A N 1
ATOM 2834 C CA . LYS A 1 341 ? -14.633 -4.883 -22.328 1 94.44 341 LYS A CA 1
ATOM 2835 C C . LYS A 1 341 ? -13.922 -4.012 -21.297 1 94.44 341 LYS A C 1
ATOM 2837 O O . LYS A 1 341 ? -14.336 -2.877 -21.047 1 94.44 341 LYS A O 1
ATOM 2842 N N . VAL A 1 342 ? -12.898 -4.57 -20.672 1 93.75 342 VAL A N 1
ATOM 2843 C CA . VAL A 1 342 ? -12.164 -3.84 -19.641 1 93.75 342 VAL A CA 1
ATOM 2844 C C . VAL A 1 342 ? -11.453 -2.643 -20.266 1 93.75 342 VAL A C 1
ATOM 2846 O O . VAL A 1 342 ? -11.383 -1.569 -19.672 1 93.75 342 VAL A O 1
ATOM 2849 N N . ARG A 1 343 ? -10.945 -2.783 -21.484 1 93.62 343 ARG A N 1
ATOM 2850 C CA . ARG A 1 343 ? -10.289 -1.687 -22.188 1 93.62 343 ARG A CA 1
ATOM 2851 C C . ARG A 1 343 ? -11.258 -0.541 -22.453 1 93.62 343 ARG A C 1
ATOM 2853 O O . ARG A 1 343 ? -10.898 0.63 -22.312 1 93.62 343 ARG A O 1
ATOM 2860 N N . LEU A 1 344 ? -12.477 -0.888 -22.828 1 93.25 344 LEU A N 1
ATOM 2861 C CA . LEU A 1 344 ? -13.508 0.121 -23.062 1 93.25 344 LEU A CA 1
ATOM 2862 C C . LEU A 1 344 ? -13.836 0.883 -21.797 1 93.25 344 LEU A C 1
ATOM 2864 O O . LEU A 1 344 ? -14 2.105 -21.812 1 93.25 344 LEU A O 1
ATOM 2868 N N . GLU A 1 345 ? -13.945 0.135 -20.719 1 90.5 345 GLU A N 1
ATOM 2869 C CA . GLU A 1 345 ? -14.219 0.759 -19.422 1 90.5 345 GLU A CA 1
ATOM 2870 C C . GLU A 1 345 ? -13.094 1.708 -19.016 1 90.5 345 GLU A C 1
ATOM 2872 O O . GLU A 1 345 ? -13.352 2.791 -18.484 1 90.5 345 GLU A O 1
ATOM 2877 N N . LEU A 1 346 ? -11.883 1.316 -19.266 1 89.88 346 LEU A N 1
ATOM 2878 C CA . LEU A 1 346 ? -10.727 2.143 -18.922 1 89.88 346 LEU A CA 1
ATOM 2879 C C . LEU A 1 346 ? -10.672 3.387 -19.812 1 89.88 346 LEU A C 1
ATOM 2881 O O . LEU A 1 346 ? -10.273 4.457 -19.344 1 89.88 346 LEU A O 1
ATOM 2885 N N . THR A 1 347 ? -11.078 3.248 -21.031 1 92.69 347 THR A N 1
ATOM 2886 C CA . THR A 1 347 ? -11.117 4.387 -21.953 1 92.69 347 THR A CA 1
ATOM 2887 C C . THR A 1 347 ? -12.164 5.402 -21.5 1 92.69 347 THR A C 1
ATOM 2889 O O . THR A 1 347 ? -11.938 6.613 -21.594 1 92.69 347 THR A O 1
ATOM 2892 N N . GLU A 1 348 ? -13.273 4.832 -21.047 1 90.56 348 GLU A N 1
ATOM 2893 C CA . GLU A 1 348 ? -14.328 5.703 -20.531 1 90.56 348 GLU A CA 1
ATOM 2894 C C . GLU A 1 348 ? -13.844 6.469 -19.297 1 90.56 348 GLU A C 1
ATOM 2896 O O . GLU A 1 348 ? -14.148 7.656 -19.141 1 90.56 348 GLU A O 1
ATOM 2901 N N . LEU A 1 349 ? -13.195 5.805 -18.5 1 87.88 349 LEU A N 1
ATOM 2902 C CA . LEU A 1 349 ? -12.656 6.445 -17.297 1 87.88 349 LEU A CA 1
ATOM 2903 C C . LEU A 1 349 ? -11.609 7.488 -17.672 1 87.88 349 LEU A C 1
ATOM 2905 O O . LEU A 1 349 ? -11.508 8.531 -17.016 1 87.88 349 LEU A O 1
ATOM 2909 N N . GLU A 1 350 ? -10.82 7.195 -18.656 1 90.75 350 GLU A N 1
ATOM 2910 C CA . GLU A 1 350 ? -9.828 8.148 -19.141 1 90.75 350 GLU A CA 1
ATOM 2911 C C . GLU A 1 350 ? -10.5 9.398 -19.703 1 90.75 350 GLU A C 1
ATOM 2913 O O . GLU A 1 350 ? -9.992 10.508 -19.547 1 90.75 350 GLU A O 1
ATOM 2918 N N . ALA A 1 351 ? -11.602 9.234 -20.344 1 92.94 351 ALA A N 1
ATOM 2919 C CA . ALA A 1 351 ? -12.359 10.375 -20.859 1 92.94 351 ALA A CA 1
ATOM 2920 C C . ALA A 1 351 ? -12.867 11.25 -19.719 1 92.94 351 ALA A C 1
ATOM 2922 O O . ALA A 1 351 ? -12.859 12.477 -19.828 1 92.94 351 ALA A O 1
ATOM 2923 N N . ILE A 1 352 ? -13.344 10.586 -18.719 1 89.75 352 ILE A N 1
ATOM 2924 C CA . ILE A 1 352 ? -13.812 11.312 -17.547 1 89.75 352 ILE A CA 1
ATOM 2925 C C . ILE A 1 352 ? -12.664 12.094 -16.922 1 89.75 352 ILE A C 1
ATOM 2927 O O . ILE A 1 352 ? -12.828 13.25 -16.531 1 89.75 352 ILE A O 1
ATOM 2931 N N . ARG A 1 353 ? -11.547 11.484 -16.828 1 91.25 353 ARG A N 1
ATOM 2932 C CA . ARG A 1 353 ? -10.352 12.125 -16.281 1 91.25 353 ARG A CA 1
ATOM 2933 C C . ARG A 1 353 ? -9.953 13.336 -17.109 1 91.25 353 ARG A C 1
ATOM 2935 O O . ARG A 1 353 ? -9.664 14.406 -16.578 1 91.25 353 ARG A O 1
ATOM 2942 N N . GLN A 1 354 ? -9.961 13.203 -18.438 1 93.19 354 GLN A N 1
ATOM 2943 C CA . GLN A 1 354 ? -9.578 14.297 -19.328 1 93.19 354 GLN A CA 1
ATOM 2944 C C . GLN A 1 354 ? -10.547 15.469 -19.203 1 93.19 354 GLN A C 1
ATOM 2946 O O . GLN A 1 354 ? -10.125 16.625 -19.234 1 93.19 354 GLN A O 1
ATOM 2951 N N . THR A 1 355 ? -11.789 15.125 -19.109 1 92.44 355 THR A N 1
ATOM 2952 C CA . THR A 1 355 ? -12.781 16.172 -18.922 1 92.44 355 THR A CA 1
ATOM 2953 C C . THR A 1 355 ? -12.555 16.906 -17.609 1 92.44 355 THR A C 1
ATOM 2955 O O . THR A 1 355 ? -12.648 18.141 -17.547 1 92.44 355 THR A O 1
ATOM 2958 N N . PHE A 1 356 ? -12.242 16.188 -16.641 1 89.69 356 PHE A N 1
ATOM 2959 C CA . PHE A 1 356 ? -11.945 16.766 -15.336 1 89.69 356 PHE A CA 1
ATOM 2960 C C . PHE A 1 356 ? -10.75 17.688 -15.414 1 89.69 356 PHE A C 1
ATOM 2962 O O . PHE A 1 356 ? -10.773 18.797 -14.875 1 89.69 356 PHE A O 1
ATOM 2969 N N . LEU A 1 357 ? -9.75 17.25 -16.047 1 90.69 357 LEU A N 1
ATOM 2970 C CA . LEU A 1 357 ? -8.523 18.047 -16.172 1 90.69 357 LEU A CA 1
ATOM 2971 C C . LEU A 1 357 ? -8.781 19.312 -16.969 1 90.69 357 LEU A C 1
ATOM 2973 O O . LEU A 1 357 ? -8.25 20.375 -16.641 1 90.69 357 LEU A O 1
ATOM 2977 N N . ARG A 1 358 ? -9.57 19.266 -17.922 1 90.88 358 ARG A N 1
ATOM 2978 C CA . ARG A 1 358 ? -9.922 20.438 -18.734 1 90.88 358 ARG A CA 1
ATOM 2979 C C . ARG A 1 358 ? -10.719 21.453 -17.906 1 90.88 358 ARG A C 1
ATOM 2981 O O . ARG A 1 358 ? -10.469 22.656 -17.984 1 90.88 358 ARG A O 1
ATOM 2988 N N . ASP A 1 359 ? -11.664 20.891 -17.188 1 87.44 359 ASP A N 1
ATOM 2989 C CA . ASP A 1 359 ? -12.492 21.766 -16.359 1 87.44 359 ASP A CA 1
ATOM 2990 C C . ASP A 1 359 ? -11.656 22.453 -15.281 1 87.44 359 ASP A C 1
ATOM 2992 O O . ASP A 1 359 ? -11.914 23.609 -14.938 1 87.44 359 ASP A O 1
ATOM 2996 N N . ARG A 1 360 ? -10.773 21.797 -14.789 1 83.88 360 ARG A N 1
ATOM 2997 C CA . ARG A 1 360 ? -9.914 22.344 -13.75 1 83.88 360 ARG A CA 1
ATOM 2998 C C . ARG A 1 360 ? -9.008 23.438 -14.312 1 83.88 360 ARG A C 1
ATOM 3000 O O . ARG A 1 360 ? -8.703 24.422 -13.625 1 83.88 360 ARG A O 1
ATOM 3007 N N . GLU A 1 361 ? -8.555 23.188 -15.438 1 81.5 361 GLU A N 1
ATOM 3008 C CA . GLU A 1 361 ? -7.727 24.203 -16.094 1 81.5 361 GLU A CA 1
ATOM 3009 C C . GLU A 1 361 ? -8.523 25.484 -16.359 1 81.5 361 GLU A C 1
ATOM 3011 O O . GLU A 1 361 ? -7.984 26.578 -16.266 1 81.5 361 GLU A O 1
ATOM 3016 N N . ILE A 1 362 ? -9.719 25.281 -16.578 1 75.25 362 ILE A N 1
ATOM 3017 C CA . ILE A 1 362 ? -10.586 26.406 -16.875 1 75.25 362 ILE A CA 1
ATOM 3018 C C . ILE A 1 362 ? -10.945 27.141 -15.578 1 75.25 362 ILE A C 1
ATOM 3020 O O . ILE A 1 362 ? -10.977 28.375 -15.539 1 75.25 362 ILE A O 1
ATOM 3024 N N . SER A 1 363 ? -11.344 26.266 -14.586 1 66.25 363 SER A N 1
ATOM 3025 C CA . SER A 1 363 ? -11.766 26.844 -13.312 1 66.25 363 SER A CA 1
ATOM 3026 C C . SER A 1 363 ? -10.578 27.438 -12.555 1 66.25 363 SER A C 1
ATOM 3028 O O . SER A 1 363 ? -10.758 28.203 -11.609 1 66.25 363 SER A O 1
ATOM 3030 N N . ARG A 1 364 ? -9.453 26.859 -12.469 1 57.91 364 ARG A N 1
ATOM 3031 C CA . ARG A 1 364 ? -8.312 27.312 -11.672 1 57.91 364 ARG A CA 1
ATOM 3032 C C . ARG A 1 364 ? -7.871 28.703 -12.094 1 57.91 364 ARG A C 1
ATOM 3034 O O . ARG A 1 364 ? -7.168 28.859 -13.102 1 57.91 364 ARG A O 1
ATOM 3041 N N . PRO A 1 365 ? -8.703 29.578 -11.656 1 45.5 365 PRO A N 1
ATOM 3042 C CA . PRO A 1 365 ? -7.984 30.859 -11.672 1 45.5 365 PRO A CA 1
ATOM 3043 C C . PRO A 1 365 ? -6.555 30.734 -11.148 1 45.5 365 PRO A C 1
ATOM 3045 O O . PRO A 1 365 ? -6.211 29.75 -10.492 1 45.5 365 PRO A O 1
ATOM 3048 N N . ASP A 1 366 ? -5.598 31.688 -11.562 1 43.28 366 ASP A N 1
ATOM 3049 C CA . ASP A 1 366 ? -4.273 31.891 -10.984 1 43.28 366 ASP A CA 1
ATOM 3050 C C . ASP A 1 366 ? -4.285 31.656 -9.477 1 43.28 366 ASP A C 1
ATOM 3052 O O . ASP A 1 366 ? -4.691 32.531 -8.711 1 43.28 366 ASP A O 1
ATOM 3056 N N . SER A 1 367 ? -4.812 30.656 -9.117 1 38.91 367 SER A N 1
ATOM 3057 C CA . SER A 1 367 ? -4.875 30.438 -7.672 1 38.91 367 SER A CA 1
ATOM 3058 C C . SER A 1 367 ? -3.555 30.797 -7 1 38.91 367 SER A C 1
ATOM 3060 O O . SER A 1 367 ? -2.84 29.922 -6.512 1 38.91 367 SER A O 1
ATOM 3062 N N . ARG A 1 368 ? -2.654 31.422 -7.656 1 40.09 368 ARG A N 1
ATOM 3063 C CA . ARG A 1 368 ? -1.588 32.094 -6.918 1 40.09 368 ARG A CA 1
ATOM 3064 C C . ARG A 1 368 ? -2.137 32.812 -5.688 1 40.09 368 ARG A C 1
ATOM 3066 O O . ARG A 1 368 ? -1.41 33.531 -5.008 1 40.09 368 ARG A O 1
ATOM 3073 N N . THR A 1 369 ? -3.494 32.938 -5.715 1 33.09 369 THR A N 1
ATOM 3074 C CA . THR A 1 369 ? -3.781 34 -4.738 1 33.09 369 THR A CA 1
ATOM 3075 C C . THR A 1 369 ? -3.781 33.438 -3.322 1 33.09 369 THR A C 1
ATOM 3077 O O . THR A 1 369 ? -4.305 34.062 -2.398 1 33.09 369 THR A O 1
ATOM 3080 N N . HIS A 1 370 ? -3.857 32.156 -3.094 1 36.81 370 HIS A N 1
ATOM 3081 C CA . HIS A 1 370 ? -4.219 31.969 -1.692 1 36.81 370 HIS A CA 1
ATOM 3082 C C . HIS A 1 370 ? -3.365 32.844 -0.783 1 36.81 370 HIS A C 1
ATOM 3084 O O . HIS A 1 370 ? -2.291 33.312 -1.182 1 36.81 370 HIS A O 1
ATOM 3090 N N . PHE A 1 371 ? -3.842 32.938 0.606 1 34 371 PHE A N 1
ATOM 3091 C CA . PHE A 1 371 ? -3.705 33.844 1.744 1 34 371 PHE A CA 1
ATOM 3092 C C . PHE A 1 371 ? -2.275 33.844 2.27 1 34 371 PHE A C 1
ATOM 3094 O O . PHE A 1 371 ? -1.858 32.875 2.945 1 34 371 PHE A O 1
ATOM 3101 N N . SER A 1 372 ? -1.386 34.031 1.416 1 33.88 372 SER A N 1
ATOM 3102 C CA . SER A 1 372 ? -0.097 34.344 2.025 1 33.88 372 SER A CA 1
ATOM 3103 C C . SER A 1 372 ? -0.247 35.375 3.131 1 33.88 372 SER A C 1
ATOM 3105 O O . SER A 1 372 ? 0.172 36.531 2.973 1 33.88 372 SER A O 1
ATOM 3107 N N . ASP A 1 373 ? -1.312 35.562 3.705 1 31.88 373 ASP A N 1
ATOM 3108 C CA . ASP A 1 373 ? -1.029 36.719 4.562 1 31.88 373 ASP A CA 1
ATOM 3109 C C . ASP A 1 373 ? 0.234 36.469 5.391 1 31.88 373 ASP A C 1
ATOM 3111 O O . ASP A 1 373 ? 0.504 37.219 6.34 1 31.88 373 ASP A O 1
ATOM 3115 N N . ASP A 1 374 ? 0.811 35.281 5.562 1 35.59 374 ASP A N 1
ATOM 3116 C CA . ASP A 1 374 ? 1.759 35.594 6.629 1 35.59 374 ASP A CA 1
ATOM 3117 C C . ASP A 1 374 ? 2.801 36.594 6.156 1 35.59 374 ASP A C 1
ATOM 3119 O O . ASP A 1 374 ? 3.717 36.25 5.41 1 35.59 374 ASP A O 1
ATOM 3123 N N . GLU A 1 375 ? 2.67 37.75 5.758 1 34.31 375 GLU A N 1
ATOM 3124 C CA . GLU A 1 375 ? 3.707 38.781 5.836 1 34.31 375 GLU A CA 1
ATOM 3125 C C . GLU A 1 375 ? 4.68 38.5 6.977 1 34.31 375 GLU A C 1
ATOM 3127 O O . GLU A 1 375 ? 5.898 38.531 6.785 1 34.31 375 GLU A O 1
ATOM 3132 N N . GLU A 1 376 ? 4.348 38.938 8.406 1 32.12 376 GLU A N 1
ATOM 3133 C CA . GLU A 1 376 ? 5.254 39.406 9.453 1 32.12 376 GLU A CA 1
ATOM 3134 C C . GLU A 1 376 ? 5.93 38.219 10.148 1 32.12 376 GLU A C 1
ATOM 3136 O O . GLU A 1 376 ? 5.496 37.781 11.219 1 32.12 376 GLU A O 1
ATOM 3141 N N . ASP A 1 377 ? 6.016 37.094 9.898 1 34.31 377 ASP A N 1
ATOM 3142 C CA . ASP A 1 377 ? 6.938 36.438 10.828 1 34.31 377 ASP A CA 1
ATOM 3143 C C . ASP A 1 377 ? 8.289 37.156 10.836 1 34.31 377 ASP A C 1
ATOM 3145 O O . ASP A 1 377 ? 9.148 36.875 9.992 1 34.31 377 ASP A O 1
ATOM 3149 N N . ASN A 1 378 ? 8.539 38.438 10.938 1 28.42 378 ASN A N 1
ATOM 3150 C CA . ASN A 1 378 ? 9.656 39.031 11.641 1 28.42 378 ASN A CA 1
ATOM 3151 C C . ASN A 1 378 ? 10.023 38.25 12.898 1 28.42 378 ASN A C 1
ATOM 3153 O O . ASN A 1 378 ? 9.148 37.75 13.594 1 28.42 378 ASN A O 1
ATOM 3157 N N . HIS B 1 1 ? -3.084 -1.782 40.562 1 23.88 1 HIS B N 1
ATOM 3158 C CA . HIS B 1 1 ? -4.086 -2.262 39.625 1 23.88 1 HIS B CA 1
ATOM 3159 C C . HIS B 1 1 ? -4.203 -1.33 38.438 1 23.88 1 HIS B C 1
ATOM 3161 O O . HIS B 1 1 ? -4.988 -0.376 38.438 1 23.88 1 HIS B O 1
ATOM 3167 N N . LEU B 1 2 ? -3.143 -0.816 37.969 1 31.78 2 LEU B N 1
ATOM 3168 C CA . LEU B 1 2 ? -3.096 0.138 36.875 1 31.78 2 LEU B CA 1
ATOM 3169 C C . LEU B 1 2 ? -4.043 -0.279 35.75 1 31.78 2 LEU B C 1
ATOM 3171 O O . LEU B 1 2 ? -3.91 -1.371 35.188 1 31.78 2 LEU B O 1
ATOM 3175 N N . SER B 1 3 ? -5.258 -0.157 35.812 1 37.47 3 SER B N 1
ATOM 3176 C CA . SER B 1 3 ? -6.281 -0.438 34.812 1 37.47 3 SER B CA 1
ATOM 3177 C C . SER B 1 3 ? -5.809 -0.052 33.438 1 37.47 3 SER B C 1
ATOM 3179 O O . SER B 1 3 ? -5.715 1.133 33.094 1 37.47 3 SER B O 1
ATOM 3181 N N . GLU B 1 4 ? -4.613 -0.434 32.875 1 46.22 4 GLU B N 1
ATOM 3182 C CA . GLU B 1 4 ? -3.805 -0.235 31.672 1 46.22 4 GLU B CA 1
ATOM 3183 C C . GLU B 1 4 ? -4.664 -0.285 30.422 1 46.22 4 GLU B C 1
ATOM 3185 O O . GLU B 1 4 ? -5.195 -1.339 30.062 1 46.22 4 GLU B O 1
ATOM 3190 N N . HIS B 1 5 ? -5.344 0.824 30.203 1 59.34 5 HIS B N 1
ATOM 3191 C CA . HIS B 1 5 ? -6.277 0.929 29.094 1 59.34 5 HIS B CA 1
ATOM 3192 C C . HIS B 1 5 ? -5.621 0.488 27.781 1 59.34 5 HIS B C 1
ATOM 3194 O O . HIS B 1 5 ? -4.496 0.892 27.484 1 59.34 5 HIS B O 1
ATOM 3200 N N . GLU B 1 6 ? -6.098 -0.475 27.172 1 72.69 6 GLU B N 1
ATOM 3201 C CA . GLU B 1 6 ? -5.688 -1.101 25.922 1 72.69 6 GLU B CA 1
ATOM 3202 C C . GLU B 1 6 ? -5.547 -0.068 24.812 1 72.69 6 GLU B C 1
ATOM 3204 O O . GLU B 1 6 ? -4.66 -0.178 23.969 1 72.69 6 GLU B O 1
ATOM 3209 N N . TYR B 1 7 ? -6.344 1.102 25.078 1 75.12 7 TYR B N 1
ATOM 3210 C CA . TYR B 1 7 ? -6.352 2.141 24.062 1 75.12 7 TYR B CA 1
ATOM 3211 C C . TYR B 1 7 ? -6.234 3.525 24.688 1 75.12 7 TYR B C 1
ATOM 3213 O O . TYR B 1 7 ? -6.699 3.748 25.812 1 75.12 7 TYR B O 1
ATOM 3221 N N . ASP B 1 8 ? -5.602 4.512 24.031 1 77.88 8 ASP B N 1
ATOM 3222 C CA . ASP B 1 8 ? -5.551 5.898 24.484 1 77.88 8 ASP B CA 1
ATOM 3223 C C . ASP B 1 8 ? -6.832 6.645 24.125 1 77.88 8 ASP B C 1
ATOM 3225 O O . ASP B 1 8 ? -7.797 6.039 23.656 1 77.88 8 ASP B O 1
ATOM 3229 N N . ILE B 1 9 ? -6.863 7.914 24.391 1 77.62 9 ILE B N 1
ATOM 3230 C CA . ILE B 1 9 ? -8.078 8.703 24.234 1 77.62 9 ILE B CA 1
ATOM 3231 C C . ILE B 1 9 ? -8.406 8.852 22.75 1 77.62 9 ILE B C 1
ATOM 3233 O O . ILE B 1 9 ? -9.539 9.188 22.391 1 77.62 9 ILE B O 1
ATOM 3237 N N . TYR B 1 10 ? -7.473 8.57 21.953 1 79.31 10 TYR B N 1
ATOM 3238 C CA . TYR B 1 10 ? -7.66 8.734 20.516 1 79.31 10 TYR B CA 1
ATOM 3239 C C . TYR B 1 10 ? -8.008 7.402 19.844 1 79.31 10 TYR B C 1
ATOM 3241 O O . TYR B 1 10 ? -8.25 7.348 18.641 1 79.31 10 TYR B O 1
ATOM 3249 N N . GLY B 1 11 ? -7.973 6.305 20.656 1 81 11 GLY B N 1
ATOM 3250 C CA . GLY B 1 11 ? -8.336 4.988 20.156 1 81 11 GLY B CA 1
ATOM 3251 C C . GLY B 1 11 ? -7.141 4.148 19.75 1 81 11 GLY B C 1
ATOM 3252 O O . GLY B 1 11 ? -7.301 3.047 19.219 1 81 11 GLY B O 1
ATOM 3253 N N . PHE B 1 12 ? -5.977 4.617 19.984 1 81.69 12 PHE B N 1
ATOM 3254 C CA . PHE B 1 12 ? -4.781 3.869 19.625 1 81.69 12 PHE B CA 1
ATOM 3255 C C . PHE B 1 12 ? -4.316 2.984 20.766 1 81.69 12 PHE B C 1
ATOM 3257 O O . PHE B 1 12 ? -4.422 3.369 21.938 1 81.69 12 PHE B O 1
ATOM 3264 N N . LYS B 1 13 ? -3.797 1.843 20.391 1 77.31 13 LYS B N 1
ATOM 3265 C CA . LYS B 1 13 ? -3.271 0.918 21.391 1 77.31 13 LYS B CA 1
ATOM 3266 C C . LYS B 1 13 ? -2.094 1.532 22.141 1 77.31 13 LYS B C 1
ATOM 3268 O O . LYS B 1 13 ? -1.229 2.172 21.547 1 77.31 13 LYS B O 1
ATOM 3273 N N . THR B 1 14 ? -2.074 1.412 23.359 1 70.69 14 THR B N 1
ATOM 3274 C CA . THR B 1 14 ? -1.049 2.01 24.219 1 70.69 14 THR B CA 1
ATOM 3275 C C . THR B 1 14 ? 0.215 1.153 24.219 1 70.69 14 THR B C 1
ATOM 3277 O O . THR B 1 14 ? 1.326 1.678 24.328 1 70.69 14 THR B O 1
ATOM 3280 N N . LEU B 1 15 ? -0.012 -0.214 24.109 1 61.22 15 LEU B N 1
ATOM 3281 C CA . LEU B 1 15 ? 1.153 -1.092 24.109 1 61.22 15 LEU B CA 1
ATOM 3282 C C . LEU B 1 15 ? 1.42 -1.651 22.719 1 61.22 15 LEU B C 1
ATOM 3284 O O . LEU B 1 15 ? 0.492 -2.08 22.031 1 61.22 15 LEU B O 1
ATOM 3288 N N . PRO B 1 16 ? 2.631 -1.262 22.297 1 56.09 16 PRO B N 1
ATOM 3289 C CA . PRO B 1 16 ? 2.926 -1.78 20.953 1 56.09 16 PRO B CA 1
ATOM 3290 C C . PRO B 1 16 ? 3.02 -3.305 20.922 1 56.09 16 PRO B C 1
ATOM 3292 O O . PRO B 1 16 ? 3.404 -3.926 21.906 1 56.09 16 PRO B O 1
ATOM 3295 N N . GLU B 1 17 ? 2.338 -3.996 20.047 1 54.16 17 GLU B N 1
ATOM 3296 C CA . GLU B 1 17 ? 2.494 -5.434 19.859 1 54.16 17 GLU B CA 1
ATOM 3297 C C . GLU B 1 17 ? 3.85 -5.77 19.234 1 54.16 17 GLU B C 1
ATOM 3299 O O . GLU B 1 17 ? 3.961 -6.695 18.438 1 54.16 17 GLU B O 1
ATOM 3304 N N . GLU B 1 18 ? 4.895 -4.863 19.531 1 54.97 18 GLU B N 1
ATOM 3305 C CA . GLU B 1 18 ? 6.137 -5.008 18.781 1 54.97 18 GLU B CA 1
ATOM 3306 C C . GLU B 1 18 ? 7 -6.129 19.344 1 54.97 18 GLU B C 1
ATOM 3308 O O . GLU B 1 18 ? 7.035 -6.332 20.562 1 54.97 18 GLU B O 1
ATOM 3313 N N . GLU B 1 19 ? 7.461 -7.027 18.516 1 53.53 19 GLU B N 1
ATOM 3314 C CA . GLU B 1 19 ? 8.297 -8.18 18.844 1 53.53 19 GLU B CA 1
ATOM 3315 C C . GLU B 1 19 ? 9.727 -7.742 19.156 1 53.53 19 GLU B C 1
ATOM 3317 O O . GLU B 1 19 ? 10.43 -8.414 19.922 1 53.53 19 GLU B O 1
ATOM 3322 N N . ASP B 1 20 ? 10.211 -6.621 18.578 1 54.34 20 ASP B N 1
ATOM 3323 C CA . ASP B 1 20 ? 11.617 -6.324 18.797 1 54.34 20 ASP B CA 1
ATOM 3324 C C . ASP B 1 20 ? 11.828 -5.707 20.188 1 54.34 20 ASP B C 1
ATOM 3326 O O . ASP B 1 20 ? 11.133 -4.762 20.562 1 54.34 20 ASP B O 1
ATOM 3330 N N . GLU B 1 21 ? 12.641 -6.32 20.938 1 54.16 21 GLU B N 1
ATOM 3331 C CA . GLU B 1 21 ? 12.906 -5.984 22.344 1 54.16 21 GLU B CA 1
ATOM 3332 C C . GLU B 1 21 ? 13.195 -4.496 22.5 1 54.16 21 GLU B C 1
ATOM 3334 O O . GLU B 1 21 ? 12.703 -3.861 23.438 1 54.16 21 GLU B O 1
ATOM 3339 N N . GLU B 1 22 ? 14 -3.988 21.625 1 54.97 22 GLU B N 1
ATOM 3340 C CA . GLU B 1 22 ? 14.352 -2.574 21.75 1 54.97 22 GLU B CA 1
ATOM 3341 C C . GLU B 1 22 ? 13.125 -1.688 21.531 1 54.97 22 GLU B C 1
ATOM 3343 O O . GLU B 1 22 ? 12.914 -0.725 22.281 1 54.97 22 GLU B O 1
ATOM 3348 N N . GLU B 1 23 ? 12.391 -2.074 20.641 1 59.88 23 GLU B N 1
ATOM 3349 C CA . GLU B 1 23 ? 11.188 -1.309 20.344 1 59.88 23 GLU B CA 1
ATOM 3350 C C . GLU B 1 23 ? 10.148 -1.453 21.453 1 59.88 23 GLU B C 1
ATOM 3352 O O . GLU B 1 23 ? 9.422 -0.506 21.766 1 59.88 23 GLU B O 1
ATOM 3357 N N . LYS B 1 24 ? 10.203 -2.578 22.031 1 59.5 24 LYS B N 1
ATOM 3358 C CA . LYS B 1 24 ? 9.336 -2.812 23.188 1 59.5 24 LYS B CA 1
ATOM 3359 C C . LYS B 1 24 ? 9.719 -1.911 24.359 1 59.5 24 LYS B C 1
ATOM 3361 O O . LYS B 1 24 ? 8.852 -1.374 25.047 1 59.5 24 LYS B O 1
ATOM 3366 N N . ILE B 1 25 ? 11.023 -1.848 24.516 1 54.69 25 ILE B N 1
ATOM 3367 C CA . ILE B 1 25 ? 11.516 -1.008 25.609 1 54.69 25 ILE B CA 1
ATOM 3368 C C . ILE B 1 25 ? 11.109 0.444 25.359 1 54.69 25 ILE B C 1
ATOM 3370 O O . ILE B 1 25 ? 10.641 1.128 26.266 1 54.69 25 ILE B O 1
ATOM 3374 N N . VAL B 1 26 ? 11.242 0.809 24.141 1 59.78 26 VAL B N 1
ATOM 3375 C CA . VAL B 1 26 ? 10.891 2.182 23.781 1 59.78 26 VAL B CA 1
ATOM 3376 C C . VAL B 1 26 ? 9.391 2.395 23.984 1 59.78 26 VAL B C 1
ATOM 3378 O O . VAL B 1 26 ? 8.969 3.428 24.516 1 59.78 26 VAL B O 1
ATOM 3381 N N . ALA B 1 27 ? 8.664 1.358 23.672 1 62.38 27 ALA B N 1
ATOM 3382 C CA . ALA B 1 27 ? 7.215 1.442 23.844 1 62.38 27 ALA B CA 1
ATOM 3383 C C . ALA B 1 27 ? 6.824 1.495 25.312 1 62.38 27 ALA B C 1
ATOM 3385 O O . ALA B 1 27 ? 5.922 2.242 25.703 1 62.38 27 ALA B O 1
ATOM 3386 N N . MET B 1 28 ? 7.543 0.745 26.078 1 58.84 28 MET B N 1
ATOM 3387 C CA . MET B 1 28 ? 7.273 0.706 27.516 1 58.84 28 MET B CA 1
ATOM 3388 C C . MET B 1 28 ? 7.629 2.035 28.172 1 58.84 28 MET B C 1
ATOM 3390 O O . MET B 1 28 ? 6.879 2.541 29 1 58.84 28 MET B O 1
ATOM 3394 N N . VAL B 1 29 ? 8.727 2.482 27.75 1 58.62 29 VAL B N 1
ATOM 3395 C CA . VAL B 1 29 ? 9.164 3.768 28.281 1 58.62 29 VAL B CA 1
ATOM 3396 C C . VAL B 1 29 ? 8.172 4.859 27.875 1 58.62 29 VAL B C 1
ATOM 3398 O O . VAL B 1 29 ? 7.84 5.727 28.688 1 58.62 29 VAL B O 1
ATOM 3401 N N . ARG B 1 30 ? 7.695 4.676 26.75 1 59.91 30 ARG B N 1
ATOM 3402 C CA . ARG B 1 30 ? 6.711 5.625 26.234 1 59.91 30 ARG B CA 1
ATOM 3403 C C . ARG B 1 30 ? 5.438 5.602 27.078 1 59.91 30 ARG B C 1
ATOM 3405 O O . ARG B 1 30 ? 4.914 6.652 27.453 1 59.91 30 ARG B O 1
ATOM 3412 N N . ALA B 1 31 ? 5.059 4.418 27.281 1 60.41 31 ALA B N 1
ATOM 3413 C CA . ALA B 1 31 ? 3.828 4.25 28.047 1 60.41 31 ALA B CA 1
ATOM 3414 C C . ALA B 1 31 ? 3.965 4.859 29.438 1 60.41 31 ALA B C 1
ATOM 3416 O O . ALA B 1 31 ? 3.025 5.477 29.938 1 60.41 31 ALA B O 1
ATOM 3417 N N . LEU B 1 32 ? 5.152 4.715 29.906 1 53.41 32 LEU B N 1
ATOM 3418 C CA . LEU B 1 32 ? 5.43 5.203 31.266 1 53.41 32 LEU B CA 1
ATOM 3419 C C . LEU B 1 32 ? 5.547 6.727 31.266 1 53.41 32 LEU B C 1
ATOM 3421 O O . LEU B 1 32 ? 5.047 7.383 32.188 1 53.41 32 LEU B O 1
ATOM 3425 N N . ASN B 1 33 ? 6.172 7.195 30.25 1 57.16 33 ASN B N 1
ATOM 3426 C CA . ASN B 1 33 ? 6.422 8.633 30.172 1 57.16 33 ASN B CA 1
ATOM 3427 C C . ASN B 1 33 ? 5.148 9.406 29.844 1 57.16 33 ASN B C 1
ATOM 3429 O O . ASN B 1 33 ? 4.941 10.516 30.344 1 57.16 33 ASN B O 1
ATOM 3433 N N . LEU B 1 34 ? 4.379 8.797 28.953 1 55.31 34 LEU B N 1
ATOM 3434 C CA . LEU B 1 34 ? 3.156 9.484 28.547 1 55.31 34 LEU B CA 1
ATOM 3435 C C . LEU B 1 34 ? 2.248 9.734 29.75 1 55.31 34 LEU B C 1
ATOM 3437 O O . LEU B 1 34 ? 1.592 10.773 29.828 1 55.31 34 LEU B O 1
ATOM 3441 N N . LYS B 1 35 ? 2.164 8.859 30.688 1 50.31 35 LYS B N 1
ATOM 3442 C CA . LYS B 1 35 ? 1.374 9.039 31.906 1 50.31 35 LYS B CA 1
ATOM 3443 C C . LYS B 1 35 ? 1.909 10.195 32.75 1 50.31 35 LYS B C 1
ATOM 3445 O O . LYS B 1 35 ? 1.134 10.961 33.312 1 50.31 35 LYS B O 1
ATOM 3450 N N . SER B 1 36 ? 3.084 10.289 32.781 1 47.97 36 SER B N 1
ATOM 3451 C CA . SER B 1 36 ? 3.699 11.281 33.656 1 47.97 36 SER B CA 1
ATOM 3452 C C . SER B 1 36 ? 3.545 12.688 33.094 1 47.97 36 SER B C 1
ATOM 3454 O O . SER B 1 36 ? 3.338 13.648 33.844 1 47.97 36 SER B O 1
ATOM 3456 N N . LEU B 1 37 ? 3.6 12.828 31.781 1 50.75 37 LEU B N 1
ATOM 3457 C CA . LEU B 1 37 ? 3.629 14.141 31.156 1 50.75 37 LEU B CA 1
ATOM 3458 C C . LEU B 1 37 ? 2.227 14.734 31.078 1 50.75 37 LEU B C 1
ATOM 3460 O O . LEU B 1 37 ? 2.066 15.961 31.062 1 50.75 37 LEU B O 1
ATOM 3464 N N . SER B 1 38 ? 1.08 13.922 30.953 1 51.78 38 SER B N 1
ATOM 3465 C CA . SER B 1 38 ? -0.276 14.375 30.656 1 51.78 38 SER B CA 1
ATOM 3466 C C . SER B 1 38 ? -0.82 15.234 31.797 1 51.78 38 SER B C 1
ATOM 3468 O O . SER B 1 38 ? -1.718 16.047 31.594 1 51.78 38 SER B O 1
ATOM 3470 N N . LEU B 1 39 ? -0.283 14.969 33 1 47.81 39 LEU B N 1
ATOM 3471 C CA . LEU B 1 39 ? -0.934 15.594 34.156 1 47.81 39 LEU B CA 1
ATOM 3472 C C . LEU B 1 39 ? -0.327 16.969 34.438 1 47.81 39 LEU B C 1
ATOM 3474 O O . LEU B 1 39 ? -0.399 17.453 35.562 1 47.81 39 LEU B O 1
ATOM 3478 N N . THR B 1 40 ? 0.142 17.609 33.312 1 56.34 40 THR B N 1
ATOM 3479 C CA . THR B 1 40 ? 0.83 18.828 33.719 1 56.34 40 THR B CA 1
ATOM 3480 C C . THR B 1 40 ? -0.128 20.016 33.719 1 56.34 40 THR B C 1
ATOM 3482 O O . THR B 1 40 ? -1.161 19.984 33.031 1 56.34 40 THR B O 1
ATOM 3485 N N . ASP B 1 41 ? 0.014 21 34.594 1 61.84 41 ASP B N 1
ATOM 3486 C CA . ASP B 1 41 ? -0.614 22.297 34.812 1 61.84 41 ASP B CA 1
ATOM 3487 C C . ASP B 1 41 ? -0.809 23.047 33.5 1 61.84 41 ASP B C 1
ATOM 3489 O O . ASP B 1 41 ? -1.815 23.734 33.312 1 61.84 41 ASP B O 1
ATOM 3493 N N . GLN B 1 42 ? -0.113 22.797 32.5 1 69.19 42 GLN B N 1
ATOM 3494 C CA . GLN B 1 42 ? -0.176 23.516 31.25 1 69.19 42 GLN B CA 1
ATOM 3495 C C . GLN B 1 42 ? -1.359 23.047 30.406 1 69.19 42 GLN B C 1
ATOM 3497 O O . GLN B 1 42 ? -2.012 23.859 29.75 1 69.19 42 GLN B O 1
ATOM 3502 N N . GLU B 1 43 ? -1.73 21.891 30.547 1 72.81 43 GLU B N 1
ATOM 3503 C CA . GLU B 1 43 ? -2.867 21.375 29.797 1 72.81 43 GLU B CA 1
ATOM 3504 C C . GLU B 1 43 ? -4.18 21.953 30.297 1 72.81 43 GLU B C 1
ATOM 3506 O O . GLU B 1 43 ? -5.086 22.234 29.516 1 72.81 43 GLU B O 1
ATOM 3511 N N . VAL B 1 44 ? -4.125 22.203 31.484 1 75.62 44 VAL B N 1
ATOM 3512 C CA . VAL B 1 44 ? -5.312 22.797 32.094 1 75.62 44 VAL B CA 1
ATOM 3513 C C . VAL B 1 44 ? -5.457 24.25 31.641 1 75.62 44 VAL B C 1
ATOM 3515 O O . VAL B 1 44 ? -6.559 24.703 31.312 1 75.62 44 VAL B O 1
ATOM 3518 N N . SER B 1 45 ? -4.359 24.906 31.578 1 83.5 45 SER B N 1
ATOM 3519 C CA . SER B 1 45 ? -4.375 26.297 31.156 1 83.5 45 SER B CA 1
ATOM 3520 C C . SER B 1 45 ? -4.832 26.422 29.703 1 83.5 45 SER B C 1
ATOM 3522 O O . SER B 1 45 ? -5.652 27.281 29.391 1 83.5 45 SER B O 1
ATOM 3524 N N . VAL B 1 46 ? -4.359 25.578 28.859 1 88.44 46 VAL B N 1
ATOM 3525 C CA . VAL B 1 46 ? -4.727 25.609 27.453 1 88.44 46 VAL B CA 1
ATOM 3526 C C . VAL B 1 46 ? -6.215 25.297 27.297 1 88.44 46 VAL B C 1
ATOM 3528 O O . VAL B 1 46 ? -6.906 25.922 26.5 1 88.44 46 VAL B O 1
ATOM 3531 N N . GLY B 1 47 ? -6.695 24.406 28.125 1 90.12 47 GLY B N 1
ATOM 3532 C CA . GLY B 1 47 ? -8.102 24.047 28.094 1 90.12 47 GLY B CA 1
ATOM 3533 C C . GLY B 1 47 ? -9.016 25.219 28.453 1 90.12 47 GLY B C 1
ATOM 3534 O O . GLY B 1 47 ? -10.047 25.422 27.812 1 90.12 47 GLY B O 1
ATOM 3535 N N . VAL B 1 48 ? -8.547 25.953 29.406 1 90.44 48 VAL B N 1
ATOM 3536 C CA . VAL B 1 48 ? -9.328 27.109 29.859 1 90.44 48 VAL B CA 1
ATOM 3537 C C . VAL B 1 48 ? -9.336 28.188 28.781 1 90.44 48 VAL B C 1
ATOM 3539 O O . VAL B 1 48 ? -10.375 28.797 28.531 1 90.44 48 VAL B O 1
ATOM 3542 N N . LYS B 1 49 ? -8.211 28.406 28.188 1 93 49 LYS B N 1
ATOM 3543 C CA . LYS B 1 49 ? -8.117 29.406 27.125 1 93 49 LYS B CA 1
ATOM 3544 C C . LYS B 1 49 ? -9.031 29.062 25.953 1 93 49 LYS B C 1
ATOM 3546 O O . LYS B 1 49 ? -9.68 29.938 25.391 1 93 49 LYS B O 1
ATOM 3551 N N . TRP B 1 50 ? -9.07 27.766 25.641 1 93.25 50 TRP B N 1
ATOM 3552 C CA . TRP B 1 50 ? -9.93 27.297 24.547 1 93.25 50 TRP B CA 1
ATOM 3553 C C . TRP B 1 50 ? -11.398 27.484 24.906 1 93.25 50 TRP B C 1
ATOM 3555 O O . TRP B 1 50 ? -12.188 27.938 24.078 1 93.25 50 TRP B O 1
ATOM 3565 N N . GLU B 1 51 ? -11.773 27.188 26.125 1 91.38 51 GLU B N 1
ATOM 3566 C CA . GLU B 1 51 ? -13.148 27.344 26.578 1 91.38 51 GLU B CA 1
ATOM 3567 C C . GLU B 1 51 ? -13.594 28.797 26.516 1 91.38 51 GLU B C 1
ATOM 3569 O O . GLU B 1 51 ? -14.711 29.094 26.094 1 91.38 51 GLU B O 1
ATOM 3574 N N . ASN B 1 52 ? -12.719 29.625 26.953 1 91.31 52 ASN B N 1
ATOM 3575 C CA . ASN B 1 52 ? -13.008 31.047 26.922 1 91.31 52 ASN B CA 1
ATOM 3576 C C . ASN B 1 52 ? -13.18 31.547 25.484 1 91.31 52 ASN B C 1
ATOM 3578 O O . ASN B 1 52 ? -14.102 32.312 25.203 1 91.31 52 ASN B O 1
ATOM 3582 N N . PHE B 1 53 ? -12.297 31.125 24.672 1 92.5 53 PHE B N 1
ATOM 3583 C CA . PHE B 1 53 ? -12.352 31.547 23.281 1 92.5 53 PHE B CA 1
ATOM 3584 C C . PHE B 1 53 ? -13.633 31.047 22.625 1 92.5 53 PHE B C 1
ATOM 3586 O O . PHE B 1 53 ? -14.32 31.812 21.938 1 92.5 53 PHE B O 1
ATOM 3593 N N . LEU B 1 54 ? -13.984 29.797 22.766 1 91.06 54 LEU B N 1
ATOM 3594 C CA . LEU B 1 54 ? -15.148 29.188 22.125 1 91.06 54 LEU B CA 1
ATOM 3595 C C . LEU B 1 54 ? -16.438 29.75 22.703 1 91.06 54 LEU B C 1
ATOM 3597 O O . LEU B 1 54 ? -17.438 29.875 21.984 1 91.06 54 LEU B O 1
ATOM 3601 N N . ALA B 1 55 ? -16.406 30.078 23.984 1 87.44 55 ALA B N 1
ATOM 3602 C CA . ALA B 1 55 ? -17.562 30.719 24.594 1 87.44 55 ALA B CA 1
ATOM 3603 C C . ALA B 1 55 ? -17.812 32.094 24 1 87.44 55 ALA B C 1
ATOM 3605 O O . ALA B 1 55 ? -18.969 32.5 23.859 1 87.44 55 ALA B O 1
ATOM 3606 N N . SER B 1 56 ? -16.766 32.75 23.703 1 85 56 SER B N 1
ATOM 3607 C CA . SER B 1 56 ? -16.875 34.094 23.156 1 85 56 SER B CA 1
ATOM 3608 C C . SER B 1 56 ? -17.344 34.062 21.703 1 85 56 SER B C 1
ATOM 3610 O O . SER B 1 56 ? -17.891 35.062 21.188 1 85 56 SER B O 1
ATOM 3612 N N . THR B 1 57 ? -17.125 32.969 21.016 1 80.75 57 THR B N 1
ATOM 3613 C CA . THR B 1 57 ? -17.469 32.844 19.594 1 80.75 57 THR B CA 1
ATOM 3614 C C . THR B 1 57 ? -18.781 32.094 19.422 1 80.75 57 THR B C 1
ATOM 3616 O O . THR B 1 57 ? -19.141 31.719 18.297 1 80.75 57 THR B O 1
ATOM 3619 N N . MET B 1 58 ? -19.406 31.797 20.469 1 72.31 58 MET B N 1
ATOM 3620 C CA . MET B 1 58 ? -20.641 31 20.453 1 72.31 58 MET B CA 1
ATOM 3621 C C . MET B 1 58 ? -21.688 31.641 19.578 1 72.31 58 MET B C 1
ATOM 3623 O O . MET B 1 58 ? -22.422 30.953 18.859 1 72.31 58 MET B O 1
ATOM 3627 N N . ASN B 1 59 ? -21.719 32.938 19.625 1 69.31 59 ASN B N 1
ATOM 3628 C CA . ASN B 1 59 ? -22.781 33.625 18.906 1 69.31 59 ASN B CA 1
ATOM 3629 C C . ASN B 1 59 ? -22.266 34.188 17.578 1 69.31 59 ASN B C 1
ATOM 3631 O O . ASN B 1 59 ? -22.953 35 16.938 1 69.31 59 ASN B O 1
ATOM 3635 N N . ARG B 1 60 ? -21 33.844 17.25 1 74.44 60 ARG B N 1
ATOM 3636 C CA . ARG B 1 60 ? -20.438 34.344 16 1 74.44 60 ARG B CA 1
ATOM 3637 C C . ARG B 1 60 ? -19.672 33.25 15.281 1 74.44 60 ARG B C 1
ATOM 3639 O O . ARG B 1 60 ? -19.328 32.219 15.875 1 74.44 60 ARG B O 1
ATOM 3646 N N . GLU B 1 61 ? -19.641 33.469 13.977 1 76.75 61 GLU B N 1
ATOM 3647 C CA . GLU B 1 61 ? -18.844 32.562 13.18 1 76.75 61 GLU B CA 1
ATOM 3648 C C . GLU B 1 61 ? -17.359 32.719 13.461 1 76.75 61 GLU B C 1
ATOM 3650 O O . GLU B 1 61 ? -16.875 33.844 13.602 1 76.75 61 GLU B O 1
ATOM 3655 N N . MET B 1 62 ? -16.766 31.656 13.805 1 82.81 62 MET B N 1
ATOM 3656 C CA . MET B 1 62 ? -15.32 31.672 14.023 1 82.81 62 MET B CA 1
ATOM 3657 C C . MET B 1 62 ? -14.586 32.219 12.797 1 82.81 62 MET B C 1
ATOM 3659 O O . MET B 1 62 ? -14.922 31.859 11.672 1 82.81 62 MET B O 1
ATOM 3663 N N . VAL B 1 63 ? -13.711 33.188 13 1 85.12 63 VAL B N 1
ATOM 3664 C CA . VAL B 1 63 ? -12.914 33.781 11.93 1 85.12 63 VAL B CA 1
ATOM 3665 C C . VAL B 1 63 ? -11.43 33.625 12.25 1 85.12 63 VAL B C 1
ATOM 3667 O O . VAL B 1 63 ? -11.031 33.656 13.422 1 85.12 63 VAL B O 1
ATOM 3670 N N . PRO B 1 64 ? -10.758 33.406 11.203 1 87.88 64 PRO B N 1
ATOM 3671 C CA . PRO B 1 64 ? -9.32 33.344 11.438 1 87.88 64 PRO B CA 1
ATOM 3672 C C . PRO B 1 64 ? -8.766 34.594 12.094 1 87.88 64 PRO B C 1
ATOM 3674 O O . PRO B 1 64 ? -9.125 35.719 11.703 1 87.88 64 PRO B O 1
ATOM 3677 N N . CYS B 1 65 ? -8.031 34.5 13.141 1 89.06 65 CYS B N 1
ATOM 3678 C CA . CYS B 1 65 ? -7.422 35.594 13.883 1 89.06 65 CYS B CA 1
ATOM 3679 C C . CYS B 1 65 ? -6.164 35.125 14.609 1 89.06 65 CYS B C 1
ATOM 3681 O O . CYS B 1 65 ? -5.969 33.938 14.812 1 89.06 65 CYS B O 1
ATOM 3683 N N . PRO B 1 66 ? -5.316 35.969 14.953 1 91.25 66 PRO B N 1
ATOM 3684 C CA . PRO B 1 66 ? -4.059 35.625 15.609 1 91.25 66 PRO B CA 1
ATOM 3685 C C . PRO B 1 66 ? -4.273 34.844 16.906 1 91.25 66 PRO B C 1
ATOM 3687 O O . PRO B 1 66 ? -3.484 33.938 17.219 1 91.25 66 PRO B O 1
ATOM 3690 N N . GLU B 1 67 ? -5.289 35.188 17.594 1 91.75 67 GLU B N 1
ATOM 3691 C CA . GLU B 1 67 ? -5.59 34.5 18.828 1 91.75 67 GLU B CA 1
ATOM 3692 C C . GLU B 1 67 ? -5.902 33 18.578 1 91.75 67 GLU B C 1
ATOM 3694 O O . GLU B 1 67 ? -5.402 32.125 19.281 1 91.75 67 GLU B O 1
ATOM 3699 N N . LEU B 1 68 ? -6.727 32.812 17.609 1 93 68 LEU B N 1
ATOM 3700 C CA . LEU B 1 68 ? -7.086 31.453 17.25 1 93 68 LEU B CA 1
ATOM 3701 C C . LEU B 1 68 ? -5.867 30.672 16.766 1 93 68 LEU B C 1
ATOM 3703 O O . LEU B 1 68 ? -5.699 29.5 17.109 1 93 68 LEU B O 1
ATOM 3707 N N . LYS B 1 69 ? -5.047 31.312 16 1 93.31 69 LYS B N 1
ATOM 3708 C CA . LYS B 1 69 ? -3.818 30.688 15.516 1 93.31 69 LYS B CA 1
ATOM 3709 C C . LYS B 1 69 ? -2.943 30.234 16.672 1 93.31 69 LYS B C 1
ATOM 3711 O O . LYS B 1 69 ? -2.434 29.109 16.672 1 93.31 69 LYS B O 1
ATOM 3716 N N . SER B 1 70 ? -2.758 31.109 17.641 1 93.12 70 SER B N 1
ATOM 3717 C CA . SER B 1 70 ? -1.952 30.781 18.812 1 93.12 70 SER B CA 1
ATOM 3718 C C . SER B 1 70 ? -2.557 29.625 19.594 1 93.12 70 SER B C 1
ATOM 3720 O O . SER B 1 70 ? -1.831 28.766 20.094 1 93.12 70 SER B O 1
ATOM 3722 N N . LEU B 1 71 ? -3.846 29.656 19.719 1 94.56 71 LEU B N 1
ATOM 3723 C CA . LEU B 1 71 ? -4.543 28.578 20.438 1 94.56 71 LEU B CA 1
ATOM 3724 C C . LEU B 1 71 ? -4.363 27.25 19.734 1 94.56 71 LEU B C 1
ATOM 3726 O O . LEU B 1 71 ? -4.062 26.234 20.375 1 94.56 71 LEU B O 1
ATOM 3730 N N . VAL B 1 72 ? -4.508 27.25 18.422 1 95.12 72 VAL B N 1
ATOM 3731 C CA . VAL B 1 72 ? -4.391 26.031 17.625 1 95.12 72 VAL B CA 1
ATOM 3732 C C . VAL B 1 72 ? -2.971 25.484 17.734 1 95.12 72 VAL B C 1
ATOM 3734 O O . VAL B 1 72 ? -2.775 24.281 17.875 1 95.12 72 VAL B O 1
ATOM 3737 N N . ARG B 1 73 ? -1.958 26.359 17.703 1 92.44 73 ARG B N 1
ATOM 3738 C CA . ARG B 1 73 ? -0.56 25.953 17.781 1 92.44 73 ARG B CA 1
ATOM 3739 C C . ARG B 1 73 ? -0.241 25.359 19.156 1 92.44 73 ARG B C 1
ATOM 3741 O O . ARG B 1 73 ? 0.74 24.641 19.312 1 92.44 73 ARG B O 1
ATOM 3748 N N . SER B 1 74 ? -1.087 25.719 20.141 1 91.75 74 SER B N 1
ATOM 3749 C CA . SER B 1 74 ? -0.91 25.172 21.484 1 91.75 74 SER B CA 1
ATOM 3750 C C . SER B 1 74 ? -1.604 23.812 21.625 1 91.75 74 SER B C 1
ATOM 3752 O O . SER B 1 74 ? -1.455 23.141 22.641 1 91.75 74 SER B O 1
ATOM 3754 N N . GLY B 1 75 ? -2.328 23.391 20.625 1 93.56 75 GLY B N 1
ATOM 3755 C CA . GLY B 1 75 ? -3.049 22.125 20.641 1 93.56 75 GLY B CA 1
ATOM 3756 C C . GLY B 1 75 ? -4.527 22.281 20.938 1 93.56 75 GLY B C 1
ATOM 3757 O O . GLY B 1 75 ? -4.902 23.031 21.859 1 93.56 75 GLY B O 1
ATOM 3758 N N . VAL B 1 76 ? -5.328 21.672 20.188 1 95.44 76 VAL B N 1
ATOM 3759 C CA . VAL B 1 76 ? -6.766 21.703 20.422 1 95.44 76 VAL B CA 1
ATOM 3760 C C . VAL B 1 76 ? -7.156 20.578 21.375 1 95.44 76 VAL B C 1
ATOM 3762 O O . VAL B 1 76 ? -6.805 19.406 21.141 1 95.44 76 VAL B O 1
ATOM 3765 N N . PRO B 1 77 ? -7.805 20.922 22.438 1 92.75 77 PRO B N 1
ATOM 3766 C CA . PRO B 1 77 ? -8.258 19.859 23.344 1 92.75 77 PRO B CA 1
ATOM 3767 C C . PRO B 1 77 ? -9.148 18.828 22.656 1 92.75 77 PRO B C 1
ATOM 3769 O O . PRO B 1 77 ? -9.961 19.188 21.797 1 92.75 77 PRO B O 1
ATOM 3772 N N . HIS B 1 78 ? -9.039 17.562 23.109 1 91.69 78 HIS B N 1
ATOM 3773 C CA . HIS B 1 78 ? -9.734 16.422 22.516 1 91.69 78 HIS B CA 1
ATOM 3774 C C . HIS B 1 78 ? -11.234 16.688 22.391 1 91.69 78 HIS B C 1
ATOM 3776 O O . HIS B 1 78 ? -11.828 16.406 21.344 1 91.69 78 HIS B O 1
ATOM 3782 N N . VAL B 1 79 ? -11.883 17.344 23.359 1 91.5 79 VAL B N 1
ATOM 3783 C CA . VAL B 1 79 ? -13.328 17.516 23.438 1 91.5 79 VAL B CA 1
ATOM 3784 C C . VAL B 1 79 ? -13.781 18.547 22.422 1 91.5 79 VAL B C 1
ATOM 3786 O O . VAL B 1 79 ? -14.938 18.531 21.984 1 91.5 79 VAL B O 1
ATOM 3789 N N . HIS B 1 80 ? -12.883 19.422 21.969 1 93.94 80 HIS B N 1
ATOM 3790 C CA . HIS B 1 80 ? -13.258 20.5 21.062 1 93.94 80 HIS B CA 1
ATOM 3791 C C . HIS B 1 80 ? -12.75 20.234 19.656 1 93.94 80 HIS B C 1
ATOM 3793 O O . HIS B 1 80 ? -13.086 20.984 18.719 1 93.94 80 HIS B O 1
ATOM 3799 N N . ARG B 1 81 ? -11.969 19.188 19.453 1 96.5 81 ARG B N 1
ATOM 3800 C CA . ARG B 1 81 ? -11.242 18.969 18.203 1 96.5 81 ARG B CA 1
ATOM 3801 C C . ARG B 1 81 ? -12.195 18.75 17.047 1 96.5 81 ARG B C 1
ATOM 3803 O O . ARG B 1 81 ? -11.977 19.281 15.945 1 96.5 81 ARG B O 1
ATOM 3810 N N . SER B 1 82 ? -13.25 17.984 17.25 1 96.81 82 SER B N 1
ATOM 3811 C CA . SER B 1 82 ? -14.227 17.734 16.188 1 96.81 82 SER B CA 1
ATOM 3812 C C . SER B 1 82 ? -14.805 19.047 15.656 1 96.81 82 SER B C 1
ATOM 3814 O O . SER B 1 82 ? -14.875 19.25 14.445 1 96.81 82 SER B O 1
ATOM 3816 N N . LYS B 1 83 ? -15.156 19.938 16.578 1 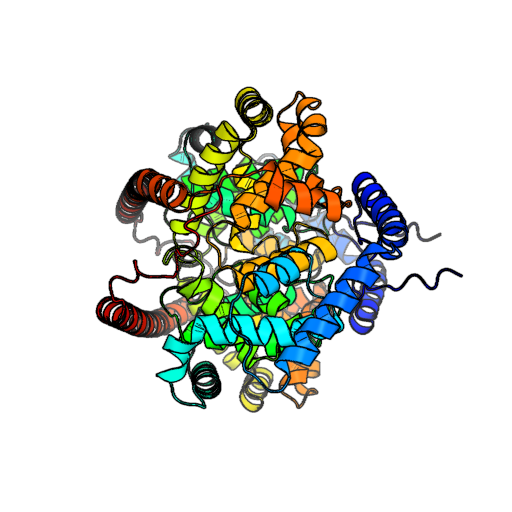94.75 83 LYS B N 1
ATOM 3817 C CA . LYS B 1 83 ? -15.742 21.234 16.219 1 94.75 83 LYS B CA 1
ATOM 3818 C C . LYS B 1 83 ? -14.727 22.109 15.492 1 94.75 83 LYS B C 1
ATOM 3820 O O . LYS B 1 83 ? -15.055 22.719 14.477 1 94.75 83 LYS B O 1
ATOM 3825 N N . VAL B 1 84 ? -13.523 22.203 16 1 96.06 84 VAL B N 1
ATOM 3826 C CA . VAL B 1 84 ? -12.484 23.062 15.438 1 96.06 84 VAL B CA 1
ATOM 3827 C C . VAL B 1 84 ? -12.078 22.547 14.062 1 96.06 84 VAL B C 1
ATOM 3829 O O . VAL B 1 84 ? -11.938 23.328 13.117 1 96.06 84 VAL B O 1
ATOM 3832 N N . TRP B 1 85 ? -11.891 21.172 13.891 1 97.81 85 TRP B N 1
ATOM 3833 C CA . TRP B 1 85 ? -11.523 20.594 12.594 1 97.81 85 TRP B CA 1
ATOM 3834 C C . TRP B 1 85 ? -12.609 20.859 11.562 1 97.81 85 TRP B C 1
ATOM 3836 O O . TRP B 1 85 ? -12.32 21.188 10.406 1 97.81 85 TRP B O 1
ATOM 3846 N N . ARG B 1 86 ? -13.859 20.672 11.992 1 96.88 86 ARG B N 1
ATOM 3847 C CA . ARG B 1 86 ? -14.977 20.922 11.086 1 96.88 86 ARG B CA 1
ATOM 3848 C C . ARG B 1 86 ? -14.961 22.359 10.578 1 96.88 86 ARG B C 1
ATOM 3850 O O . ARG B 1 86 ? -15.195 22.609 9.391 1 96.88 86 ARG B O 1
ATOM 3857 N N . TYR B 1 87 ? -14.734 23.281 11.508 1 95.06 87 TYR B N 1
ATOM 3858 C CA . TYR B 1 87 ? -14.641 24.688 11.148 1 95.06 87 TYR B CA 1
ATOM 3859 C C . TYR B 1 87 ? -13.523 24.922 10.141 1 95.06 87 TYR B C 1
ATOM 3861 O O . TYR B 1 87 ? -13.727 25.594 9.133 1 95.06 87 TYR B O 1
ATOM 3869 N N . CYS B 1 88 ? -12.305 24.406 10.406 1 95.81 88 CYS B N 1
ATOM 3870 C CA . CYS B 1 88 ? -11.148 24.594 9.531 1 95.81 88 CYS B CA 1
ATOM 3871 C C . CYS B 1 88 ? -11.422 24.047 8.141 1 95.81 88 CYS B C 1
ATOM 3873 O O . CYS B 1 88 ? -11.156 24.703 7.137 1 95.81 88 CYS B O 1
ATOM 3875 N N . VAL B 1 89 ? -11.969 22.828 8.07 1 96.69 89 VAL B N 1
ATOM 3876 C CA . VAL B 1 89 ? -12.234 22.172 6.805 1 96.69 89 VAL B CA 1
ATOM 3877 C C . VAL B 1 89 ? -13.266 22.969 6.004 1 96.69 89 VAL B C 1
ATOM 3879 O O . VAL B 1 89 ? -13.062 23.219 4.812 1 96.69 89 VAL B O 1
ATOM 3882 N N . ALA B 1 90 ? -14.367 23.344 6.672 1 94.75 90 ALA B N 1
ATOM 3883 C CA . ALA B 1 90 ? -15.414 24.125 6.008 1 94.75 90 ALA B CA 1
ATOM 3884 C C . ALA B 1 90 ? -14.844 25.422 5.422 1 94.75 90 ALA B C 1
ATOM 3886 O O . ALA B 1 90 ? -15.203 25.812 4.312 1 94.75 90 ALA B O 1
ATOM 3887 N N . PHE B 1 91 ? -14 26.031 6.172 1 93.38 91 PHE B N 1
ATOM 3888 C CA . PHE B 1 91 ? -13.383 27.281 5.742 1 93.38 91 PHE B CA 1
ATOM 3889 C C . PHE B 1 91 ? -12.586 27.078 4.457 1 93.38 91 PHE B C 1
ATOM 3891 O O . PHE B 1 91 ? -12.719 27.859 3.512 1 93.38 91 PHE B O 1
ATOM 3898 N N . HIS B 1 92 ? -11.805 26.016 4.363 1 93.44 92 HIS B N 1
ATOM 3899 C CA . HIS B 1 92 ? -10.867 25.812 3.264 1 93.44 92 HIS B CA 1
ATOM 3900 C C . HIS B 1 92 ? -11.578 25.328 2.01 1 93.44 92 HIS B C 1
ATOM 3902 O O . HIS B 1 92 ? -11.117 25.562 0.892 1 93.44 92 HIS B O 1
ATOM 3908 N N . VAL B 1 93 ? -12.75 24.656 2.141 1 94.81 93 VAL B N 1
ATOM 3909 C CA . VAL B 1 93 ? -13.398 24.078 0.968 1 94.81 93 VAL B CA 1
ATOM 3910 C C . VAL B 1 93 ? -14.617 24.922 0.589 1 94.81 93 VAL B C 1
ATOM 3912 O O . VAL B 1 93 ? -15.367 24.562 -0.317 1 94.81 93 VAL B O 1
ATOM 3915 N N . ARG B 1 94 ? -14.82 26.031 1.275 1 92.69 94 ARG B N 1
ATOM 3916 C CA . ARG B 1 94 ? -16.016 26.844 1.113 1 92.69 94 ARG B CA 1
ATOM 3917 C C . ARG B 1 94 ? -16.234 27.234 -0.349 1 92.69 94 ARG B C 1
ATOM 3919 O O . ARG B 1 94 ? -17.328 27.094 -0.876 1 92.69 94 ARG B O 1
ATOM 3926 N N . LYS B 1 95 ? -15.203 27.641 -1.011 1 88.75 95 LYS B N 1
ATOM 3927 C CA . LYS B 1 95 ? -15.297 28.094 -2.396 1 88.75 95 LYS B CA 1
ATOM 3928 C C . LYS B 1 95 ? -15.773 26.969 -3.309 1 88.75 95 LYS B C 1
ATOM 3930 O O . LYS B 1 95 ? -16.484 27.203 -4.285 1 88.75 95 LYS B O 1
ATOM 3935 N N . TYR B 1 96 ? -15.375 25.734 -3.012 1 88.12 96 TYR B N 1
ATOM 3936 C CA . TYR B 1 96 ? -15.75 24.562 -3.812 1 88.12 96 TYR B CA 1
ATOM 3937 C C . TYR B 1 96 ? -17.125 24.062 -3.428 1 88.12 96 TYR B C 1
ATOM 3939 O O . TYR B 1 96 ? -17.969 23.797 -4.297 1 88.12 96 TYR B O 1
ATOM 3947 N N . ARG B 1 97 ? -17.344 24 -2.182 1 91.44 97 ARG B N 1
ATOM 3948 C CA . ARG B 1 97 ? -18.562 23.391 -1.659 1 91.44 97 ARG B CA 1
ATOM 3949 C C . ARG B 1 97 ? -19.781 24.25 -2.006 1 91.44 97 ARG B C 1
ATOM 3951 O O . ARG B 1 97 ? -20.859 23.719 -2.301 1 91.44 97 ARG B O 1
ATOM 3958 N N . ASP B 1 98 ? -19.594 25.531 -2.02 1 90.88 98 ASP B N 1
ATOM 3959 C CA . ASP B 1 98 ? -20.703 26.453 -2.248 1 90.88 98 ASP B CA 1
ATOM 3960 C C . ASP B 1 98 ? -21.203 26.359 -3.688 1 90.88 98 ASP B C 1
ATOM 3962 O O . ASP B 1 98 ? -22.359 26.703 -3.977 1 90.88 98 ASP B O 1
ATOM 3966 N N . CYS B 1 99 ? -20.391 25.875 -4.617 1 90.81 99 CYS B N 1
ATOM 3967 C CA . CYS B 1 99 ? -20.75 25.781 -6.027 1 90.81 99 CYS B CA 1
ATOM 3968 C C . CYS B 1 99 ? -21.359 24.406 -6.34 1 90.81 99 CYS B C 1
ATOM 3970 O O . CYS B 1 99 ? -21.812 24.172 -7.461 1 90.81 99 CYS B O 1
ATOM 3972 N N . LEU B 1 100 ? -21.438 23.578 -5.344 1 93.69 100 LEU B N 1
ATOM 3973 C CA . LEU B 1 100 ? -21.906 22.219 -5.57 1 93.69 100 LEU B CA 1
ATOM 3974 C C . LEU B 1 100 ? -23.266 21.984 -4.914 1 93.69 100 LEU B C 1
ATOM 3976 O O . LEU B 1 100 ? -23.672 22.75 -4.039 1 93.69 100 LEU B O 1
ATOM 3980 N N . ALA B 1 101 ? -23.969 20.984 -5.383 1 93.38 101 ALA B N 1
ATOM 3981 C CA . ALA B 1 101 ? -25.281 20.625 -4.824 1 93.38 101 ALA B CA 1
ATOM 3982 C C . ALA B 1 101 ? -25.141 20.141 -3.381 1 93.38 101 ALA B C 1
ATOM 3984 O O . ALA B 1 101 ? -24.094 19.625 -2.99 1 93.38 101 ALA B O 1
ATOM 3985 N N . ASP B 1 102 ? -26.156 20.297 -2.596 1 91.88 102 ASP B N 1
ATOM 3986 C CA . ASP B 1 102 ? -26.156 19.906 -1.188 1 91.88 102 ASP B CA 1
ATOM 3987 C C . ASP B 1 102 ? -25.938 18.406 -1.035 1 91.88 102 ASP B C 1
ATOM 3989 O O . ASP B 1 102 ? -25.375 17.953 -0.039 1 91.88 102 ASP B O 1
ATOM 3993 N N . ASP B 1 103 ? -26.391 17.641 -1.979 1 95.5 103 ASP B N 1
ATOM 3994 C CA . ASP B 1 103 ? -26.281 16.188 -1.901 1 95.5 103 ASP B CA 1
ATOM 3995 C C . ASP B 1 103 ? -25.109 15.688 -2.752 1 95.5 103 ASP B C 1
ATOM 3997 O O . ASP B 1 103 ? -25.172 14.578 -3.291 1 95.5 103 ASP B O 1
ATOM 4001 N N . TYR B 1 104 ? -24.109 16.5 -2.893 1 97.12 104 TYR B N 1
ATOM 4002 C CA . TYR B 1 104 ? -22.969 16.188 -3.742 1 97.12 104 TYR B CA 1
ATOM 4003 C C . TYR B 1 104 ? -22.312 14.883 -3.297 1 97.12 104 TYR B C 1
ATOM 4005 O O . TYR B 1 104 ? -22.062 13.992 -4.113 1 97.12 104 TYR B O 1
ATOM 4013 N N . TYR B 1 105 ? -22.016 14.773 -2.021 1 97.44 105 TYR B N 1
ATOM 4014 C CA . TYR B 1 105 ? -21.375 13.586 -1.471 1 97.44 105 TYR B CA 1
ATOM 4015 C C . TYR B 1 105 ? -22.234 12.344 -1.678 1 97.44 105 TYR B C 1
ATOM 4017 O O . TYR B 1 105 ? -21.734 11.305 -2.121 1 97.44 105 TYR B O 1
ATOM 4025 N N . LYS B 1 106 ? -23.484 12.438 -1.38 1 96.81 106 LYS B N 1
ATOM 4026 C CA . LYS B 1 106 ? -24.406 11.32 -1.577 1 96.81 106 LYS B CA 1
ATOM 4027 C C . LYS B 1 106 ? -24.5 10.938 -3.051 1 96.81 106 LYS B C 1
ATOM 4029 O O . LYS B 1 106 ? -24.641 9.758 -3.383 1 96.81 106 LYS B O 1
ATOM 4034 N N . GLY B 1 107 ? -24.5 11.945 -3.844 1 96.69 107 GLY B N 1
ATOM 4035 C CA . GLY B 1 107 ? -24.5 11.688 -5.273 1 96.69 107 GLY B CA 1
ATOM 4036 C C . GLY B 1 107 ? -23.297 10.898 -5.742 1 96.69 107 GLY B C 1
ATOM 4037 O O . GLY B 1 107 ? -23.422 9.992 -6.57 1 96.69 107 GLY B O 1
ATOM 4038 N N . LEU B 1 108 ? -22.109 11.25 -5.246 1 96.5 108 LEU B N 1
ATOM 4039 C CA . LEU B 1 108 ? -20.875 10.539 -5.594 1 96.5 108 LEU B CA 1
ATOM 4040 C C . LEU B 1 108 ? -20.953 9.078 -5.148 1 96.5 108 LEU B C 1
ATOM 4042 O O . LEU B 1 108 ? -20.5 8.188 -5.863 1 96.5 108 LEU B O 1
ATOM 4046 N N . LEU B 1 109 ? -21.5 8.867 -3.953 1 96.25 109 LEU B N 1
ATOM 4047 C CA . LEU B 1 109 ? -21.625 7.508 -3.426 1 96.25 109 LEU B CA 1
ATOM 4048 C C . LEU B 1 109 ? -22.562 6.676 -4.289 1 96.25 109 LEU B C 1
ATOM 4050 O O . LEU B 1 109 ? -22.328 5.484 -4.504 1 96.25 109 LEU B O 1
ATOM 4054 N N . SER B 1 110 ? -23.625 7.305 -4.754 1 95.06 110 SER B N 1
ATOM 4055 C CA . SER B 1 110 ? -24.547 6.617 -5.648 1 95.06 110 SER B CA 1
ATOM 4056 C C . SER B 1 110 ? -23.875 6.223 -6.957 1 95.06 110 SER B C 1
ATOM 4058 O O . SER B 1 110 ? -24.094 5.125 -7.465 1 95.06 110 SER B O 1
ATOM 4060 N N . LEU B 1 111 ? -23.078 7.117 -7.445 1 90.88 111 LEU B N 1
ATOM 4061 C CA . LEU B 1 111 ? -22.328 6.852 -8.664 1 90.88 111 LEU B CA 1
ATOM 4062 C C . LEU B 1 111 ? -21.359 5.684 -8.461 1 90.88 111 LEU B C 1
ATOM 4064 O O . LEU B 1 111 ? -21.234 4.832 -9.344 1 90.88 111 LEU B O 1
ATOM 4068 N N . ALA B 1 112 ? -20.688 5.652 -7.312 1 90.06 112 ALA B N 1
ATOM 4069 C CA . ALA B 1 112 ? -19.703 4.625 -6.988 1 90.06 112 ALA B CA 1
ATOM 4070 C C . ALA B 1 112 ? -20.344 3.248 -6.91 1 90.06 112 ALA B C 1
ATOM 4072 O O . ALA B 1 112 ? -19.703 2.234 -7.191 1 90.06 112 ALA B O 1
ATOM 4073 N N . ARG B 1 113 ? -21.562 3.199 -6.539 1 85.62 113 ARG B N 1
ATOM 4074 C CA . ARG B 1 113 ? -22.281 1.938 -6.422 1 85.62 113 ARG B CA 1
ATOM 4075 C C . ARG B 1 113 ? -22.703 1.423 -7.793 1 85.62 113 ARG B C 1
ATOM 4077 O O . ARG B 1 113 ? -22.828 0.213 -8 1 85.62 113 ARG B O 1
ATOM 4084 N N . GLU B 1 114 ? -22.844 2.303 -8.703 1 84.38 114 GLU B N 1
ATOM 4085 C CA . GLU B 1 114 ? -23.391 1.952 -10.008 1 84.38 114 GLU B CA 1
ATOM 4086 C C . GLU B 1 114 ? -22.281 1.627 -11 1 84.38 114 GLU B C 1
ATOM 4088 O O . GLU B 1 114 ? -22.484 0.837 -11.93 1 84.38 114 GLU B O 1
ATOM 4093 N N . LYS B 1 115 ? -21.203 2.271 -10.844 1 81.62 115 LYS B N 1
ATOM 4094 C CA . LYS B 1 115 ? -20.125 2.139 -11.828 1 81.62 115 LYS B CA 1
ATOM 4095 C C . LYS B 1 115 ? -18.891 1.51 -11.211 1 81.62 115 LYS B C 1
ATOM 4097 O O . LYS B 1 115 ? -18.609 1.703 -10.023 1 81.62 115 LYS B O 1
ATOM 4102 N N . GLN B 1 116 ? -18.25 0.822 -12.039 1 77.75 116 GLN B N 1
ATOM 4103 C CA . GLN B 1 116 ? -17 0.203 -11.586 1 77.75 116 GLN B CA 1
ATOM 4104 C C . GLN B 1 116 ? -15.836 1.18 -11.68 1 77.75 116 GLN B C 1
ATOM 4106 O O . GLN B 1 116 ? -15.75 1.963 -12.625 1 77.75 116 GLN B O 1
ATOM 4111 N N . ASN B 1 117 ? -15 1.229 -10.664 1 81.44 117 ASN B N 1
ATOM 4112 C CA . ASN B 1 117 ? -13.789 2.037 -10.578 1 81.44 117 ASN B CA 1
ATOM 4113 C C . ASN B 1 117 ? -12.586 1.2 -10.164 1 81.44 117 ASN B C 1
ATOM 4115 O O . ASN B 1 117 ? -12.648 0.448 -9.188 1 81.44 117 ASN B O 1
ATOM 4119 N N . PRO B 1 118 ? -11.562 1.205 -10.992 1 81.75 118 PRO B N 1
ATOM 4120 C CA . PRO B 1 118 ? -10.367 0.439 -10.641 1 81.75 118 PRO B CA 1
ATOM 4121 C C . PRO B 1 118 ? -9.852 0.763 -9.242 1 81.75 118 PRO B C 1
ATOM 4123 O O . PRO B 1 118 ? -9.281 -0.104 -8.57 1 81.75 118 PRO B O 1
ATOM 4126 N N . ALA B 1 119 ? -10.109 1.94 -8.789 1 88.81 119 ALA B N 1
ATOM 4127 C CA . ALA B 1 119 ? -9.648 2.375 -7.469 1 88.81 119 ALA B CA 1
ATOM 4128 C C . ALA B 1 119 ? -10.32 1.563 -6.363 1 88.81 119 ALA B C 1
ATOM 4130 O O . ALA B 1 119 ? -9.734 1.368 -5.293 1 88.81 119 ALA B O 1
ATOM 4131 N N . SER B 1 120 ? -11.5 1.074 -6.652 1 90.75 120 SER B N 1
ATOM 4132 C CA . SER B 1 120 ? -12.281 0.372 -5.637 1 90.75 120 SER B CA 1
ATOM 4133 C C . SER B 1 120 ? -11.547 -0.864 -5.133 1 90.75 120 SER B C 1
ATOM 4135 O O . SER B 1 120 ? -11.586 -1.169 -3.938 1 90.75 120 SER B O 1
ATOM 4137 N N . LYS B 1 121 ? -10.922 -1.567 -5.969 1 89.31 121 LYS B N 1
ATOM 4138 C CA . LYS B 1 121 ? -10.219 -2.789 -5.59 1 89.31 121 LYS B CA 1
ATOM 4139 C C . LYS B 1 121 ? -9.016 -2.477 -4.691 1 89.31 121 LYS B C 1
ATOM 4141 O O . LYS B 1 121 ? -8.805 -3.146 -3.68 1 89.31 121 LYS B O 1
ATOM 4146 N N . GLN B 1 122 ? -8.273 -1.482 -5.082 1 89.75 122 GLN B N 1
ATOM 4147 C CA . GLN B 1 122 ? -7.129 -1.088 -4.266 1 89.75 122 GLN B CA 1
ATOM 4148 C C . GLN B 1 122 ? -7.582 -0.536 -2.916 1 89.75 122 GLN B C 1
ATOM 4150 O O . GLN B 1 122 ? -6.93 -0.76 -1.896 1 89.75 122 GLN B O 1
ATOM 4155 N N . ILE B 1 123 ? -8.664 0.196 -2.918 1 94.06 123 ILE B N 1
ATOM 4156 C CA . ILE B 1 123 ? -9.227 0.742 -1.686 1 94.06 123 ILE B CA 1
ATOM 4157 C C . ILE B 1 123 ? -9.578 -0.395 -0.731 1 94.06 123 ILE B C 1
ATOM 4159 O O . ILE B 1 123 ? -9.203 -0.368 0.444 1 94.06 123 ILE B O 1
ATOM 4163 N N . GLU B 1 124 ? -10.242 -1.392 -1.252 1 90.25 124 GLU B N 1
ATOM 4164 C CA . GLU B 1 124 ? -10.656 -2.52 -0.419 1 90.25 124 GLU B CA 1
ATOM 4165 C C . GLU B 1 124 ? -9.445 -3.217 0.198 1 90.25 124 GLU B C 1
ATOM 4167 O O . GLU B 1 124 ? -9.492 -3.643 1.354 1 90.25 124 GLU B O 1
ATOM 4172 N N . LEU B 1 125 ? -8.445 -3.311 -0.581 1 86.31 125 LEU B N 1
ATOM 4173 C CA . LEU B 1 125 ? -7.223 -3.939 -0.108 1 86.31 125 LEU B CA 1
ATOM 4174 C C . LEU B 1 125 ? -6.609 -3.145 1.04 1 86.31 125 LEU B C 1
ATOM 4176 O O . LEU B 1 125 ? -6.125 -3.725 2.014 1 86.31 125 LEU B O 1
ATOM 4180 N N . ASP B 1 126 ? -6.648 -1.895 0.986 1 89.69 126 ASP B N 1
ATOM 4181 C CA . ASP B 1 126 ? -5.969 -1.034 1.951 1 89.69 126 ASP B CA 1
ATOM 4182 C C . ASP B 1 126 ? -6.812 -0.85 3.211 1 89.69 126 ASP B C 1
ATOM 4184 O O . ASP B 1 126 ? -6.289 -0.514 4.273 1 89.69 126 ASP B O 1
ATOM 4188 N N . LEU B 1 127 ? -8.094 -1.083 3.092 1 90.94 127 LEU B N 1
ATOM 4189 C CA . LEU B 1 127 ? -8.984 -0.864 4.227 1 90.94 127 LEU B CA 1
ATOM 4190 C C . LEU B 1 127 ? -8.562 -1.707 5.422 1 90.94 127 LEU B C 1
ATOM 4192 O O . LEU B 1 127 ? -8.5 -1.207 6.547 1 90.94 127 LEU B O 1
ATOM 4196 N N . LEU B 1 128 ? -8.18 -2.9 5.16 1 79.81 128 LEU B N 1
ATOM 4197 C CA . LEU B 1 128 ? -7.914 -3.846 6.238 1 79.81 128 LEU B CA 1
ATOM 4198 C C . LEU B 1 128 ? -6.535 -3.6 6.848 1 79.81 128 LEU B C 1
ATOM 4200 O O . LEU B 1 128 ? -6.234 -4.098 7.934 1 79.81 128 LEU B O 1
ATOM 4204 N N . ARG B 1 129 ? -5.797 -2.727 6.273 1 83.25 129 ARG B N 1
ATOM 4205 C CA . ARG B 1 129 ? -4.453 -2.461 6.781 1 83.25 129 ARG B CA 1
ATOM 4206 C C . ARG B 1 129 ? -4.312 -1.01 7.23 1 83.25 129 ARG B C 1
ATOM 4208 O O . ARG B 1 129 ? -3.207 -0.545 7.512 1 83.25 129 ARG B O 1
ATOM 4215 N N . THR B 1 130 ? -5.371 -0.343 7.219 1 90.94 130 THR B N 1
ATOM 4216 C CA . THR B 1 130 ? -5.352 1.061 7.617 1 90.94 130 THR B CA 1
ATOM 4217 C C . THR B 1 130 ? -5.551 1.197 9.125 1 90.94 130 THR B C 1
ATOM 4219 O O . THR B 1 130 ? -6.594 0.816 9.656 1 90.94 130 THR B O 1
ATOM 4222 N N . LEU B 1 131 ? -4.59 1.731 9.828 1 90.5 131 LEU B N 1
ATOM 4223 C CA . LEU B 1 131 ? -4.594 2.021 11.258 1 90.5 131 LEU B CA 1
ATOM 4224 C C . LEU B 1 131 ? -5.039 0.803 12.055 1 90.5 131 LEU B C 1
ATOM 4226 O O . LEU B 1 131 ? -5.957 0.894 12.875 1 90.5 131 LEU B O 1
ATOM 4230 N N . PRO B 1 132 ? -4.367 -0.271 11.859 1 81.88 132 PRO B N 1
ATOM 4231 C CA . PRO B 1 132 ? -4.785 -1.508 12.531 1 81.88 132 PRO B CA 1
ATOM 4232 C C . PRO B 1 132 ? -4.703 -1.414 14.047 1 81.88 132 PRO B C 1
ATOM 4234 O O . PRO B 1 132 ? -5.352 -2.191 14.758 1 81.88 132 PRO B O 1
ATOM 4237 N N . ASN B 1 133 ? -3.951 -0.459 14.562 1 82.12 133 ASN B N 1
ATOM 4238 C CA . ASN B 1 133 ? -3.773 -0.323 16 1 82.12 133 ASN B CA 1
ATOM 4239 C C . ASN B 1 133 ? -4.805 0.626 16.609 1 82.12 133 ASN B C 1
ATOM 4241 O O . ASN B 1 133 ? -4.715 0.979 17.797 1 82.12 133 ASN B O 1
ATOM 4245 N N . ASN B 1 134 ? -5.695 1.057 15.828 1 88.44 134 ASN B N 1
ATOM 4246 C CA . ASN B 1 134 ? -6.781 1.907 16.312 1 88.44 134 ASN B CA 1
ATOM 4247 C C . ASN B 1 134 ? -8.086 1.125 16.453 1 88.44 134 ASN B C 1
ATOM 4249 O O . ASN B 1 134 ? -8.43 0.318 15.586 1 88.44 134 ASN B O 1
ATOM 4253 N N . LYS B 1 135 ? -8.812 1.312 17.484 1 86.06 135 LYS B N 1
ATOM 4254 C CA . LYS B 1 135 ? -9.992 0.533 17.844 1 86.06 135 LYS B CA 1
ATOM 4255 C C . LYS B 1 135 ? -11.07 0.657 16.766 1 86.06 135 LYS B C 1
ATOM 4257 O O . LYS B 1 135 ? -11.883 -0.257 16.594 1 86.06 135 LYS B O 1
ATOM 4262 N N . HIS B 1 136 ? -11.109 1.766 16.031 1 88.56 136 HIS B N 1
ATOM 4263 C CA . HIS B 1 136 ? -12.156 1.996 15.039 1 88.56 136 HIS B CA 1
ATOM 4264 C C . HIS B 1 136 ? -11.844 1.267 13.734 1 88.56 136 HIS B C 1
ATOM 4266 O O . HIS B 1 136 ? -12.695 1.18 12.852 1 88.56 136 HIS B O 1
ATOM 4272 N N . TYR B 1 137 ? -10.641 0.692 13.68 1 89.06 137 TYR B N 1
ATOM 4273 C CA . TYR B 1 137 ? -10.211 0.069 12.438 1 89.06 137 TYR B CA 1
ATOM 4274 C C . TYR B 1 137 ? -9.586 -1.297 12.695 1 89.06 137 TYR B C 1
ATOM 4276 O O . TYR B 1 137 ? -8.938 -1.866 11.82 1 89.06 137 TYR B O 1
ATOM 4284 N N . SER B 1 138 ? -9.711 -1.826 13.812 1 80 138 SER B N 1
ATOM 4285 C CA . SER B 1 138 ? -8.984 -3.002 14.273 1 80 138 SER B CA 1
ATOM 4286 C C . SER B 1 138 ? -9.523 -4.277 13.633 1 80 138 SER B C 1
ATOM 4288 O O . SER B 1 138 ? -8.836 -5.297 13.594 1 80 138 SER B O 1
ATOM 4290 N N . SER B 1 139 ? -10.727 -4.188 13.117 1 77 139 SER B N 1
ATOM 4291 C CA . SER B 1 139 ? -11.32 -5.363 12.492 1 77 139 SER B CA 1
ATOM 4292 C C . SER B 1 139 ? -12.18 -4.973 11.297 1 77 139 SER B C 1
ATOM 4294 O O . SER B 1 139 ? -12.617 -3.824 11.188 1 77 139 SER B O 1
ATOM 4296 N N . PRO B 1 140 ? -12.414 -5.898 10.438 1 75 140 PRO B N 1
ATOM 4297 C CA . PRO B 1 140 ? -13.242 -5.605 9.266 1 75 140 PRO B CA 1
ATOM 4298 C C . PRO B 1 140 ? -14.664 -5.172 9.633 1 75 140 PRO B C 1
ATOM 4300 O O . PRO B 1 140 ? -15.336 -4.52 8.836 1 75 140 PRO B O 1
ATOM 4303 N N . SER B 1 141 ? -15.086 -5.531 10.766 1 76.06 141 SER B N 1
ATOM 4304 C CA . SER B 1 141 ? -16.453 -5.223 11.18 1 76.06 141 SER B CA 1
ATOM 4305 C C . SER B 1 141 ? -16.516 -3.91 11.953 1 76.06 141 SER B C 1
ATOM 4307 O O . SER B 1 141 ? -17.594 -3.449 12.312 1 76.06 141 SER B O 1
ATOM 4309 N N . SER B 1 142 ? -15.367 -3.35 12.055 1 81.75 142 SER B N 1
ATOM 4310 C CA . SER B 1 142 ? -15.336 -2.088 12.781 1 81.75 142 SER B CA 1
ATOM 4311 C C . SER B 1 142 ? -16.109 -1 12.047 1 81.75 142 SER B C 1
ATOM 4313 O O . SER B 1 142 ? -16.109 -0.964 10.812 1 81.75 142 SER B O 1
ATOM 4315 N N . ASP B 1 143 ? -16.781 -0.188 12.719 1 83.44 143 ASP B N 1
ATOM 4316 C CA . ASP B 1 143 ? -17.641 0.861 12.18 1 83.44 143 ASP B CA 1
ATOM 4317 C C . ASP B 1 143 ? -16.844 1.813 11.289 1 83.44 143 ASP B C 1
ATOM 4319 O O . ASP B 1 143 ? -17.375 2.326 10.297 1 83.44 143 ASP B O 1
ATOM 4323 N N . GLY B 1 144 ? -15.633 2.08 11.602 1 90.94 144 GLY B N 1
ATOM 4324 C CA . GLY B 1 144 ? -14.805 3.023 10.867 1 90.94 144 GLY B CA 1
ATOM 4325 C C . GLY B 1 144 ? -14.492 2.564 9.461 1 90.94 144 GLY B C 1
ATOM 4326 O O . GLY B 1 144 ? -14.234 3.387 8.57 1 90.94 144 GLY B O 1
ATOM 4327 N N . ILE B 1 145 ? -14.602 1.299 9.219 1 91.5 145 ILE B N 1
ATOM 4328 C CA . ILE B 1 145 ? -14.18 0.729 7.941 1 91.5 145 ILE B CA 1
ATOM 4329 C C . ILE B 1 145 ? -15.18 1.105 6.852 1 91.5 145 ILE B C 1
ATOM 4331 O O . ILE B 1 145 ? -14.789 1.51 5.754 1 91.5 145 ILE B O 1
ATOM 4335 N N . GLN B 1 146 ? -16.438 0.979 7.184 1 91.56 146 GLN B N 1
ATOM 4336 C CA . GLN B 1 146 ? -17.469 1.305 6.203 1 91.56 146 GLN B CA 1
ATOM 4337 C C . GLN B 1 146 ? -17.453 2.789 5.852 1 91.56 146 GLN B C 1
ATOM 4339 O O . GLN B 1 146 ? -17.594 3.156 4.684 1 91.56 146 GLN B O 1
ATOM 4344 N N . LYS B 1 147 ? -17.297 3.598 6.84 1 96.25 147 LYS B N 1
ATOM 4345 C CA . LYS B 1 147 ? -17.219 5.035 6.605 1 96.25 147 LYS B CA 1
ATOM 4346 C C . LYS B 1 147 ? -15.984 5.383 5.77 1 96.25 147 LYS B C 1
ATOM 4348 O O . LYS B 1 147 ? -16.062 6.215 4.859 1 96.25 147 LYS B O 1
ATOM 4353 N N . LEU B 1 148 ? -14.898 4.719 6.145 1 97.44 148 LEU B N 1
ATOM 4354 C CA . LEU B 1 148 ? -13.664 4.938 5.406 1 97.44 148 LEU B CA 1
ATOM 4355 C C . LEU B 1 148 ? -13.82 4.535 3.945 1 97.44 148 LEU B C 1
ATOM 4357 O O . LEU B 1 148 ? -13.391 5.258 3.045 1 97.44 148 LEU B O 1
ATOM 4361 N N . ARG B 1 149 ? -14.469 3.436 3.699 1 95.19 149 ARG B N 1
ATOM 4362 C CA . ARG B 1 149 ? -14.758 2.973 2.346 1 95.19 149 ARG B CA 1
ATOM 4363 C C . ARG B 1 149 ? -15.539 4.02 1.564 1 95.19 149 ARG B C 1
ATOM 4365 O O . ARG B 1 149 ? -15.172 4.367 0.439 1 95.19 149 ARG B O 1
ATOM 4372 N N . ASN B 1 150 ? -16.562 4.516 2.156 1 96.81 150 ASN B N 1
ATOM 4373 C CA . ASN B 1 150 ? -17.422 5.488 1.507 1 96.81 150 ASN B CA 1
ATOM 4374 C C . ASN B 1 150 ? -16.672 6.766 1.146 1 96.81 150 ASN B C 1
ATOM 4376 O O . ASN B 1 150 ? -16.797 7.273 0.032 1 96.81 150 ASN B O 1
ATOM 4380 N N . VAL B 1 151 ? -15.883 7.207 2.035 1 98.44 151 VAL B N 1
ATOM 4381 C CA . VAL B 1 151 ? -15.133 8.445 1.84 1 98.44 151 VAL B CA 1
ATOM 4382 C C . VAL B 1 151 ? -14.156 8.289 0.682 1 98.44 151 VAL B C 1
ATOM 4384 O O . VAL B 1 151 ? -14.07 9.148 -0.196 1 98.44 151 VAL B O 1
ATOM 4387 N N . LEU B 1 152 ? -13.453 7.164 0.661 1 98.12 152 LEU B N 1
ATOM 4388 C CA . LEU B 1 152 ? -12.43 6.93 -0.354 1 98.12 152 LEU B CA 1
ATOM 4389 C C . LEU B 1 152 ? -13.062 6.711 -1.724 1 98.12 152 LEU B C 1
ATOM 4391 O O . LEU B 1 152 ? -12.562 7.211 -2.732 1 98.12 152 LEU B O 1
ATOM 4395 N N . LEU B 1 153 ? -14.18 6.02 -1.741 1 97 153 LEU B N 1
ATOM 4396 C CA . LEU B 1 153 ? -14.883 5.797 -3.002 1 97 153 LEU B CA 1
ATOM 4397 C C . LEU B 1 153 ? -15.43 7.109 -3.559 1 97 153 LEU B C 1
ATOM 4399 O O . LEU B 1 153 ? -15.289 7.391 -4.75 1 97 153 LEU B O 1
ATOM 4403 N N . ALA B 1 154 ? -16.047 7.855 -2.697 1 97.88 154 ALA B N 1
ATOM 4404 C CA . ALA B 1 154 ? -16.562 9.156 -3.123 1 97.88 154 ALA B CA 1
ATOM 4405 C C . ALA B 1 154 ? -15.453 10.039 -3.67 1 97.88 154 ALA B C 1
ATOM 4407 O O . ALA B 1 154 ? -15.609 10.672 -4.715 1 97.88 154 ALA B O 1
ATOM 4408 N N . PHE B 1 155 ? -14.336 10.086 -3.029 1 97.81 155 PHE B N 1
ATOM 4409 C CA . PHE B 1 155 ? -13.219 10.922 -3.457 1 97.81 155 PHE B CA 1
ATOM 4410 C C . PHE B 1 155 ? -12.688 10.469 -4.809 1 97.81 155 PHE B C 1
ATOM 4412 O O . PHE B 1 155 ? -12.305 11.289 -5.641 1 97.81 155 PHE B O 1
ATOM 4419 N N . SER B 1 156 ? -12.609 9.148 -4.988 1 96.25 156 SER B N 1
ATOM 4420 C CA . SER B 1 156 ? -12.078 8.602 -6.238 1 96.25 156 SER B CA 1
ATOM 4421 C C . SER B 1 156 ? -12.898 9.078 -7.434 1 96.25 156 SER B C 1
ATOM 4423 O O . SER B 1 156 ? -12.375 9.188 -8.547 1 96.25 156 SER B O 1
ATOM 4425 N N . TRP B 1 157 ? -14.156 9.391 -7.238 1 94.88 157 TRP B N 1
ATOM 4426 C CA . TRP B 1 157 ? -15.023 9.875 -8.312 1 94.88 157 TRP B CA 1
ATOM 4427 C C . TRP B 1 157 ? -14.977 11.391 -8.406 1 94.88 157 TRP B C 1
ATOM 4429 O O . TRP B 1 157 ? -15.219 11.961 -9.477 1 94.88 157 TRP B O 1
ATOM 4439 N N . ARG B 1 158 ? -14.711 12.039 -7.324 1 95.19 158 ARG B N 1
ATOM 4440 C CA . ARG B 1 158 ? -14.586 13.492 -7.367 1 95.19 158 ARG B CA 1
ATOM 4441 C C . ARG B 1 158 ? -13.336 13.906 -8.133 1 95.19 158 ARG B C 1
ATOM 4443 O O . ARG B 1 158 ? -13.359 14.883 -8.891 1 95.19 158 ARG B O 1
ATOM 4450 N N . ASN B 1 159 ? -12.258 13.258 -7.859 1 95.12 159 ASN B N 1
ATOM 4451 C CA . ASN B 1 159 ? -10.969 13.57 -8.469 1 95.12 159 ASN B CA 1
ATOM 4452 C C . ASN B 1 159 ? -10.398 12.375 -9.234 1 95.12 159 ASN B C 1
ATOM 4454 O O . ASN B 1 159 ? -9.469 11.719 -8.758 1 95.12 159 ASN B O 1
ATOM 4458 N N . PRO B 1 160 ? -10.891 12.164 -10.438 1 92.94 160 PRO B N 1
ATOM 4459 C CA . PRO B 1 160 ? -10.477 11 -11.227 1 92.94 160 PRO B CA 1
ATOM 4460 C C . PRO B 1 160 ? -9.016 11.07 -11.656 1 92.94 160 PRO B C 1
ATOM 4462 O O . PRO B 1 160 ? -8.445 10.062 -12.086 1 92.94 160 PRO B O 1
ATOM 4465 N N . ASP B 1 161 ? -8.414 12.281 -11.602 1 92.75 161 ASP B N 1
ATOM 4466 C CA . ASP B 1 161 ? -7 12.398 -11.93 1 92.75 161 ASP B CA 1
ATOM 4467 C C . ASP B 1 161 ? -6.141 11.602 -10.945 1 92.75 161 ASP B C 1
ATOM 4469 O O . ASP B 1 161 ? -5.152 10.984 -11.336 1 92.75 161 ASP B O 1
ATOM 4473 N N . ILE B 1 162 ? -6.52 11.68 -9.75 1 93.44 162 ILE B N 1
ATOM 4474 C CA . ILE B 1 162 ? -5.805 10.953 -8.703 1 93.44 162 ILE B CA 1
ATOM 4475 C C . ILE B 1 162 ? -6.43 9.57 -8.516 1 93.44 162 ILE B C 1
ATOM 4477 O O . ILE B 1 162 ? -5.723 8.562 -8.445 1 93.44 162 ILE B O 1
ATOM 4481 N N . GLY B 1 163 ? -7.805 9.625 -8.516 1 93 163 GLY B N 1
ATOM 4482 C CA . GLY B 1 163 ? -8.492 8.398 -8.156 1 93 163 GLY B CA 1
ATOM 4483 C C . GLY B 1 163 ? -8.203 7.938 -6.742 1 93 163 GLY B C 1
ATOM 4484 O O . GLY B 1 163 ? -8.82 8.414 -5.789 1 93 163 GLY B O 1
ATOM 4485 N N . TYR B 1 164 ? -7.121 7.062 -6.688 1 93.19 164 TYR B N 1
ATOM 4486 C CA . TYR B 1 164 ? -6.676 6.566 -5.387 1 93.19 164 TYR B CA 1
ATOM 4487 C C . TYR B 1 164 ? -5.16 6.402 -5.355 1 93.19 164 TYR B C 1
ATOM 4489 O O . TYR B 1 164 ? -4.555 5.992 -6.344 1 93.19 164 TYR B O 1
ATOM 4497 N N . CYS B 1 165 ? -4.602 6.801 -4.312 1 90.88 165 CYS B N 1
ATOM 4498 C CA . CYS B 1 165 ? -3.191 6.609 -3.998 1 90.88 165 CYS B CA 1
ATOM 4499 C C . CYS B 1 165 ? -3.016 6.09 -2.576 1 90.88 165 CYS B C 1
ATOM 4501 O O . CYS B 1 165 ? -3.717 6.52 -1.66 1 90.88 165 CYS B O 1
ATOM 4503 N N . GLN B 1 166 ? -2.053 5.152 -2.52 1 89.12 166 GLN B N 1
ATOM 4504 C CA . GLN B 1 166 ? -1.783 4.66 -1.173 1 89.12 166 GLN B CA 1
ATOM 4505 C C . GLN B 1 166 ? -1.353 5.797 -0.25 1 89.12 166 GLN B C 1
ATOM 4507 O O . GLN B 1 166 ? -0.421 6.543 -0.565 1 89.12 166 GLN B O 1
ATOM 4512 N N . GLY B 1 167 ? -1.992 6.027 0.758 1 93.31 167 GLY B N 1
ATOM 4513 C CA . GLY B 1 167 ? -1.803 7.129 1.692 1 93.31 167 GLY B CA 1
ATOM 4514 C C . GLY B 1 167 ? -3.08 7.891 1.984 1 93.31 167 GLY B C 1
ATOM 4515 O O . GLY B 1 167 ? -3.273 8.383 3.098 1 93.31 167 GLY B O 1
ATOM 4516 N N . LEU B 1 168 ? -3.902 7.969 0.954 1 97.44 168 LEU B N 1
ATOM 4517 C CA . LEU B 1 168 ? -5.172 8.664 1.125 1 97.44 168 LEU B CA 1
ATOM 4518 C C . LEU B 1 168 ? -6.027 7.98 2.186 1 97.44 168 LEU B C 1
ATOM 4520 O O . LEU B 1 168 ? -6.785 8.641 2.902 1 97.44 168 LEU B O 1
ATOM 4524 N N . ASN B 1 169 ? -5.926 6.637 2.289 1 97.06 169 ASN B N 1
ATOM 4525 C CA . ASN B 1 169 ? -6.668 5.887 3.295 1 97.06 169 ASN B CA 1
ATOM 4526 C C . ASN B 1 169 ? -6.316 6.344 4.707 1 97.06 169 ASN B C 1
ATOM 4528 O O . ASN B 1 169 ? -7.203 6.523 5.547 1 97.06 169 ASN B O 1
ATOM 4532 N N . ARG B 1 170 ? -5.055 6.609 4.926 1 97.19 170 ARG B N 1
ATOM 4533 C CA . ARG B 1 170 ? -4.605 7.016 6.254 1 97.19 170 ARG B CA 1
ATOM 4534 C C . ARG B 1 170 ? -5.074 8.43 6.582 1 97.19 170 ARG B C 1
ATOM 4536 O O . ARG B 1 170 ? -5.477 8.703 7.715 1 97.19 170 ARG B O 1
ATOM 4543 N N . LEU B 1 171 ? -5 9.289 5.582 1 98.19 171 LEU B N 1
ATOM 4544 C CA . LEU B 1 171 ? -5.488 10.648 5.785 1 98.19 171 LEU B CA 1
ATOM 4545 C C . LEU B 1 171 ? -6.973 10.648 6.141 1 98.19 171 LEU B C 1
ATOM 4547 O O . LEU B 1 171 ? -7.383 11.281 7.117 1 98.19 171 LEU B O 1
ATOM 4551 N N . ALA B 1 172 ? -7.738 9.93 5.387 1 98.56 172 ALA B N 1
ATOM 4552 C CA . ALA B 1 172 ? -9.18 9.867 5.602 1 98.56 172 ALA B CA 1
ATOM 4553 C C . ALA B 1 172 ? -9.516 9.211 6.938 1 98.56 172 ALA B C 1
ATOM 4555 O O . ALA B 1 172 ? -10.453 9.625 7.625 1 98.56 172 ALA B O 1
ATOM 4556 N N . ALA B 1 173 ? -8.758 8.211 7.289 1 97.94 173 ALA B N 1
ATOM 4557 C CA . ALA B 1 173 ? -9 7.5 8.539 1 97.94 173 ALA B CA 1
ATOM 4558 C C . ALA B 1 173 ? -8.781 8.414 9.742 1 97.94 173 ALA B C 1
ATOM 4560 O O . ALA B 1 173 ? -9.547 8.375 10.711 1 97.94 173 ALA B O 1
ATOM 4561 N N . ILE B 1 174 ? -7.742 9.219 9.68 1 97.94 174 ILE B N 1
ATOM 4562 C CA . ILE B 1 174 ? -7.465 10.156 10.766 1 97.94 174 ILE B CA 1
ATOM 4563 C C . ILE B 1 174 ? -8.578 11.203 10.836 1 97.94 174 ILE B C 1
ATOM 4565 O O . ILE B 1 174 ? -9.055 11.539 11.922 1 97.94 174 ILE B O 1
ATOM 4569 N N . ALA B 1 175 ? -8.992 11.695 9.703 1 98.5 175 ALA B N 1
ATOM 4570 C CA . ALA B 1 175 ? -10.086 12.664 9.656 1 98.5 175 ALA B CA 1
ATOM 4571 C C . ALA B 1 175 ? -11.344 12.086 10.297 1 98.5 175 ALA B C 1
ATOM 4573 O O . ALA B 1 175 ? -12.039 12.773 11.047 1 98.5 175 ALA B O 1
ATOM 4574 N N . LEU B 1 176 ? -11.609 10.828 10.07 1 98.12 176 LEU B N 1
ATOM 4575 C CA . LEU B 1 176 ? -12.828 10.164 10.516 1 98.12 176 LEU B CA 1
ATOM 4576 C C . LEU B 1 176 ? -12.82 9.961 12.023 1 98.12 176 LEU B C 1
ATOM 4578 O O . LEU B 1 176 ? -13.852 9.648 12.617 1 98.12 176 LEU B O 1
ATOM 4582 N N . LEU B 1 177 ? -11.672 10.148 12.641 1 96.5 177 LEU B N 1
ATOM 4583 C CA . LEU B 1 177 ? -11.633 10.016 14.094 1 96.5 177 LEU B CA 1
ATOM 4584 C C . LEU B 1 177 ? -12.375 11.172 14.758 1 96.5 177 LEU B C 1
ATOM 4586 O O . LEU B 1 177 ? -12.898 11.023 15.867 1 96.5 177 LEU B O 1
ATOM 4590 N N . TYR B 1 178 ? -12.453 12.352 14.062 1 97.06 178 TYR B N 1
ATOM 4591 C CA . TYR B 1 178 ? -13.047 13.516 14.703 1 97.06 178 TYR B CA 1
ATOM 4592 C C . TYR B 1 178 ? -14.188 14.078 13.859 1 97.06 178 TYR B C 1
ATOM 4594 O O . TYR B 1 178 ? -14.984 14.883 14.344 1 97.06 178 TYR B O 1
ATOM 4602 N N . LEU B 1 179 ? -14.281 13.641 12.664 1 98.19 179 LEU B N 1
ATOM 4603 C CA . LEU B 1 179 ? -15.281 14.211 11.773 1 98.19 179 LEU B CA 1
ATOM 4604 C C . LEU B 1 179 ? -16.281 13.141 11.328 1 98.19 179 LEU B C 1
ATOM 4606 O O . LEU B 1 179 ? -15.93 11.961 11.25 1 98.19 179 LEU B O 1
ATOM 4610 N N . GLU B 1 180 ? -17.438 13.555 11.023 1 96.81 180 GLU B N 1
ATOM 4611 C CA . GLU B 1 180 ? -18.406 12.664 10.398 1 96.81 180 GLU B CA 1
ATOM 4612 C C . GLU B 1 180 ? -18.016 12.344 8.961 1 96.81 180 GLU B C 1
ATOM 4614 O O . GLU B 1 180 ? -17.172 13.023 8.375 1 96.81 180 GLU B O 1
ATOM 4619 N N . GLU B 1 181 ? -18.641 11.445 8.422 1 97.44 181 GLU B N 1
ATOM 4620 C CA . GLU B 1 181 ? -18.266 10.852 7.145 1 97.44 181 GLU B CA 1
ATOM 4621 C C . GLU B 1 181 ? -18.156 11.914 6.055 1 97.44 181 GLU B C 1
ATOM 4623 O O . GLU B 1 181 ? -17.109 12.031 5.406 1 97.44 181 GLU B O 1
ATOM 4628 N N . GLU B 1 182 ? -19.156 12.742 5.836 1 97.88 182 GLU B N 1
ATOM 4629 C CA . GLU B 1 182 ? -19.125 13.75 4.777 1 97.88 182 GLU B CA 1
ATOM 4630 C C . GLU B 1 182 ? -18.078 14.812 5.055 1 97.88 182 GLU B C 1
ATOM 4632 O O . GLU B 1 182 ? -17.375 15.258 4.141 1 97.88 182 GLU B O 1
ATOM 4637 N N . ASP B 1 183 ? -18 15.219 6.297 1 98.06 183 ASP B N 1
ATOM 4638 C CA . ASP B 1 183 ? -16.969 16.203 6.668 1 98.06 183 ASP B CA 1
ATOM 4639 C C . ASP B 1 183 ? -15.57 15.641 6.438 1 98.06 183 ASP B C 1
ATOM 4641 O O . ASP B 1 183 ? -14.656 16.375 6.059 1 98.06 183 ASP B O 1
ATOM 4645 N N . ALA B 1 184 ? -15.398 14.344 6.723 1 98.62 184 ALA B N 1
ATOM 4646 C CA . ALA B 1 184 ? -14.117 13.695 6.473 1 98.62 184 ALA B CA 1
ATOM 4647 C C . ALA B 1 184 ? -13.781 13.688 4.984 1 98.62 184 ALA B C 1
ATOM 4649 O O . ALA B 1 184 ? -12.625 13.852 4.598 1 98.62 184 ALA B O 1
ATOM 4650 N N . PHE B 1 185 ? -14.867 13.539 4.168 1 98.56 185 PHE B N 1
ATOM 4651 C CA . PHE B 1 185 ? -14.711 13.625 2.721 1 98.56 185 PHE B CA 1
ATOM 4652 C C . PHE B 1 185 ? -14.203 15 2.316 1 98.56 185 PHE B C 1
ATOM 4654 O O . PHE B 1 185 ? -13.266 15.117 1.522 1 98.56 185 PHE B O 1
ATOM 4661 N N . TRP B 1 186 ? -14.734 15.977 2.863 1 98.25 186 TRP B N 1
ATOM 4662 C CA . TRP B 1 186 ? -14.32 17.344 2.541 1 98.25 186 TRP B CA 1
ATOM 4663 C C . TRP B 1 186 ? -12.938 17.641 3.111 1 98.25 186 TRP B C 1
ATOM 4665 O O . TRP B 1 186 ? -12.172 18.391 2.516 1 98.25 186 TRP B O 1
ATOM 4675 N N . CYS B 1 187 ? -12.617 17.031 4.23 1 98.5 187 CYS B N 1
ATOM 4676 C CA . CYS B 1 187 ? -11.273 17.172 4.789 1 98.5 187 CYS B CA 1
ATOM 4677 C C . CYS B 1 187 ? -10.227 16.609 3.844 1 98.5 187 CYS B C 1
ATOM 4679 O O . CYS B 1 187 ? -9.211 17.25 3.576 1 98.5 187 CYS B O 1
ATOM 4681 N N . LEU B 1 188 ? -10.5 15.406 3.348 1 98.31 188 LEU B N 1
ATOM 4682 C CA . LEU B 1 188 ? -9.594 14.789 2.379 1 98.31 188 LEU B CA 1
ATOM 4683 C C . LEU B 1 188 ? -9.461 15.664 1.135 1 98.31 188 LEU B C 1
ATOM 4685 O O . LEU B 1 188 ? -8.359 15.844 0.618 1 98.31 188 LEU B O 1
ATOM 4689 N N . THR B 1 189 ? -10.562 16.203 0.681 1 96.88 189 THR B N 1
ATOM 4690 C CA . THR B 1 189 ? -10.578 17.094 -0.475 1 96.88 189 THR B CA 1
ATOM 4691 C C . THR B 1 189 ? -9.742 18.344 -0.211 1 96.88 189 THR B C 1
ATOM 4693 O O . THR B 1 189 ? -8.984 18.781 -1.077 1 96.88 189 THR B O 1
ATOM 4696 N N . ALA B 1 190 ? -9.891 18.922 0.972 1 96.75 190 ALA B N 1
ATOM 4697 C CA . ALA B 1 190 ? -9.109 20.094 1.34 1 96.75 190 ALA B CA 1
ATOM 4698 C C . ALA B 1 190 ? -7.609 19.797 1.307 1 96.75 190 ALA B C 1
ATOM 4700 O O . ALA B 1 190 ? -6.82 20.594 0.785 1 96.75 190 ALA B O 1
ATOM 4701 N N . ILE B 1 191 ? -7.242 18.641 1.825 1 96.69 191 ILE B N 1
ATOM 4702 C CA . ILE B 1 191 ? -5.832 18.266 1.909 1 96.69 191 ILE B CA 1
ATOM 4703 C C . ILE B 1 191 ? -5.266 18.078 0.504 1 96.69 191 ILE B C 1
ATOM 4705 O O . ILE B 1 191 ? -4.215 18.641 0.171 1 96.69 191 ILE B O 1
ATOM 4709 N N . VAL B 1 192 ? -5.969 17.406 -0.364 1 95.44 192 VAL B N 1
ATOM 4710 C CA . VAL B 1 192 ? -5.438 16.969 -1.65 1 95.44 192 VAL B CA 1
ATOM 4711 C C . VAL B 1 192 ? -5.543 18.094 -2.668 1 95.44 192 VAL B C 1
ATOM 4713 O O . VAL B 1 192 ? -4.648 18.281 -3.498 1 95.44 192 VAL B O 1
ATOM 4716 N N . GLU B 1 193 ? -6.613 18.891 -2.557 1 93.12 193 GLU B N 1
ATOM 4717 C CA . GLU B 1 193 ? -6.887 19.828 -3.648 1 93.12 193 GLU B CA 1
ATOM 4718 C C . GLU B 1 193 ? -6.547 21.266 -3.248 1 93.12 193 GLU B C 1
ATOM 4720 O O . GLU B 1 193 ? -6.348 22.125 -4.109 1 93.12 193 GLU B O 1
ATOM 4725 N N . VAL B 1 194 ? -6.496 21.531 -1.959 1 92.56 194 VAL B N 1
ATOM 4726 C CA . VAL B 1 194 ? -6.285 22.906 -1.53 1 92.56 194 VAL B CA 1
ATOM 4727 C C . VAL B 1 194 ? -4.906 23.047 -0.885 1 92.56 194 VAL B C 1
ATOM 4729 O O . VAL B 1 194 ? -4.141 23.953 -1.224 1 92.56 194 VAL B O 1
ATOM 4732 N N . PHE B 1 195 ? -4.566 22.156 0.028 1 93.62 195 PHE B N 1
ATOM 4733 C CA . PHE B 1 195 ? -3.355 22.297 0.827 1 93.62 195 PHE B CA 1
ATOM 4734 C C . PHE B 1 195 ? -2.127 21.875 0.026 1 93.62 195 PHE B C 1
ATOM 4736 O O . PHE B 1 195 ? -1.161 22.641 -0.076 1 93.62 195 PHE B O 1
ATOM 4743 N N . MET B 1 196 ? -2.201 20.656 -0.581 1 92.44 196 MET B N 1
ATOM 4744 C CA . MET B 1 196 ? -1.021 20.109 -1.243 1 92.44 196 MET B CA 1
ATOM 4745 C C . MET B 1 196 ? -0.956 20.547 -2.699 1 92.44 196 MET B C 1
ATOM 4747 O O . MET B 1 196 ? -1.986 20.828 -3.314 1 92.44 196 MET B O 1
ATOM 4751 N N . PRO B 1 197 ? 0.282 20.594 -3.219 1 88.69 197 PRO B N 1
ATOM 4752 C CA . PRO B 1 197 ? 0.38 20.875 -4.652 1 88.69 197 PRO B CA 1
ATOM 4753 C C . PRO B 1 197 ? -0.399 19.875 -5.504 1 88.69 197 PRO B C 1
ATOM 4755 O O . PRO B 1 197 ? -0.648 18.75 -5.07 1 88.69 197 PRO B O 1
ATOM 4758 N N . ARG B 1 198 ? -0.796 20.188 -6.66 1 83.5 198 ARG B N 1
ATOM 4759 C CA . ARG B 1 198 ? -1.681 19.438 -7.539 1 83.5 198 ARG B CA 1
ATOM 4760 C C . ARG B 1 198 ? -1.111 18.047 -7.828 1 83.5 198 ARG B C 1
ATOM 4762 O O . ARG B 1 198 ? -1.856 17.078 -7.914 1 83.5 198 ARG B O 1
ATOM 4769 N N . ASP B 1 199 ? 0.067 17.875 -8.047 1 89.56 199 ASP B N 1
ATOM 4770 C CA . ASP B 1 199 ? 0.658 16.609 -8.461 1 89.56 199 ASP B CA 1
ATOM 4771 C C . ASP B 1 199 ? 1.269 15.867 -7.27 1 89.56 199 ASP B C 1
ATOM 4773 O O . ASP B 1 199 ? 2.184 15.062 -7.438 1 89.56 199 ASP B O 1
ATOM 4777 N N . TYR B 1 200 ? 0.663 16.156 -6.105 1 93.81 200 TYR B N 1
ATOM 4778 C CA . TYR B 1 200 ? 1.235 15.586 -4.891 1 93.81 200 TYR B CA 1
ATOM 4779 C C . TYR B 1 200 ? 0.877 14.109 -4.754 1 93.81 200 TYR B C 1
ATOM 4781 O O . TYR B 1 200 ? 1.664 13.32 -4.23 1 93.81 200 TYR B O 1
ATOM 4789 N N . TYR B 1 201 ? -0.338 13.75 -5.277 1 94.69 201 TYR B N 1
ATOM 4790 C CA . TYR B 1 201 ? -0.851 12.406 -5.066 1 94.69 201 TYR B CA 1
ATOM 4791 C C . TYR B 1 201 ? -1.135 11.719 -6.398 1 94.69 201 TYR B C 1
ATOM 4793 O O . TYR B 1 201 ? -1.82 10.695 -6.438 1 94.69 201 TYR B O 1
ATOM 4801 N N . THR B 1 202 ? -0.649 12.305 -7.457 1 90.19 202 THR B N 1
ATOM 4802 C CA . THR B 1 202 ? -0.832 11.672 -8.758 1 90.19 202 THR B CA 1
ATOM 4803 C C . THR B 1 202 ? 0.074 10.453 -8.906 1 90.19 202 THR B C 1
ATOM 4805 O O . THR B 1 202 ? 0.819 10.117 -7.98 1 90.19 202 THR B O 1
ATOM 4808 N N . LYS B 1 203 ? 0.012 9.906 -10.008 1 82.44 203 LYS B N 1
ATOM 4809 C CA . LYS B 1 203 ? 0.724 8.656 -10.266 1 82.44 203 LYS B CA 1
ATOM 4810 C C . LYS B 1 203 ? 2.234 8.859 -10.164 1 82.44 203 LYS B C 1
ATOM 4812 O O . LYS B 1 203 ? 2.955 7.965 -9.719 1 82.44 203 LYS B O 1
ATOM 4817 N N . THR B 1 204 ? 2.686 9.961 -10.539 1 84.56 204 THR B N 1
ATOM 4818 C CA . THR B 1 204 ? 4.125 10.203 -10.555 1 84.56 204 THR B CA 1
ATOM 4819 C C . THR B 1 204 ? 4.598 10.734 -9.203 1 84.56 204 THR B C 1
ATOM 4821 O O . THR B 1 204 ? 5.801 10.766 -8.93 1 84.56 204 THR B O 1
ATOM 4824 N N . LEU B 1 205 ? 3.697 11.234 -8.422 1 90.69 205 LEU B N 1
ATOM 4825 C CA . LEU B 1 205 ? 4.02 11.805 -7.121 1 90.69 205 LEU B CA 1
ATOM 4826 C C . LEU B 1 205 ? 5.031 12.945 -7.262 1 90.69 205 LEU B C 1
ATOM 4828 O O . LEU B 1 205 ? 5.922 13.094 -6.426 1 90.69 205 LEU B O 1
ATOM 4832 N N . LEU B 1 206 ? 4.934 13.656 -8.32 1 92.5 206 LEU B N 1
ATOM 4833 C CA . LEU B 1 206 ? 5.891 14.711 -8.672 1 92.5 206 LEU B CA 1
ATOM 4834 C C . LEU B 1 206 ? 6.004 15.734 -7.543 1 92.5 206 LEU B C 1
ATOM 4836 O O . LEU B 1 206 ? 7.105 16.031 -7.078 1 92.5 206 LEU B O 1
ATOM 4840 N N . GLY B 1 207 ? 4.875 16.25 -7.066 1 93.38 207 GLY B N 1
ATOM 4841 C CA . GLY B 1 207 ? 4.875 17.266 -6.023 1 93.38 207 GLY B CA 1
ATOM 4842 C C . GLY B 1 207 ? 5.516 16.797 -4.73 1 93.38 207 GLY B C 1
ATOM 4843 O O . GLY B 1 207 ? 6.227 17.562 -4.074 1 93.38 207 GLY B O 1
ATOM 4844 N N . SER B 1 208 ? 5.207 15.578 -4.359 1 93 208 SER B N 1
ATOM 4845 C CA . SER B 1 208 ? 5.773 15.023 -3.135 1 93 208 SER B CA 1
ATOM 4846 C C . SER B 1 208 ? 7.281 14.828 -3.262 1 93 208 SER B C 1
ATOM 4848 O O . SER B 1 208 ? 8.023 15.023 -2.295 1 93 208 SER B O 1
ATOM 4850 N N . GLN B 1 209 ? 7.789 14.469 -4.434 1 93.62 209 GLN B N 1
ATOM 4851 C CA . GLN B 1 209 ? 9.219 14.336 -4.68 1 93.62 209 GLN B CA 1
ATOM 4852 C C . GLN B 1 209 ? 9.922 15.688 -4.613 1 93.62 209 GLN B C 1
ATOM 4854 O O . GLN B 1 209 ? 11.031 15.797 -4.094 1 93.62 209 GLN B O 1
ATOM 4859 N N . VAL B 1 210 ? 9.281 16.656 -5.145 1 95.56 210 VAL B N 1
ATOM 4860 C CA . VAL B 1 210 ? 9.82 18.016 -5.102 1 95.56 210 VAL B CA 1
ATOM 4861 C C . VAL B 1 210 ? 9.992 18.469 -3.65 1 95.56 210 VAL B C 1
ATOM 4863 O O . VAL B 1 210 ? 11.039 19 -3.279 1 95.56 210 VAL B O 1
ATOM 4866 N N . ASP B 1 211 ? 9.008 18.188 -2.863 1 95.56 211 ASP B N 1
ATOM 4867 C CA . ASP B 1 211 ? 9.055 18.625 -1.469 1 95.56 211 ASP B CA 1
ATOM 4868 C C . ASP B 1 211 ? 10.164 17.891 -0.708 1 95.56 211 ASP B C 1
ATOM 4870 O O . ASP B 1 211 ? 10.695 18.422 0.277 1 95.56 211 ASP B O 1
ATOM 4874 N N . GLN B 1 212 ? 10.516 16.688 -1.146 1 95.25 212 GLN B N 1
ATOM 4875 C CA . GLN B 1 212 ? 11.641 15.992 -0.52 1 95.25 212 GLN B CA 1
ATOM 4876 C C . GLN B 1 212 ? 12.961 16.703 -0.818 1 95.25 212 GLN B C 1
ATOM 4878 O O . GLN B 1 212 ? 13.852 16.75 0.034 1 95.25 212 GLN B O 1
ATOM 4883 N N . ARG B 1 213 ? 13.07 17.234 -2.027 1 96.31 213 ARG B N 1
ATOM 4884 C CA . ARG B 1 213 ? 14.258 18 -2.367 1 96.31 213 ARG B CA 1
ATOM 4885 C C . ARG B 1 213 ? 14.289 19.328 -1.612 1 96.31 213 ARG B C 1
ATOM 4887 O O . ARG B 1 213 ? 15.344 19.766 -1.153 1 96.31 213 ARG B O 1
ATOM 4894 N N . VAL B 1 214 ? 13.148 19.953 -1.522 1 96.44 214 VAL B N 1
ATOM 4895 C CA . VAL B 1 214 ? 13.047 21.188 -0.748 1 96.44 214 VAL B CA 1
ATOM 4896 C C . VAL B 1 214 ? 13.445 20.922 0.701 1 96.44 214 VAL B C 1
ATOM 4898 O O . VAL B 1 214 ? 14.18 21.719 1.303 1 96.44 214 VAL B O 1
ATOM 4901 N N . PHE B 1 215 ? 12.984 19.828 1.234 1 96.88 215 PHE B N 1
ATOM 4902 C CA . PHE B 1 215 ? 13.297 19.484 2.617 1 96.88 215 PHE B CA 1
ATOM 4903 C C . PHE B 1 215 ? 14.797 19.266 2.797 1 96.88 215 PHE B C 1
ATOM 4905 O O . PHE B 1 215 ? 15.359 19.609 3.838 1 96.88 215 PHE B O 1
ATOM 4912 N N . LYS B 1 216 ? 15.383 18.656 1.854 1 97.25 216 LYS B N 1
ATOM 4913 C CA . LYS B 1 216 ? 16.828 18.484 1.899 1 97.25 216 LYS B CA 1
ATOM 4914 C C . LYS B 1 216 ? 17.547 19.844 1.978 1 97.25 216 LYS B C 1
ATOM 4916 O O . LYS B 1 216 ? 18.5 20 2.734 1 97.25 216 LYS B O 1
ATOM 4921 N N . ASP B 1 217 ? 17.078 20.781 1.181 1 97 217 ASP B N 1
ATOM 4922 C CA . ASP B 1 217 ? 17.625 22.141 1.248 1 97 217 ASP B CA 1
ATOM 4923 C C . ASP B 1 217 ? 17.438 22.734 2.645 1 97 217 ASP B C 1
ATOM 4925 O O . ASP B 1 217 ? 18.375 23.328 3.191 1 97 217 ASP B O 1
ATOM 4929 N N . LEU B 1 218 ? 16.281 22.578 3.16 1 96.62 218 LEU B N 1
ATOM 4930 C CA . LEU B 1 218 ? 15.977 23.141 4.469 1 96.62 218 LEU B CA 1
ATOM 4931 C C . LEU B 1 218 ? 16.828 22.484 5.555 1 96.62 218 LEU B C 1
ATOM 4933 O O . LEU B 1 218 ? 17.266 23.156 6.492 1 96.62 218 LEU B O 1
ATOM 4937 N N . MET B 1 219 ? 17.016 21.156 5.426 1 97 219 MET B N 1
ATOM 4938 C CA . MET B 1 219 ? 17.891 20.438 6.352 1 97 219 MET B CA 1
ATOM 4939 C C . MET B 1 219 ? 19.312 21 6.312 1 97 219 MET B C 1
ATOM 4941 O O . MET B 1 219 ? 19.953 21.172 7.352 1 97 219 MET B O 1
ATOM 4945 N N . SER B 1 220 ? 19.781 21.281 5.133 1 97.5 220 SER B N 1
ATOM 4946 C CA . SER B 1 220 ? 21.125 21.828 4.953 1 97.5 220 SER B CA 1
ATOM 4947 C C . SER B 1 220 ? 21.234 23.219 5.578 1 97.5 220 SER B C 1
ATOM 4949 O O . SER B 1 220 ? 22.281 23.562 6.129 1 97.5 220 SER B O 1
ATOM 4951 N N . GLU B 1 221 ? 20.188 23.953 5.574 1 96.31 221 GLU B N 1
ATOM 4952 C CA . GLU B 1 221 ? 20.188 25.328 6.07 1 96.31 221 GLU B CA 1
ATOM 4953 C C . GLU B 1 221 ? 19.984 25.359 7.586 1 96.31 221 GLU B C 1
ATOM 4955 O O . GLU B 1 221 ? 20.672 26.109 8.281 1 96.31 221 GLU B O 1
ATOM 4960 N N . LYS B 1 222 ? 19.078 24.547 8.086 1 96.06 222 LYS B N 1
ATOM 4961 C CA . LYS B 1 222 ? 18.641 24.672 9.469 1 96.06 222 LYS B CA 1
ATOM 4962 C C . LYS B 1 222 ? 19.375 23.688 10.375 1 96.06 222 LYS B C 1
ATOM 4964 O O . LYS B 1 222 ? 19.5 23.922 11.578 1 96.06 222 LYS B O 1
ATOM 4969 N N . LEU B 1 223 ? 19.734 22.516 9.852 1 97.75 223 LEU B N 1
ATOM 4970 C CA . LEU B 1 223 ? 20.469 21.484 10.594 1 97.75 223 LEU B CA 1
ATOM 4971 C C . LEU B 1 223 ? 21.688 21.016 9.82 1 97.75 223 LEU B C 1
ATOM 4973 O O . LEU B 1 223 ? 21.812 19.844 9.484 1 97.75 223 LEU B O 1
ATOM 4977 N N . PRO B 1 224 ? 22.625 21.922 9.617 1 97.88 224 PRO B N 1
ATOM 4978 C CA . PRO B 1 224 ? 23.766 21.609 8.758 1 97.88 224 PRO B CA 1
ATOM 4979 C C . PRO B 1 224 ? 24.625 20.469 9.289 1 97.88 224 PRO B C 1
ATOM 4981 O O . PRO B 1 224 ? 25.156 19.672 8.508 1 97.88 224 PRO B O 1
ATOM 4984 N N . ARG B 1 225 ? 24.797 20.375 10.633 1 98.19 225 ARG B N 1
ATOM 4985 C CA . ARG B 1 225 ? 25.594 19.297 11.203 1 98.19 225 ARG B CA 1
ATOM 4986 C C . ARG B 1 225 ? 25 17.938 10.875 1 98.19 225 ARG B C 1
ATOM 4988 O O . ARG B 1 225 ? 25.703 17.016 10.469 1 98.19 225 ARG B O 1
ATOM 4995 N N . LEU B 1 226 ? 23.734 17.875 11.055 1 98.25 226 LEU B N 1
ATOM 4996 C CA . LEU B 1 226 ? 23.047 16.609 10.781 1 98.25 226 LEU B CA 1
ATOM 4997 C C . LEU B 1 226 ? 23.047 16.312 9.289 1 98.25 226 LEU B C 1
ATOM 4999 O O . LEU B 1 226 ? 23.234 15.164 8.883 1 98.25 226 LEU B O 1
ATOM 5003 N N . HIS B 1 227 ? 22.781 17.359 8.484 1 98.12 227 HIS B N 1
ATOM 5004 C CA . HIS B 1 227 ? 22.812 17.219 7.035 1 98.12 227 HIS B CA 1
ATOM 5005 C C . HIS B 1 227 ? 24.141 16.656 6.559 1 98.12 227 HIS B C 1
ATOM 5007 O O . HIS B 1 227 ? 24.172 15.695 5.773 1 98.12 227 HIS B O 1
ATOM 5013 N N . ASN B 1 228 ? 25.219 17.219 7.035 1 98.12 228 ASN B N 1
ATOM 5014 C CA . ASN B 1 228 ? 26.547 16.781 6.66 1 98.12 228 ASN B CA 1
ATOM 5015 C C . ASN B 1 228 ? 26.828 15.352 7.121 1 98.12 228 ASN B C 1
ATOM 5017 O O . ASN B 1 228 ? 27.516 14.594 6.438 1 98.12 228 ASN B O 1
ATOM 5021 N N . HIS B 1 229 ? 26.312 15.086 8.281 1 98.31 229 HIS B N 1
ATOM 5022 C CA . HIS B 1 229 ? 26.469 13.734 8.82 1 98.31 229 HIS B CA 1
ATOM 5023 C C . HIS B 1 229 ? 25.797 12.703 7.914 1 98.31 229 HIS B C 1
ATOM 5025 O O . HIS B 1 229 ? 26.375 11.656 7.621 1 98.31 229 HIS B O 1
ATOM 5031 N N . PHE B 1 230 ? 24.578 12.961 7.449 1 97.69 230 PHE B N 1
ATOM 5032 C CA . PHE B 1 230 ? 23.859 12.086 6.543 1 97.69 230 PHE B CA 1
ATOM 5033 C C . PHE B 1 230 ? 24.594 11.945 5.215 1 97.69 230 PHE B C 1
ATOM 5035 O O . PHE B 1 230 ? 24.656 10.859 4.641 1 97.69 230 PHE B O 1
ATOM 5042 N N . GLU B 1 231 ? 25.141 13.062 4.746 1 96.69 231 GLU B N 1
ATOM 5043 C CA . GLU B 1 231 ? 25.906 13.031 3.502 1 96.69 231 GLU B CA 1
ATOM 5044 C C . GLU B 1 231 ? 27.172 12.195 3.652 1 96.69 231 GLU B C 1
ATOM 5046 O O . GLU B 1 231 ? 27.531 11.43 2.752 1 96.69 231 GLU B O 1
ATOM 5051 N N . GLN B 1 232 ? 27.875 12.367 4.738 1 97.12 232 GLN B N 1
ATOM 5052 C CA . GLN B 1 232 ? 29.109 11.648 5.012 1 97.12 232 GLN B CA 1
ATOM 5053 C C . GLN B 1 232 ? 28.891 10.141 4.977 1 97.12 232 GLN B C 1
ATOM 5055 O O . GLN B 1 232 ? 29.719 9.398 4.441 1 97.12 232 GLN B O 1
ATOM 5060 N N . TYR B 1 233 ? 27.797 9.742 5.488 1 96.06 233 TYR B N 1
ATOM 5061 C CA . TYR B 1 233 ? 27.531 8.312 5.59 1 96.06 233 TYR B CA 1
ATOM 5062 C C . TYR B 1 233 ? 26.594 7.852 4.48 1 96.06 233 TYR B C 1
ATOM 5064 O O . TYR B 1 233 ? 26.094 6.727 4.512 1 96.06 233 TYR B O 1
ATOM 5072 N N . LYS B 1 234 ? 26.234 8.742 3.564 1 92.25 234 LYS B N 1
ATOM 5073 C CA . LYS B 1 234 ? 25.438 8.453 2.371 1 92.25 234 LYS B CA 1
ATOM 5074 C C . LYS B 1 234 ? 24.062 7.914 2.742 1 92.25 234 LYS B C 1
ATOM 5076 O O . LYS B 1 234 ? 23.625 6.902 2.199 1 92.25 234 LYS B O 1
ATOM 5081 N N . VAL B 1 235 ? 23.484 8.516 3.693 1 93.44 235 VAL B N 1
ATOM 5082 C CA . VAL B 1 235 ? 22.141 8.148 4.137 1 93.44 235 VAL B CA 1
ATOM 5083 C C . VAL B 1 235 ? 21.109 9.055 3.469 1 93.44 235 VAL B C 1
ATOM 5085 O O . VAL B 1 235 ? 21.203 10.281 3.547 1 93.44 235 VAL B O 1
ATOM 5088 N N . ASP B 1 236 ? 20.188 8.406 2.805 1 92 236 ASP B N 1
ATOM 5089 C CA . ASP B 1 236 ? 19.094 9.148 2.197 1 92 236 ASP B CA 1
ATOM 5090 C C . ASP B 1 236 ? 17.859 9.133 3.096 1 92 236 ASP B C 1
ATOM 5092 O O . ASP B 1 236 ? 17.031 8.219 3.023 1 92 236 ASP B O 1
ATOM 5096 N N . PHE B 1 237 ? 17.656 10.172 3.822 1 95.06 237 PHE B N 1
ATOM 5097 C CA . PHE B 1 237 ? 16.562 10.219 4.785 1 95.06 237 PHE B CA 1
ATOM 5098 C C . PHE B 1 237 ? 15.227 10.359 4.074 1 95.06 237 PHE B C 1
ATOM 5100 O O . PHE B 1 237 ? 14.172 10.133 4.672 1 95.06 237 PHE B O 1
ATOM 5107 N N . SER B 1 238 ? 15.219 10.734 2.758 1 94.12 238 SER B N 1
ATOM 5108 C CA . SER B 1 238 ? 13.969 10.898 2.014 1 94.12 238 SER B CA 1
ATOM 5109 C C . SER B 1 238 ? 13.234 9.57 1.868 1 94.12 238 SER B C 1
ATOM 5111 O O . SER B 1 238 ? 12.031 9.547 1.606 1 94.12 238 SER B O 1
ATOM 5113 N N . LEU B 1 239 ? 13.922 8.484 2.016 1 90.81 239 LEU B N 1
ATOM 5114 C CA . LEU B 1 239 ? 13.305 7.164 1.965 1 90.81 239 LEU B CA 1
ATOM 5115 C C . LEU B 1 239 ? 12.273 7 3.076 1 90.81 239 LEU B C 1
ATOM 5117 O O . LEU B 1 239 ? 11.32 6.23 2.939 1 90.81 239 LEU B O 1
ATOM 5121 N N . ILE B 1 240 ? 12.5 7.785 4.113 1 92.56 240 ILE B N 1
ATOM 5122 C CA . ILE B 1 240 ? 11.617 7.691 5.266 1 92.56 240 ILE B CA 1
ATOM 5123 C C . ILE B 1 240 ? 10.68 8.898 5.301 1 92.56 240 ILE B C 1
ATOM 5125 O O . ILE B 1 240 ? 9.477 8.75 5.5 1 92.56 240 ILE B O 1
ATOM 5129 N N . THR B 1 241 ? 11.219 10.023 5.066 1 96.12 241 THR B N 1
ATOM 5130 C CA . THR B 1 241 ? 10.453 11.25 5.234 1 96.12 241 THR B CA 1
ATOM 5131 C C . THR B 1 241 ? 9.414 11.398 4.125 1 96.12 241 THR B C 1
ATOM 5133 O O . THR B 1 241 ? 8.43 12.125 4.281 1 96.12 241 THR B O 1
ATOM 5136 N N . PHE B 1 242 ? 9.625 10.734 3.029 1 94.5 242 PHE B N 1
ATOM 5137 C CA . PHE B 1 242 ? 8.648 10.75 1.949 1 94.5 242 PHE B CA 1
ATOM 5138 C C . PHE B 1 242 ? 7.27 10.352 2.463 1 94.5 242 PHE B C 1
ATOM 5140 O O . PHE B 1 242 ? 6.277 11.031 2.186 1 94.5 242 PHE B O 1
ATOM 5147 N N . ASN B 1 243 ? 7.223 9.336 3.23 1 93.44 243 ASN B N 1
ATOM 5148 C CA . ASN B 1 243 ? 5.953 8.859 3.773 1 93.44 243 ASN B CA 1
ATOM 5149 C C . ASN B 1 243 ? 5.383 9.836 4.797 1 93.44 243 ASN B C 1
ATOM 5151 O O . ASN B 1 243 ? 4.164 9.992 4.902 1 93.44 243 ASN B O 1
ATOM 5155 N N . TRP B 1 244 ? 6.289 10.5 5.602 1 96.19 244 TRP B N 1
ATOM 5156 C CA . TRP B 1 244 ? 5.828 11.516 6.539 1 96.19 244 TRP B CA 1
ATOM 5157 C C . TRP B 1 244 ? 4.953 12.547 5.84 1 96.19 244 TRP B C 1
ATOM 5159 O O . TRP B 1 244 ? 3.883 12.906 6.34 1 96.19 244 TRP B O 1
ATOM 5169 N N . PHE B 1 245 ? 5.445 12.945 4.73 1 95.56 245 PHE B N 1
ATOM 5170 C CA . PHE B 1 245 ? 4.812 14.039 4 1 95.56 245 PHE B CA 1
ATOM 5171 C C . PHE B 1 245 ? 3.533 13.57 3.32 1 95.56 245 PHE B C 1
ATOM 5173 O O . PHE B 1 245 ? 2.521 14.273 3.334 1 95.56 245 PHE B O 1
ATOM 5180 N N . LEU B 1 246 ? 3.6 12.375 2.76 1 94.75 246 LEU B N 1
ATOM 5181 C CA . LEU B 1 246 ? 2.465 11.836 2.023 1 94.75 246 LEU B CA 1
ATOM 5182 C C . LEU B 1 246 ? 1.248 11.68 2.93 1 94.75 246 LEU B C 1
ATOM 5184 O O . LEU B 1 246 ? 0.113 11.883 2.494 1 94.75 246 LEU B O 1
ATOM 5188 N N . VAL B 1 247 ? 1.519 11.328 4.199 1 96.44 247 VAL B N 1
ATOM 5189 C CA . VAL B 1 247 ? 0.388 11 5.059 1 96.44 247 VAL B CA 1
ATOM 5190 C C . VAL B 1 247 ? 0.366 11.93 6.266 1 96.44 247 VAL B C 1
ATOM 5192 O O . VAL B 1 247 ? -0.248 11.625 7.289 1 96.44 247 VAL B O 1
ATOM 5195 N N . VAL B 1 248 ? 1.066 13.031 6.188 1 96.5 248 VAL B N 1
ATOM 5196 C CA . VAL B 1 248 ? 1.102 14.047 7.23 1 96.5 248 VAL B CA 1
ATOM 5197 C C . VAL B 1 248 ? 1.415 13.398 8.578 1 96.5 248 VAL B C 1
ATOM 5199 O O . VAL B 1 248 ? 0.665 13.57 9.539 1 96.5 248 VAL B O 1
ATOM 5202 N N . PHE B 1 249 ? 2.354 12.516 8.633 1 96.5 249 PHE B N 1
ATOM 5203 C CA . PHE B 1 249 ? 3.021 11.914 9.781 1 96.5 249 PHE B CA 1
ATOM 5204 C C . PHE B 1 249 ? 2.152 10.836 10.414 1 96.5 249 PHE B C 1
ATOM 5206 O O . PHE B 1 249 ? 2.426 10.383 11.523 1 96.5 249 PHE B O 1
ATOM 5213 N N . VAL B 1 250 ? 1.043 10.453 9.727 1 95.69 250 VAL B N 1
ATOM 5214 C CA . VAL B 1 250 ? 0.255 9.336 10.242 1 95.69 250 VAL B CA 1
ATOM 5215 C C . VAL B 1 250 ? 1.133 8.094 10.352 1 95.69 250 VAL B C 1
ATOM 5217 O O . VAL B 1 250 ? 1.896 7.777 9.438 1 95.69 250 VAL B O 1
ATOM 5220 N N . ASP B 1 251 ? 1.079 7.426 11.555 1 89.31 251 ASP B N 1
ATOM 5221 C CA . ASP B 1 251 ? 1.792 6.191 11.867 1 89.31 251 ASP B CA 1
ATOM 5222 C C . ASP B 1 251 ? 3.287 6.449 12.047 1 89.31 251 ASP B C 1
ATOM 5224 O O . ASP B 1 251 ? 4.078 5.508 12.125 1 89.31 251 ASP B O 1
ATOM 5228 N N . SER B 1 252 ? 3.703 7.699 12.07 1 91.88 252 SER B N 1
ATOM 5229 C CA . SER B 1 252 ? 5.125 8.008 12.172 1 91.88 252 SER B CA 1
ATOM 5230 C C . SER B 1 252 ? 5.469 8.602 13.539 1 91.88 252 SER B C 1
ATOM 5232 O O . SER B 1 252 ? 6.617 8.539 13.977 1 91.88 252 SER B O 1
ATOM 5234 N N . VAL B 1 253 ? 4.527 9.188 14.172 1 93 253 VAL B N 1
ATOM 5235 C CA . VAL B 1 253 ? 4.73 9.812 15.477 1 93 253 VAL B CA 1
ATOM 5236 C C . VAL B 1 253 ? 3.66 9.328 16.453 1 93 253 VAL B C 1
ATOM 5238 O O . VAL B 1 253 ? 2.688 8.688 16.047 1 93 253 VAL B O 1
ATOM 5241 N N . VAL B 1 254 ? 3.855 9.578 17.734 1 87.88 254 VAL B N 1
ATOM 5242 C CA . VAL B 1 254 ? 2.861 9.211 18.75 1 87.88 254 VAL B CA 1
ATOM 5243 C C . VAL B 1 254 ? 1.594 10.039 18.547 1 87.88 254 VAL B C 1
ATOM 5245 O O . VAL B 1 254 ? 1.644 11.133 17.984 1 87.88 254 VAL B O 1
ATOM 5248 N N . SER B 1 255 ? 0.503 9.562 19.016 1 90.94 255 SER B N 1
ATOM 5249 C CA . SER B 1 255 ? -0.817 10.117 18.734 1 90.94 255 SER B CA 1
ATOM 5250 C C . SER B 1 255 ? -0.927 11.555 19.234 1 90.94 255 SER B C 1
ATOM 5252 O O . SER B 1 255 ? -1.505 12.406 18.562 1 90.94 255 SER B O 1
ATOM 5254 N N . GLU B 1 256 ? -0.374 11.844 20.375 1 89.44 256 GLU B N 1
ATOM 5255 C CA . GLU B 1 256 ? -0.458 13.188 20.922 1 89.44 256 GLU B CA 1
ATOM 5256 C C . GLU B 1 256 ? 0.198 14.211 20 1 89.44 256 GLU B C 1
ATOM 5258 O O . GLU B 1 256 ? -0.329 15.305 19.797 1 89.44 256 GLU B O 1
ATOM 5263 N N . ILE B 1 257 ? 1.316 13.875 19.5 1 93.5 257 ILE B N 1
ATOM 5264 C CA . ILE B 1 257 ? 2.041 14.742 18.578 1 93.5 257 ILE B CA 1
ATOM 5265 C C . ILE B 1 257 ? 1.286 14.812 17.25 1 93.5 257 ILE B C 1
ATOM 5267 O O . ILE B 1 257 ? 1.143 15.898 16.672 1 93.5 257 ILE B O 1
ATOM 5271 N N . LEU B 1 258 ? 0.792 13.68 16.781 1 95.81 258 LEU B N 1
ATOM 5272 C CA . LEU B 1 258 ? 0.085 13.594 15.508 1 95.81 258 LEU B CA 1
ATOM 5273 C C . LEU B 1 258 ? -1.064 14.602 15.461 1 95.81 258 LEU B C 1
ATOM 5275 O O . LEU B 1 258 ? -1.18 15.375 14.508 1 95.81 258 LEU B O 1
ATOM 5279 N N . PHE B 1 259 ? -1.871 14.633 16.484 1 96.12 259 PHE B N 1
ATOM 5280 C CA . PHE B 1 259 ? -3.086 15.438 16.438 1 96.12 259 PHE B CA 1
ATOM 5281 C C . PHE B 1 259 ? -2.762 16.922 16.625 1 96.12 259 PHE B C 1
ATOM 5283 O O . PHE B 1 259 ? -3.459 17.781 16.078 1 96.12 259 PHE B O 1
ATOM 5290 N N . LYS B 1 260 ? -1.673 17.219 17.297 1 94.56 260 LYS B N 1
ATOM 5291 C CA . LYS B 1 260 ? -1.236 18.609 17.375 1 94.56 260 LYS B CA 1
ATOM 5292 C C . LYS B 1 260 ? -0.741 19.094 16.016 1 94.56 260 LYS B C 1
ATOM 5294 O O . LYS B 1 260 ? -0.974 20.25 15.641 1 94.56 260 LYS B O 1
ATOM 5299 N N . ILE B 1 261 ? -0.06 18.234 15.305 1 96.31 261 ILE B N 1
ATOM 5300 C CA . ILE B 1 261 ? 0.357 18.547 13.945 1 96.31 261 ILE B CA 1
ATOM 5301 C C . ILE B 1 261 ? -0.873 18.797 13.07 1 96.31 261 ILE B C 1
ATOM 5303 O O . ILE B 1 261 ? -0.933 19.797 12.344 1 96.31 261 ILE B O 1
ATOM 5307 N N . TRP B 1 262 ? -1.858 17.953 13.164 1 97.44 262 TRP B N 1
ATOM 5308 C CA . TRP B 1 262 ? -3.053 18.031 12.328 1 97.44 262 TRP B CA 1
ATOM 5309 C C . TRP B 1 262 ? -3.865 19.281 12.672 1 97.44 262 TRP B C 1
ATOM 5311 O O . TRP B 1 262 ? -4.469 19.891 11.789 1 97.44 262 TRP B O 1
ATOM 5321 N N . ASP B 1 263 ? -3.885 19.688 14.031 1 96.75 263 ASP B N 1
ATOM 5322 C CA . ASP B 1 263 ? -4.539 20.922 14.422 1 96.75 263 ASP B CA 1
ATOM 5323 C C . ASP B 1 263 ? -3.988 22.109 13.633 1 96.75 263 ASP B C 1
ATOM 5325 O O . ASP B 1 263 ? -4.75 22.859 13.016 1 96.75 263 ASP B O 1
ATOM 5329 N N . SER B 1 264 ? -2.711 22.188 13.633 1 95.31 264 SER B N 1
ATOM 5330 C CA . SER B 1 264 ? -2.047 23.297 12.961 1 95.31 264 SER B CA 1
ATOM 5331 C C . SER B 1 264 ? -2.137 23.172 11.445 1 95.31 264 SER B C 1
ATOM 5333 O O . SER B 1 264 ? -2.301 24.156 10.734 1 95.31 264 SER B O 1
ATOM 5335 N N . PHE B 1 265 ? -2.018 22.031 10.953 1 96.31 265 PHE B N 1
ATOM 5336 C CA . PHE B 1 265 ? -2.047 21.719 9.523 1 96.31 265 PHE B CA 1
ATOM 5337 C C . PHE B 1 265 ? -3.395 22.094 8.922 1 96.31 265 PHE B C 1
ATOM 5339 O O . PHE B 1 265 ? -3.455 22.719 7.859 1 96.31 265 PHE B O 1
ATOM 5346 N N . LEU B 1 266 ? -4.504 21.734 9.578 1 96.62 266 LEU B N 1
ATOM 5347 C CA . LEU B 1 266 ? -5.848 21.984 9.062 1 96.62 266 LEU B CA 1
ATOM 5348 C C . LEU B 1 266 ? -6.203 23.469 9.195 1 96.62 266 LEU B C 1
ATOM 5350 O O . LEU B 1 266 ? -6.977 23.984 8.391 1 96.62 266 LEU B O 1
ATOM 5354 N N . TYR B 1 267 ? -5.598 24.109 10.195 1 95.06 267 TYR B N 1
ATOM 5355 C CA . TYR B 1 267 ? -5.914 25.516 10.398 1 95.06 267 TYR B CA 1
ATOM 5356 C C . TYR B 1 267 ? -5.105 26.391 9.453 1 95.06 267 TYR B C 1
ATOM 5358 O O . TYR B 1 267 ? -5.656 27.281 8.797 1 95.06 267 TYR B O 1
ATOM 5366 N N . GLU B 1 268 ? -3.791 26.125 9.32 1 89.25 268 GLU B N 1
ATOM 5367 C CA . GLU B 1 268 ? -2.891 27.031 8.625 1 89.25 268 GLU B CA 1
ATOM 5368 C C . GLU B 1 268 ? -2.631 26.578 7.191 1 89.25 268 GLU B C 1
ATOM 5370 O O . GLU B 1 268 ? -2.174 27.359 6.355 1 89.25 268 GLU B O 1
ATOM 5375 N N . GLY B 1 269 ? -3.061 25.344 6.84 1 75.25 269 GLY B N 1
ATOM 5376 C CA . GLY B 1 269 ? -2.693 24.781 5.547 1 75.25 269 GLY B CA 1
ATOM 5377 C C . GLY B 1 269 ? -1.26 24.297 5.492 1 75.25 269 GLY B C 1
ATOM 5378 O O . GLY B 1 269 ? -0.542 24.344 6.496 1 75.25 269 GLY B O 1
ATOM 5379 N N . PRO B 1 270 ? -0.981 23.562 4.293 1 61.09 270 PRO B N 1
ATOM 5380 C CA . PRO B 1 270 ? 0.27 22.812 4.195 1 61.09 270 PRO B CA 1
ATOM 5381 C C . PRO B 1 270 ? 1.504 23.719 4.199 1 61.09 270 PRO B C 1
ATOM 5383 O O . PRO B 1 270 ? 2.619 23.234 4.422 1 61.09 270 PRO B O 1
ATOM 5386 N N . LYS B 1 271 ? 1.34 24.906 4 1 64.19 271 LYS B N 1
ATOM 5387 C CA . LYS B 1 271 ? 2.424 25.766 3.547 1 64.19 271 LYS B CA 1
ATOM 5388 C C . LYS B 1 271 ? 3.738 25.422 4.238 1 64.19 271 LYS B C 1
ATOM 5390 O O . LYS B 1 271 ? 4.734 25.125 3.574 1 64.19 271 LYS B O 1
ATOM 5395 N N . VAL B 1 272 ? 3.734 25.438 5.527 1 78.88 272 VAL B N 1
ATOM 5396 C CA . VAL B 1 272 ? 5.047 25.359 6.164 1 78.88 272 VAL B CA 1
ATOM 5397 C C . VAL B 1 272 ? 5.016 24.344 7.305 1 78.88 272 VAL B C 1
ATOM 5399 O O . VAL B 1 272 ? 6.062 23.891 7.77 1 78.88 272 VAL B O 1
ATOM 5402 N N . ILE B 1 273 ? 3.967 23.719 7.508 1 87.44 273 ILE B N 1
ATOM 5403 C CA . ILE B 1 273 ? 3.787 22.969 8.75 1 87.44 273 ILE B CA 1
ATOM 5404 C C . ILE B 1 273 ? 4.527 21.641 8.664 1 87.44 273 ILE B C 1
ATOM 5406 O O . ILE B 1 273 ? 5.227 21.25 9.602 1 87.44 273 ILE B O 1
ATOM 5410 N N . ILE B 1 274 ? 4.426 20.969 7.562 1 93.88 274 ILE B N 1
ATOM 5411 C CA . ILE B 1 274 ? 5.031 19.656 7.414 1 93.88 274 ILE B CA 1
ATOM 5412 C C . ILE B 1 274 ? 6.551 19.766 7.512 1 93.88 274 ILE B C 1
ATOM 5414 O O . ILE B 1 274 ? 7.195 18.984 8.203 1 93.88 274 ILE B O 1
ATOM 5418 N N . PHE B 1 275 ? 7.09 20.844 6.887 1 95.31 275 PHE B N 1
ATOM 5419 C CA . PHE B 1 275 ? 8.531 21.062 6.934 1 95.31 275 PHE B CA 1
ATOM 5420 C C . PHE B 1 275 ? 8.977 21.391 8.352 1 95.31 275 PHE B C 1
ATOM 5422 O O . PHE B 1 275 ? 10.008 20.891 8.812 1 95.31 275 PHE B O 1
ATOM 5429 N N . ARG B 1 276 ? 8.219 22.234 9.047 1 94.62 276 ARG B N 1
ATOM 5430 C CA . ARG B 1 276 ? 8.547 22.672 10.398 1 94.62 276 ARG B CA 1
ATOM 5431 C C . ARG B 1 276 ? 8.648 21.484 11.352 1 94.62 276 ARG B C 1
ATOM 5433 O O . ARG B 1 276 ? 9.617 21.359 12.094 1 94.62 276 ARG B O 1
ATOM 5440 N N . PHE B 1 277 ? 7.695 20.672 11.273 1 96.38 277 PHE B N 1
ATOM 5441 C CA . PHE B 1 277 ? 7.645 19.547 12.211 1 96.38 277 PHE B CA 1
ATOM 5442 C C . PHE B 1 277 ? 8.672 18.484 11.844 1 96.38 277 PHE B C 1
ATOM 5444 O O . PHE B 1 277 ? 9.234 17.844 12.727 1 96.38 277 PHE B O 1
ATOM 5451 N N . ALA B 1 278 ? 8.859 18.25 10.539 1 97.19 278 ALA B N 1
ATOM 5452 C CA . ALA B 1 278 ? 9.898 17.312 10.133 1 97.19 278 ALA B CA 1
ATOM 5453 C C . ALA B 1 278 ? 11.266 17.75 10.648 1 97.19 278 ALA B C 1
ATOM 5455 O O . ALA B 1 278 ? 12.008 16.938 11.219 1 97.19 278 ALA B O 1
ATOM 5456 N N . LEU B 1 279 ? 11.57 19.047 10.5 1 97.31 279 LEU B N 1
ATOM 5457 C CA . LEU B 1 279 ? 12.828 19.578 10.992 1 97.31 279 LEU B CA 1
ATOM 5458 C C . LEU B 1 279 ? 12.914 19.484 12.508 1 97.31 279 LEU B C 1
ATOM 5460 O O . LEU B 1 279 ? 13.961 19.141 13.055 1 97.31 279 LEU B O 1
ATOM 5464 N N . ALA B 1 280 ? 11.812 19.766 13.141 1 97.62 280 ALA B N 1
ATOM 5465 C CA . ALA B 1 280 ? 11.781 19.75 14.602 1 97.62 280 ALA B CA 1
ATOM 5466 C C . ALA B 1 280 ? 12.031 18.344 15.133 1 97.62 280 ALA B C 1
ATOM 5468 O O . ALA B 1 280 ? 12.719 18.172 16.141 1 97.62 280 ALA B O 1
ATOM 5469 N N . LEU B 1 281 ? 11.492 17.328 14.484 1 97.75 281 LEU B N 1
ATOM 5470 C CA . LEU B 1 281 ? 11.719 15.945 14.891 1 97.75 281 LEU B CA 1
ATOM 5471 C C . LEU B 1 281 ? 13.195 15.586 14.805 1 97.75 281 LEU B C 1
ATOM 5473 O O . LEU B 1 281 ? 13.758 15.008 15.742 1 97.75 281 LEU B O 1
ATOM 5477 N N . PHE B 1 282 ? 13.781 15.969 13.703 1 98.12 282 PHE B N 1
ATOM 5478 C CA . PHE B 1 282 ? 15.203 15.688 13.539 1 98.12 282 PHE B CA 1
ATOM 5479 C C . PHE B 1 282 ? 16.031 16.469 14.562 1 98.12 282 PHE B C 1
ATOM 5481 O O . PHE B 1 282 ? 17 15.938 15.109 1 98.12 282 PHE B O 1
ATOM 5488 N N . LYS B 1 283 ? 15.633 17.688 14.812 1 98.06 283 LYS B N 1
ATOM 5489 C CA . LYS B 1 283 ? 16.359 18.516 15.773 1 98.06 283 LYS B CA 1
ATOM 5490 C C . LYS B 1 283 ? 16.328 17.906 17.172 1 98.06 283 LYS B C 1
ATOM 5492 O O . LYS B 1 283 ? 17.312 17.938 17.906 1 98.06 283 LYS B O 1
ATOM 5497 N N . CYS B 1 284 ? 15.242 17.344 17.562 1 96.94 284 CYS B N 1
ATOM 5498 C CA . CYS B 1 284 ? 15.055 16.734 18.875 1 96.94 284 CYS B CA 1
ATOM 5499 C C . CYS B 1 284 ? 16.062 15.617 19.094 1 96.94 284 CYS B C 1
ATOM 5501 O O . CYS B 1 284 ? 16.469 15.352 20.234 1 96.94 284 CYS B O 1
ATOM 5503 N N . LYS B 1 285 ? 16.453 14.922 18.016 1 97.31 285 LYS B N 1
ATOM 5504 C CA . LYS B 1 285 ? 17.328 13.758 18.172 1 97.31 285 LYS B CA 1
ATOM 5505 C C . LYS B 1 285 ? 18.625 13.938 17.406 1 97.31 285 LYS B C 1
ATOM 5507 O O . LYS B 1 285 ? 19.281 12.953 17.047 1 97.31 285 LYS B O 1
ATOM 5512 N N . GLU B 1 286 ? 18.969 15.156 17.094 1 97.81 286 GLU B N 1
ATOM 5513 C CA . GLU B 1 286 ? 20.156 15.461 16.312 1 97.81 286 GLU B CA 1
ATOM 5514 C C . GLU B 1 286 ? 21.406 14.844 16.938 1 97.81 286 GLU B C 1
ATOM 5516 O O . GLU B 1 286 ? 22.203 14.203 16.234 1 97.81 286 GLU B O 1
ATOM 5521 N N . GLU B 1 287 ? 21.562 15.016 18.266 1 97.69 287 GLU B N 1
ATOM 5522 C CA . GLU B 1 287 ? 22.75 14.531 18.953 1 97.69 287 GLU B CA 1
ATOM 5523 C C . GLU B 1 287 ? 22.828 13.008 18.891 1 97.69 287 GLU B C 1
ATOM 5525 O O . GLU B 1 287 ? 23.922 12.445 18.781 1 97.69 287 GLU B O 1
ATOM 5530 N N . GLU B 1 288 ? 21.703 12.344 19 1 97.06 288 GLU B N 1
ATOM 5531 C CA . GLU B 1 288 ? 21.672 10.891 18.922 1 97.06 288 GLU B CA 1
ATOM 5532 C C . GLU B 1 288 ? 22.109 10.406 17.531 1 97.06 288 GLU B C 1
ATOM 5534 O O . GLU B 1 288 ? 22.828 9.414 17.422 1 97.06 288 GLU B O 1
ATOM 5539 N N . PHE B 1 289 ? 21.688 11.078 16.484 1 97.69 289 PHE B N 1
ATOM 5540 C CA 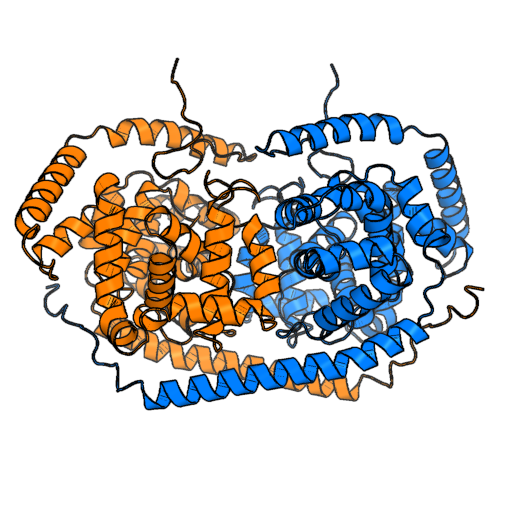. PHE B 1 289 ? 22.078 10.734 15.117 1 97.69 289 PHE B CA 1
ATOM 5541 C C . PHE B 1 289 ? 23.578 10.875 14.93 1 97.69 289 PHE B C 1
ATOM 5543 O O . PHE B 1 289 ? 24.219 10.031 14.305 1 97.69 289 PHE B O 1
ATOM 5550 N N . LEU B 1 290 ? 24.141 11.961 15.523 1 98.12 290 LEU B N 1
ATOM 5551 C CA . LEU B 1 290 ? 25.531 12.289 15.312 1 98.12 290 LEU B CA 1
ATOM 5552 C C . LEU B 1 290 ? 26.438 11.266 15.992 1 98.12 290 LEU B C 1
ATOM 5554 O O . LEU B 1 290 ? 27.609 11.125 15.625 1 98.12 290 LEU B O 1
ATOM 5558 N N . LYS B 1 291 ? 25.922 10.539 16.922 1 97.94 291 LYS B N 1
ATOM 5559 C CA . LYS B 1 291 ? 26.688 9.508 17.609 1 97.94 291 LYS B CA 1
ATOM 5560 C C . LYS B 1 291 ? 26.797 8.242 16.781 1 97.94 291 LYS B C 1
ATOM 5562 O O . LYS B 1 291 ? 27.688 7.418 17 1 97.94 291 LYS B O 1
ATOM 5567 N N . LEU B 1 292 ? 25.875 8.047 15.883 1 97 292 LEU B N 1
ATOM 5568 C CA . LEU B 1 292 ? 25.875 6.859 15.031 1 97 292 LEU B CA 1
ATOM 5569 C C . LEU B 1 292 ? 26.844 7.031 13.867 1 97 292 LEU B C 1
ATOM 5571 O O . LEU B 1 292 ? 26.719 7.98 13.094 1 97 292 LEU B O 1
ATOM 5575 N N . GLN B 1 293 ? 27.828 6.102 13.719 1 94.69 293 GLN B N 1
ATOM 5576 C CA . GLN B 1 293 ? 28.891 6.293 12.742 1 94.69 293 GLN B CA 1
ATOM 5577 C C . GLN B 1 293 ? 28.891 5.172 11.703 1 94.69 293 GLN B C 1
ATOM 5579 O O . GLN B 1 293 ? 29.953 4.699 11.289 1 94.69 293 GLN B O 1
ATOM 5584 N N . ASP B 1 294 ? 27.781 4.711 11.398 1 93.56 294 ASP B N 1
ATOM 5585 C CA . ASP B 1 294 ? 27.625 3.73 10.328 1 93.56 294 ASP B CA 1
ATOM 5586 C C . ASP B 1 294 ? 26.266 3.873 9.641 1 93.56 294 ASP B C 1
ATOM 5588 O O . ASP B 1 294 ? 25.25 4.145 10.297 1 93.56 294 ASP B O 1
ATOM 5592 N N . SER B 1 295 ? 26.266 3.736 8.328 1 91.19 295 SER B N 1
ATOM 5593 C CA . SER B 1 295 ? 25.109 3.982 7.488 1 91.19 295 SER B CA 1
ATOM 5594 C C . SER B 1 295 ? 23.922 3.105 7.906 1 91.19 295 SER B C 1
ATOM 5596 O O . SER B 1 295 ? 22.797 3.574 7.961 1 91.19 295 SER B O 1
ATOM 5598 N N . MET B 1 296 ? 24.203 1.915 8.211 1 84.88 296 MET B N 1
ATOM 5599 C CA . MET B 1 296 ? 23.141 0.971 8.57 1 84.88 296 MET B CA 1
ATOM 5600 C C . MET B 1 296 ? 22.5 1.356 9.898 1 84.88 296 MET B C 1
ATOM 5602 O O . MET B 1 296 ? 21.281 1.325 10.023 1 84.88 296 MET B O 1
ATOM 5606 N N . ALA B 1 297 ? 23.344 1.65 10.836 1 91 297 ALA B N 1
ATOM 5607 C CA . ALA B 1 297 ? 22.844 2.047 12.156 1 91 297 ALA B CA 1
ATOM 5608 C C . ALA B 1 297 ? 22.016 3.324 12.062 1 91 297 ALA B C 1
ATOM 5610 O O . ALA B 1 297 ? 20.984 3.449 12.727 1 91 297 ALA B O 1
ATOM 5611 N N . ILE B 1 298 ? 22.484 4.254 11.273 1 95.31 298 ILE B N 1
ATOM 5612 C CA . ILE B 1 298 ? 21.766 5.516 11.094 1 95.31 298 ILE B CA 1
ATOM 5613 C C . ILE B 1 298 ? 20.406 5.254 10.445 1 95.31 298 ILE B C 1
ATOM 5615 O O . ILE B 1 298 ? 19.391 5.781 10.891 1 95.31 298 ILE B O 1
ATOM 5619 N N . PHE B 1 299 ? 20.438 4.41 9.453 1 88.94 299 PHE B N 1
ATOM 5620 C CA . PHE B 1 299 ? 19.203 4.109 8.734 1 88.94 299 PHE B CA 1
ATOM 5621 C C . PHE B 1 299 ? 18.219 3.373 9.633 1 88.94 299 PHE B C 1
ATOM 5623 O O . PHE B 1 299 ? 17.016 3.623 9.57 1 88.94 299 PHE B O 1
ATOM 5630 N N . LYS B 1 300 ? 18.672 2.482 10.398 1 85.94 300 LYS B N 1
ATOM 5631 C CA . LYS B 1 300 ? 17.828 1.782 11.359 1 85.94 300 LYS B CA 1
ATOM 5632 C C . LYS B 1 300 ? 17.188 2.76 12.336 1 85.94 300 LYS B C 1
ATOM 5634 O O . LYS B 1 300 ? 15.984 2.674 12.602 1 85.94 300 LYS B O 1
ATOM 5639 N N . TYR B 1 301 ? 17.953 3.652 12.875 1 91.81 301 TYR B N 1
ATOM 5640 C CA . TYR B 1 301 ? 17.453 4.645 13.82 1 91.81 301 TYR B CA 1
ATOM 5641 C C . TYR B 1 301 ? 16.438 5.566 13.156 1 91.81 301 TYR B C 1
ATOM 5643 O O . TYR B 1 301 ? 15.453 5.965 13.781 1 91.81 301 TYR B O 1
ATOM 5651 N N . LEU B 1 302 ? 16.656 5.871 11.883 1 93.38 302 LEU B N 1
ATOM 5652 C CA . LEU B 1 302 ? 15.766 6.73 11.102 1 93.38 302 LEU B CA 1
ATOM 5653 C C . LEU B 1 302 ? 14.359 6.156 11.047 1 93.38 302 LEU B C 1
ATOM 5655 O O . LEU B 1 302 ? 13.383 6.902 10.953 1 93.38 302 LEU B O 1
ATOM 5659 N N . ARG B 1 303 ? 14.234 4.918 11.195 1 86.44 303 ARG B N 1
ATOM 5660 C CA . ARG B 1 303 ? 12.961 4.238 11.008 1 86.44 303 ARG B CA 1
ATOM 5661 C C . ARG B 1 303 ? 12.109 4.312 12.273 1 86.44 303 ARG B C 1
ATOM 5663 O O . ARG B 1 303 ? 10.883 4.203 12.211 1 86.44 303 ARG B O 1
ATOM 5670 N N . TYR B 1 304 ? 12.812 4.578 13.461 1 87.31 304 TYR B N 1
ATOM 5671 C CA . TYR B 1 304 ? 11.992 4.465 14.664 1 87.31 304 TYR B CA 1
ATOM 5672 C C . TYR B 1 304 ? 12.227 5.645 15.602 1 87.31 304 TYR B C 1
ATOM 5674 O O . TYR B 1 304 ? 11.57 5.766 16.641 1 87.31 304 TYR B O 1
ATOM 5682 N N . PHE B 1 305 ? 13.086 6.566 15.289 1 93.75 305 PHE B N 1
ATOM 5683 C CA . PHE B 1 305 ? 13.492 7.59 16.25 1 93.75 305 PHE B CA 1
ATOM 5684 C C . PHE B 1 305 ? 12.312 8.477 16.625 1 93.75 305 PHE B C 1
ATOM 5686 O O . PHE B 1 305 ? 12.258 9.008 17.734 1 93.75 305 PHE B O 1
ATOM 5693 N N . THR B 1 306 ? 11.391 8.672 15.648 1 94.88 306 THR B N 1
ATOM 5694 C CA . THR B 1 306 ? 10.273 9.57 15.906 1 94.88 306 THR B CA 1
ATOM 5695 C C . THR B 1 306 ? 9.414 9.062 17.062 1 94.88 306 THR B C 1
ATOM 5697 O O . THR B 1 306 ? 8.797 9.852 17.781 1 94.88 306 THR B O 1
ATOM 5700 N N . GLN B 1 307 ? 9.375 7.766 17.281 1 86.88 307 GLN B N 1
ATOM 5701 C CA . GLN B 1 307 ? 8.586 7.156 18.344 1 86.88 307 GLN B CA 1
ATOM 5702 C C . GLN B 1 307 ? 9.211 7.434 19.719 1 86.88 307 GLN B C 1
ATOM 5704 O O . GLN B 1 307 ? 8.555 7.277 20.75 1 86.88 307 GLN B O 1
ATOM 5709 N N . THR B 1 308 ? 10.406 7.84 19.672 1 89.75 308 THR B N 1
ATOM 5710 C CA . THR B 1 308 ? 11.109 8.117 20.922 1 89.75 308 THR B CA 1
ATOM 5711 C C . THR B 1 308 ? 10.953 9.586 21.312 1 89.75 308 THR B C 1
ATOM 5713 O O . THR B 1 308 ? 11.359 9.992 22.406 1 89.75 308 THR B O 1
ATOM 5716 N N . VAL B 1 309 ? 10.453 10.367 20.438 1 91.81 309 VAL B N 1
ATOM 5717 C CA . VAL B 1 309 ? 10.172 11.766 20.75 1 91.81 309 VAL B CA 1
ATOM 5718 C C . VAL B 1 309 ? 8.875 11.867 21.547 1 91.81 309 VAL B C 1
ATOM 5720 O O . VAL B 1 309 ? 7.785 11.82 20.984 1 91.81 309 VAL B O 1
ATOM 5723 N N . LEU B 1 310 ? 9.016 12.086 22.812 1 86.5 310 LEU B N 1
ATOM 5724 C CA . LEU B 1 310 ? 7.848 12.008 23.688 1 86.5 310 LEU B CA 1
ATOM 5725 C C . LEU B 1 310 ? 7.52 13.375 24.281 1 86.5 310 LEU B C 1
ATOM 5727 O O . LEU B 1 310 ? 6.402 13.602 24.75 1 86.5 310 LEU B O 1
ATOM 5731 N N . ASP B 1 311 ? 8.5 14.234 24.328 1 88.38 311 ASP B N 1
ATOM 5732 C CA . ASP B 1 311 ? 8.281 15.57 24.859 1 88.38 311 ASP B CA 1
ATOM 5733 C C . ASP B 1 311 ? 7.57 16.469 23.844 1 88.38 311 ASP B C 1
ATOM 5735 O O . ASP B 1 311 ? 8.219 17.203 23.094 1 88.38 311 ASP B O 1
ATOM 5739 N N . VAL B 1 312 ? 6.332 16.516 23.906 1 89.5 312 VAL B N 1
ATOM 5740 C CA . VAL B 1 312 ? 5.484 17.219 22.938 1 89.5 312 VAL B CA 1
ATOM 5741 C C . VAL B 1 312 ? 5.738 18.719 23.016 1 89.5 312 VAL B C 1
ATOM 5743 O O . VAL B 1 312 ? 5.805 19.391 21.984 1 89.5 312 VAL B O 1
ATOM 5746 N N . ARG B 1 313 ? 5.836 19.203 24.188 1 89 313 ARG B N 1
ATOM 5747 C CA . ARG B 1 313 ? 6.043 20.641 24.391 1 89 313 ARG B CA 1
ATOM 5748 C C . ARG B 1 313 ? 7.355 21.094 23.75 1 89 313 ARG B C 1
ATOM 5750 O O . ARG B 1 313 ? 7.406 22.141 23.109 1 89 313 ARG B O 1
ATOM 5757 N N . LYS B 1 314 ? 8.312 20.328 24.062 1 93.5 314 LYS B N 1
ATOM 5758 C CA . LYS B 1 314 ? 9.617 20.641 23.484 1 93.5 314 LYS B CA 1
ATOM 5759 C C . LYS B 1 314 ? 9.555 20.609 21.969 1 93.5 314 LYS B C 1
ATOM 5761 O O . LYS B 1 314 ? 10.078 21.516 21.297 1 93.5 314 LYS B O 1
ATOM 5766 N N . LEU B 1 315 ? 8.945 19.641 21.406 1 95.38 315 LEU B N 1
ATOM 5767 C CA . LEU B 1 315 ? 8.828 19.5 19.953 1 95.38 315 LEU B CA 1
ATOM 5768 C C . LEU B 1 315 ? 8.086 20.703 19.359 1 95.38 315 LEU B C 1
ATOM 5770 O O . LEU B 1 315 ? 8.5 21.25 18.344 1 95.38 315 LEU B O 1
ATOM 5774 N N . MET B 1 316 ? 7.008 21.125 20 1 92.94 316 MET B N 1
ATOM 5775 C CA . MET B 1 316 ? 6.199 22.25 19.516 1 92.94 316 MET B CA 1
ATOM 5776 C C . MET B 1 316 ? 7 23.547 19.547 1 92.94 316 MET B C 1
ATOM 5778 O O . MET B 1 316 ? 6.918 24.344 18.625 1 92.94 316 MET B O 1
ATOM 5782 N N . ASN B 1 317 ? 7.715 23.672 20.609 1 94.25 317 ASN B N 1
ATOM 5783 C CA . ASN B 1 317 ? 8.547 24.875 20.734 1 94.25 317 ASN B CA 1
ATOM 5784 C C . ASN B 1 317 ? 9.609 24.922 19.641 1 94.25 317 ASN B C 1
ATOM 5786 O O . ASN B 1 317 ? 9.875 25.984 19.062 1 94.25 317 ASN B O 1
ATOM 5790 N N . ILE B 1 318 ? 10.203 23.828 19.391 1 95.94 318 ILE B N 1
ATOM 5791 C CA . ILE B 1 318 ? 11.219 23.75 18.344 1 95.94 318 ILE B CA 1
ATOM 5792 C C . ILE B 1 318 ? 10.578 24.031 16.984 1 95.94 318 ILE B C 1
ATOM 5794 O O . ILE B 1 318 ? 11.094 24.812 16.188 1 95.94 318 ILE B O 1
ATOM 5798 N N . ALA B 1 319 ? 9.461 23.453 16.672 1 94.81 319 ALA B N 1
ATOM 5799 C CA . ALA B 1 319 ? 8.797 23.547 15.383 1 94.81 319 ALA B CA 1
ATOM 5800 C C . ALA B 1 319 ? 8.344 24.984 15.094 1 94.81 319 ALA B C 1
ATOM 5802 O O . ALA B 1 319 ? 8.484 25.469 13.969 1 94.81 319 ALA B O 1
ATOM 5803 N N . PHE B 1 320 ? 7.855 25.75 16.125 1 92.31 320 PHE B N 1
ATOM 5804 C CA . PHE B 1 320 ? 7.207 27.031 15.867 1 92.31 320 PHE B CA 1
ATOM 5805 C C . PHE B 1 320 ? 8.125 28.188 16.234 1 92.31 320 PHE B C 1
ATOM 5807 O O . PHE B 1 320 ? 7.898 29.328 15.82 1 92.31 320 PHE B O 1
ATOM 5814 N N . VAL B 1 321 ? 9.188 27.906 17 1 92.12 321 VAL B N 1
ATOM 5815 C CA . VAL B 1 321 ? 10.031 29 17.453 1 92.12 321 VAL B CA 1
ATOM 5816 C C . VAL B 1 321 ? 11.453 28.812 16.938 1 92.12 321 VAL B C 1
ATOM 5818 O O . VAL B 1 321 ? 11.922 29.609 16.109 1 92.12 321 VAL B O 1
ATOM 5821 N N . ASP B 1 322 ? 12.07 27.703 17.266 1 90.44 322 ASP B N 1
ATOM 5822 C CA . ASP B 1 322 ? 13.484 27.516 16.969 1 90.44 322 ASP B CA 1
ATOM 5823 C C . ASP B 1 322 ? 13.719 27.406 15.469 1 90.44 322 ASP B C 1
ATOM 5825 O O . ASP B 1 322 ? 14.797 27.766 14.977 1 90.44 322 ASP B O 1
ATOM 5829 N N . MET B 1 323 ? 12.812 26.938 14.703 1 85.94 323 MET B N 1
ATOM 5830 C CA . MET B 1 323 ? 13.023 26.672 13.281 1 85.94 323 MET B CA 1
ATOM 5831 C C . MET B 1 323 ? 12.711 27.922 12.453 1 85.94 323 MET B C 1
ATOM 5833 O O . MET B 1 323 ? 12.945 27.938 11.242 1 85.94 323 MET B O 1
ATOM 5837 N N . ASN B 1 324 ? 12.289 28.891 13.07 1 85.94 324 ASN B N 1
ATOM 5838 C CA . ASN B 1 324 ? 11.992 30.125 12.352 1 85.94 324 ASN B CA 1
ATOM 5839 C C . ASN B 1 324 ? 13.25 30.703 11.711 1 85.94 324 ASN B C 1
ATOM 5841 O O . ASN B 1 324 ? 14.359 30.5 12.203 1 85.94 324 ASN B O 1
ATOM 5845 N N . PRO B 1 325 ? 13.094 31.297 10.469 1 81.06 325 PRO B N 1
ATOM 5846 C CA . PRO B 1 325 ? 11.883 31.641 9.734 1 81.06 325 PRO B CA 1
ATOM 5847 C C . PRO B 1 325 ? 11.594 30.672 8.586 1 81.06 325 PRO B C 1
ATOM 5849 O O . PRO B 1 325 ? 12.484 29.938 8.148 1 81.06 325 PRO B O 1
ATOM 5852 N N . PHE B 1 326 ? 10.406 30.547 8.211 1 83.88 326 PHE B N 1
ATOM 5853 C CA . PHE B 1 326 ? 9.969 29.781 7.047 1 83.88 326 PHE B CA 1
ATOM 5854 C C . PHE B 1 326 ? 9.172 30.656 6.09 1 83.88 326 PHE B C 1
ATOM 5856 O O . PHE B 1 326 ? 7.965 30.469 5.93 1 83.88 326 PHE B O 1
ATOM 5863 N N . PRO B 1 327 ? 9.883 31.578 5.469 1 83.62 327 PRO B N 1
ATOM 5864 C CA . PRO B 1 327 ? 9.133 32.406 4.523 1 83.62 327 PRO B CA 1
ATOM 5865 C C . PRO B 1 327 ? 8.555 31.594 3.361 1 83.62 327 PRO B C 1
ATOM 5867 O O . PRO B 1 327 ? 9.273 30.812 2.734 1 83.62 327 PRO B O 1
ATOM 5870 N N . MET B 1 328 ? 7.355 31.828 3.043 1 85 328 MET B N 1
ATOM 5871 C CA . MET B 1 328 ? 6.637 31.078 2.008 1 85 328 MET B CA 1
ATOM 5872 C C . MET B 1 328 ? 7.262 31.312 0.637 1 85 328 MET B C 1
ATOM 5874 O O . MET B 1 328 ? 7.309 30.406 -0.193 1 85 328 MET B O 1
ATOM 5878 N N . ARG B 1 329 ? 7.656 32.5 0.446 1 87.94 329 ARG B N 1
ATOM 5879 C CA . ARG B 1 329 ? 8.266 32.844 -0.834 1 87.94 329 ARG B CA 1
ATOM 5880 C C . ARG B 1 329 ? 9.508 31.984 -1.094 1 87.94 329 ARG B C 1
ATOM 5882 O O . ARG B 1 329 ? 9.742 31.547 -2.221 1 87.94 329 ARG B O 1
ATOM 5889 N N . GLN B 1 330 ? 10.273 31.828 -0.054 1 90.19 330 GLN B N 1
ATOM 5890 C CA . GLN B 1 330 ? 11.484 31.016 -0.188 1 90.19 330 GLN B CA 1
ATOM 5891 C C . GLN B 1 330 ? 11.156 29.562 -0.491 1 90.19 330 GLN B C 1
ATOM 5893 O O . GLN B 1 330 ? 11.836 28.922 -1.289 1 90.19 330 GLN B O 1
ATOM 5898 N N . ILE B 1 331 ? 10.172 29.047 0.146 1 90.94 331 ILE B N 1
ATOM 5899 C CA . ILE B 1 331 ? 9.75 27.656 -0.075 1 90.94 331 ILE B CA 1
ATOM 5900 C C . ILE B 1 331 ? 9.227 27.5 -1.5 1 90.94 331 ILE B C 1
ATOM 5902 O O . ILE B 1 331 ? 9.555 26.531 -2.188 1 90.94 331 ILE B O 1
ATOM 5906 N N . GLN B 1 332 ? 8.453 28.453 -1.935 1 90.88 332 GLN B N 1
ATOM 5907 C CA . GLN B 1 332 ? 7.91 28.422 -3.289 1 90.88 332 GLN B CA 1
ATOM 5908 C C . GLN B 1 332 ? 9.023 28.484 -4.328 1 90.88 332 GLN B C 1
ATOM 5910 O O . GLN B 1 332 ? 8.961 27.812 -5.359 1 90.88 332 GLN B O 1
ATOM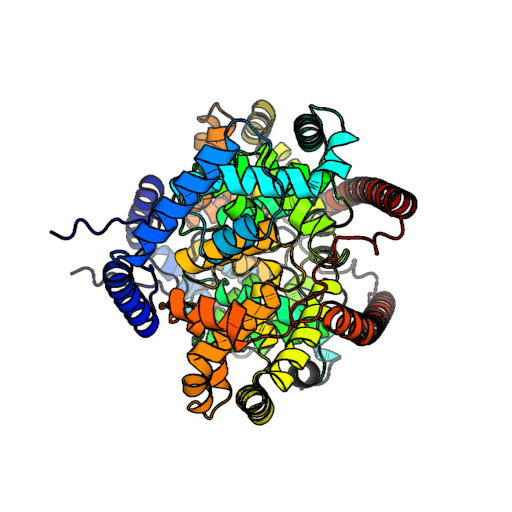 5915 N N . ASN B 1 333 ? 9.977 29.344 -4.004 1 94.12 333 ASN B N 1
ATOM 5916 C CA . ASN B 1 333 ? 11.117 29.453 -4.902 1 94.12 333 ASN B CA 1
ATOM 5917 C C . ASN B 1 333 ? 11.883 28.125 -4.992 1 94.12 333 ASN B C 1
ATOM 5919 O O . ASN B 1 333 ? 12.289 27.719 -6.078 1 94.12 333 ASN B O 1
ATOM 5923 N N . LYS B 1 334 ? 12.055 27.5 -3.877 1 94.94 334 LYS B N 1
ATOM 5924 C CA . LYS B 1 334 ? 12.742 26.219 -3.857 1 94.94 334 LYS B CA 1
ATOM 5925 C C . LYS B 1 334 ? 11.938 25.156 -4.605 1 94.94 334 LYS B C 1
ATOM 5927 O O . LYS B 1 334 ? 12.508 24.312 -5.301 1 94.94 334 LYS B O 1
ATOM 5932 N N . ARG B 1 335 ? 10.648 25.156 -4.438 1 94.19 335 ARG B N 1
ATOM 5933 C CA . ARG B 1 335 ? 9.781 24.219 -5.145 1 94.19 335 ARG B CA 1
ATOM 5934 C C . ARG B 1 335 ? 9.906 24.391 -6.656 1 94.19 335 ARG B C 1
ATOM 5936 O O . ARG B 1 335 ? 10.016 23.406 -7.395 1 94.19 335 ARG B O 1
ATOM 5943 N N . MET B 1 336 ? 9.852 25.656 -7.066 1 94.81 336 MET B N 1
ATOM 5944 C CA . MET B 1 336 ? 9.945 25.938 -8.492 1 94.81 336 MET B CA 1
ATOM 5945 C C . MET B 1 336 ? 11.273 25.453 -9.062 1 94.81 336 MET B C 1
ATOM 5947 O O . MET B 1 336 ? 11.312 24.891 -10.156 1 94.81 336 MET B O 1
ATOM 5951 N N . PHE B 1 337 ? 12.258 25.703 -8.32 1 96.62 337 PHE B N 1
ATOM 5952 C CA . PHE B 1 337 ? 13.594 25.297 -8.727 1 96.62 337 PHE B CA 1
ATOM 5953 C C . PHE B 1 337 ? 13.672 23.781 -8.875 1 96.62 337 PHE B C 1
ATOM 5955 O O . PHE B 1 337 ? 14.141 23.266 -9.906 1 96.62 337 PHE B O 1
ATOM 5962 N N . HIS B 1 338 ? 13.234 23 -7.914 1 96.38 338 HIS B N 1
ATOM 5963 C CA . HIS B 1 338 ? 13.367 21.547 -7.898 1 96.38 338 HIS B CA 1
ATOM 5964 C C . HIS B 1 338 ? 12.344 20.891 -8.812 1 96.38 338 HIS B C 1
ATOM 5966 O O . HIS B 1 338 ? 12.531 19.75 -9.258 1 96.38 338 HIS B O 1
ATOM 5972 N N . LEU B 1 339 ? 11.234 21.625 -9.055 1 96.12 339 LEU B N 1
ATOM 5973 C CA . LEU B 1 339 ? 10.203 21.078 -9.938 1 96.12 339 LEU B CA 1
ATOM 5974 C C . LEU B 1 339 ? 10.781 20.75 -11.312 1 96.12 339 LEU B C 1
ATOM 5976 O O . LEU B 1 339 ? 10.516 19.688 -11.859 1 96.12 339 LEU B O 1
ATOM 5980 N N . GLU B 1 340 ? 11.547 21.625 -11.844 1 94.88 340 GLU B N 1
ATOM 5981 C CA . GLU B 1 340 ? 12.148 21.438 -13.156 1 94.88 340 GLU B CA 1
ATOM 5982 C C . GLU B 1 340 ? 13.117 20.25 -13.156 1 94.88 340 GLU B C 1
ATOM 5984 O O . GLU B 1 340 ? 13.156 19.469 -14.109 1 94.88 340 GLU B O 1
ATOM 5989 N N . LYS B 1 341 ? 13.844 20.172 -12.125 1 94.44 341 LYS B N 1
ATOM 5990 C CA . LYS B 1 341 ? 14.812 19.078 -12.016 1 94.44 341 LYS B CA 1
ATOM 5991 C C . LYS B 1 341 ? 14.117 17.719 -11.945 1 94.44 341 LYS B C 1
ATOM 5993 O O . LYS B 1 341 ? 14.523 16.781 -12.617 1 94.44 341 LYS B O 1
ATOM 5998 N N . VAL B 1 342 ? 13.102 17.641 -11.109 1 93.75 342 VAL B N 1
ATOM 5999 C CA . VAL B 1 342 ? 12.375 16.375 -10.945 1 93.75 342 VAL B CA 1
ATOM 6000 C C . VAL B 1 342 ? 11.648 16.031 -12.234 1 93.75 342 VAL B C 1
ATOM 6002 O O . VAL B 1 342 ? 11.578 14.852 -12.617 1 93.75 342 VAL B O 1
ATOM 6005 N N . ARG B 1 343 ? 11.125 17.016 -12.945 1 93.62 343 ARG B N 1
ATOM 6006 C CA . ARG B 1 343 ? 10.461 16.797 -14.227 1 93.62 343 ARG B CA 1
ATOM 6007 C C . ARG B 1 343 ? 11.422 16.203 -15.25 1 93.62 343 ARG B C 1
ATOM 6009 O O . ARG B 1 343 ? 11.055 15.312 -16.016 1 93.62 343 ARG B O 1
ATOM 6016 N N . LEU B 1 344 ? 12.641 16.719 -15.266 1 93.31 344 LEU B N 1
ATOM 6017 C CA . LEU B 1 344 ? 13.656 16.219 -16.188 1 93.31 344 LEU B CA 1
ATOM 6018 C C . LEU B 1 344 ? 13.992 14.766 -15.875 1 93.31 344 LEU B C 1
ATOM 6020 O O . LEU B 1 344 ? 14.156 13.961 -16.797 1 93.31 344 LEU B O 1
ATOM 6024 N N . GLU B 1 345 ? 14.117 14.492 -14.602 1 90.56 345 GLU B N 1
ATOM 6025 C CA . GLU B 1 345 ? 14.406 13.125 -14.188 1 90.56 345 GLU B CA 1
ATOM 6026 C C . GLU B 1 345 ? 13.289 12.18 -14.594 1 90.56 345 GLU B C 1
ATOM 6028 O O . GLU B 1 345 ? 13.539 11.055 -15.031 1 90.56 345 GLU B O 1
ATOM 6033 N N . LEU B 1 346 ? 12.07 12.609 -14.469 1 90.06 346 LEU B N 1
ATOM 6034 C CA . LEU B 1 346 ? 10.914 11.789 -14.828 1 90.06 346 LEU B CA 1
ATOM 6035 C C . LEU B 1 346 ? 10.844 11.594 -16.344 1 90.06 346 LEU B C 1
ATOM 6037 O O . LEU B 1 346 ? 10.445 10.523 -16.812 1 90.06 346 LEU B O 1
ATOM 6041 N N . THR B 1 347 ? 11.227 12.594 -17.078 1 92.75 347 THR B N 1
ATOM 6042 C CA . THR B 1 347 ? 11.258 12.492 -18.531 1 92.75 347 THR B CA 1
ATOM 6043 C C . THR B 1 347 ? 12.297 11.477 -18.984 1 92.75 347 THR B C 1
ATOM 6045 O O . THR B 1 347 ? 12.07 10.727 -19.938 1 92.75 347 THR B O 1
ATOM 6048 N N . GLU B 1 348 ? 13.422 11.547 -18.281 1 90.62 348 GLU B N 1
ATOM 6049 C CA . GLU B 1 348 ? 14.469 10.578 -18.578 1 90.62 348 GLU B CA 1
ATOM 6050 C C . GLU B 1 348 ? 14 9.156 -18.297 1 90.62 348 GLU B C 1
ATOM 6052 O O . GLU B 1 348 ? 14.297 8.242 -19.078 1 90.62 348 GLU B O 1
ATOM 6057 N N . LEU B 1 349 ? 13.367 9.008 -17.25 1 87.94 349 LEU B N 1
ATOM 6058 C CA . LEU B 1 349 ? 12.836 7.691 -16.906 1 87.94 349 LEU B CA 1
ATOM 6059 C C . LEU B 1 349 ? 11.781 7.25 -17.922 1 87.94 349 LEU B C 1
ATOM 6061 O O . LEU B 1 349 ? 11.68 6.062 -18.234 1 87.94 349 LEU B O 1
ATOM 6065 N N . GLU B 1 350 ? 10.984 8.172 -18.359 1 90.69 350 GLU B N 1
ATOM 6066 C CA . GLU B 1 350 ? 9.984 7.875 -19.375 1 90.69 350 GLU B CA 1
ATOM 6067 C C . GLU B 1 350 ? 10.641 7.445 -20.688 1 90.69 350 GLU B C 1
ATOM 6069 O O . GLU B 1 350 ? 10.125 6.57 -21.391 1 90.69 350 GLU B O 1
ATOM 6074 N N . ALA B 1 351 ? 11.734 8.039 -21.016 1 92.94 351 ALA B N 1
ATOM 6075 C CA . ALA B 1 351 ? 12.477 7.652 -22.203 1 92.94 351 ALA B CA 1
ATOM 6076 C C . ALA B 1 351 ? 13 6.223 -22.078 1 92.94 351 ALA B C 1
ATOM 6078 O O . ALA B 1 351 ? 12.977 5.465 -23.062 1 92.94 351 ALA B O 1
ATOM 6079 N N . ILE B 1 352 ? 13.484 5.93 -20.922 1 89.69 352 ILE B N 1
ATOM 6080 C CA . ILE B 1 352 ? 13.969 4.578 -20.656 1 89.69 352 ILE B CA 1
ATOM 6081 C C . ILE B 1 352 ? 12.82 3.584 -20.797 1 89.69 352 ILE B C 1
ATOM 6083 O O . ILE B 1 352 ? 12.984 2.514 -21.391 1 89.69 352 ILE B O 1
ATOM 6087 N N . ARG B 1 353 ? 11.703 3.926 -20.281 1 91.31 353 ARG B N 1
ATOM 6088 C CA . ARG B 1 353 ? 10.508 3.084 -20.375 1 91.31 353 ARG B CA 1
ATOM 6089 C C . ARG B 1 353 ? 10.094 2.875 -21.828 1 91.31 353 ARG B C 1
ATOM 6091 O O . ARG B 1 353 ? 9.805 1.751 -22.234 1 91.31 353 ARG B O 1
ATOM 6098 N N . GLN B 1 354 ? 10.086 3.945 -22.609 1 93.25 354 GLN B N 1
ATOM 6099 C CA . GLN B 1 354 ? 9.688 3.859 -24.016 1 93.25 354 GLN B CA 1
ATOM 6100 C C . GLN B 1 354 ? 10.648 2.975 -24.812 1 93.25 354 GLN B C 1
ATOM 6102 O O . GLN B 1 354 ? 10.227 2.209 -25.672 1 93.25 354 GLN B O 1
ATOM 6107 N N . THR B 1 355 ? 11.898 3.131 -24.5 1 92.44 355 THR B N 1
ATOM 6108 C CA . THR B 1 355 ? 12.891 2.289 -25.156 1 92.44 355 THR B CA 1
ATOM 6109 C C . THR B 1 355 ? 12.672 0.82 -24.812 1 92.44 355 THR B C 1
ATOM 6111 O O . THR B 1 355 ? 12.766 -0.053 -25.672 1 92.44 355 THR B O 1
ATOM 6114 N N . PHE B 1 356 ? 12.383 0.604 -23.609 1 89.81 356 PHE B N 1
ATOM 6115 C CA . PHE B 1 356 ? 12.094 -0.75 -23.156 1 89.81 356 PHE B CA 1
ATOM 6116 C C . PHE B 1 356 ? 10.891 -1.327 -23.875 1 89.81 356 PHE B C 1
ATOM 6118 O O . PHE B 1 356 ? 10.914 -2.475 -24.328 1 89.81 356 PHE B O 1
ATOM 6125 N N . LEU B 1 357 ? 9.883 -0.562 -23.969 1 90.75 357 LEU B N 1
ATOM 6126 C CA . LEU B 1 357 ? 8.656 -1.014 -24.609 1 90.75 357 LEU B CA 1
ATOM 6127 C C . LEU B 1 357 ? 8.898 -1.292 -26.094 1 90.75 357 LEU B C 1
ATOM 6129 O O . LEU B 1 357 ? 8.367 -2.26 -26.641 1 90.75 357 LEU B O 1
ATOM 6133 N N . ARG B 1 358 ? 9.672 -0.555 -26.719 1 91 358 ARG B N 1
ATOM 6134 C CA . ARG B 1 358 ? 10.008 -0.751 -28.125 1 91 358 ARG B CA 1
ATOM 6135 C C . ARG B 1 358 ? 10.812 -2.035 -28.328 1 91 358 ARG B C 1
ATOM 6137 O O . ARG B 1 358 ? 10.555 -2.795 -29.266 1 91 358 ARG B O 1
ATOM 6144 N N . ASP B 1 359 ? 11.773 -2.195 -27.438 1 87.5 359 ASP B N 1
ATOM 6145 C CA . ASP B 1 359 ? 12.602 -3.393 -27.516 1 87.5 359 ASP B CA 1
ATOM 6146 C C . ASP B 1 359 ? 11.773 -4.652 -27.297 1 87.5 359 ASP B C 1
ATOM 6148 O O . ASP B 1 359 ? 12.023 -5.688 -27.906 1 87.5 359 ASP B O 1
ATOM 6152 N N . ARG B 1 360 ? 10.891 -4.562 -26.469 1 83.94 360 ARG B N 1
ATOM 6153 C CA . ARG B 1 360 ? 10.031 -5.699 -26.156 1 83.94 360 ARG B CA 1
ATOM 6154 C C . ARG B 1 360 ? 9.117 -6.035 -27.328 1 83.94 360 ARG B C 1
ATOM 6156 O O . ARG B 1 360 ? 8.82 -7.203 -27.578 1 83.94 360 ARG B O 1
ATOM 6163 N N . GLU B 1 361 ? 8.656 -5.051 -27.906 1 81.5 361 GLU B N 1
ATOM 6164 C CA . GLU B 1 361 ? 7.816 -5.262 -29.078 1 81.5 361 GLU B CA 1
ATOM 6165 C C . GLU B 1 361 ? 8.602 -5.922 -30.203 1 81.5 361 GLU B C 1
ATOM 6167 O O . GLU B 1 361 ? 8.062 -6.742 -30.953 1 81.5 361 GLU B O 1
ATOM 6172 N N . ILE B 1 362 ? 9.805 -5.605 -30.234 1 75.19 362 ILE B N 1
ATOM 6173 C CA . ILE B 1 362 ? 10.664 -6.16 -31.281 1 75.19 362 ILE B CA 1
ATOM 6174 C C . ILE B 1 362 ? 11.023 -7.605 -30.938 1 75.19 362 ILE B C 1
ATOM 6176 O O . ILE B 1 362 ? 11.047 -8.469 -31.828 1 75.19 362 ILE B O 1
ATOM 6180 N N . SER B 1 363 ? 11.43 -7.754 -29.641 1 66.5 363 SER B N 1
ATOM 6181 C CA . SER B 1 363 ? 11.859 -9.086 -29.203 1 66.5 363 SER B CA 1
ATOM 6182 C C . SER B 1 363 ? 10.672 -10.039 -29.125 1 66.5 363 SER B C 1
ATOM 6184 O O . SER B 1 363 ? 10.859 -11.258 -29.047 1 66.5 363 SER B O 1
ATOM 6186 N N . ARG B 1 364 ? 9.539 -9.703 -28.656 1 58.16 364 ARG B N 1
ATOM 6187 C CA . ARG B 1 364 ? 8.406 -10.602 -28.453 1 58.16 364 ARG B CA 1
ATOM 6188 C C . ARG B 1 364 ? 7.965 -11.234 -29.766 1 58.16 364 ARG B C 1
ATOM 6190 O O . ARG B 1 364 ? 7.234 -10.617 -30.547 1 58.16 364 ARG B O 1
ATOM 6197 N N . PRO B 1 365 ? 8.781 -12.188 -30.156 1 45.94 365 PRO B N 1
ATOM 6198 C CA . PRO B 1 365 ? 8.062 -13.055 -31.094 1 45.94 365 PRO B CA 1
ATOM 6199 C C . PRO B 1 365 ? 6.637 -13.367 -30.625 1 45.94 365 PRO B C 1
ATOM 6201 O O . PRO B 1 365 ? 6.309 -13.172 -29.453 1 45.94 365 PRO B O 1
ATOM 6204 N N . ASP B 1 366 ? 5.656 -13.805 -31.578 1 43.75 366 ASP B N 1
ATOM 6205 C CA . ASP B 1 366 ? 4.34 -14.375 -31.312 1 43.75 366 ASP B CA 1
ATOM 6206 C C . ASP B 1 366 ? 4.371 -15.297 -30.094 1 43.75 366 ASP B C 1
ATOM 6208 O O . ASP B 1 366 ? 4.781 -16.453 -30.188 1 43.75 366 ASP B O 1
ATOM 6212 N N . SER B 1 367 ? 4.895 -14.891 -29.109 1 38.84 367 SER B N 1
ATOM 6213 C CA . SER B 1 367 ? 4.973 -15.766 -27.938 1 38.84 367 SER B CA 1
ATOM 6214 C C . SER B 1 367 ? 3.67 -16.531 -27.734 1 38.84 367 SER B C 1
ATOM 6216 O O . SER B 1 367 ? 2.953 -16.297 -26.766 1 38.84 367 SER B O 1
ATOM 6218 N N . ARG B 1 368 ? 2.764 -16.531 -28.625 1 40.56 368 ARG B N 1
ATOM 6219 C CA . ARG B 1 368 ? 1.702 -17.531 -28.609 1 40.56 368 ARG B CA 1
ATOM 6220 C C . ARG B 1 368 ? 2.258 -18.922 -28.297 1 40.56 368 ARG B C 1
ATOM 6222 O O . ARG B 1 368 ? 1.533 -19.922 -28.344 1 40.56 368 ARG B O 1
ATOM 6229 N N . THR B 1 369 ? 3.637 -19.016 -28.422 1 33.66 369 THR B N 1
ATOM 6230 C CA . THR B 1 369 ? 3.951 -20.438 -28.5 1 33.66 369 THR B CA 1
ATOM 6231 C C . THR B 1 369 ? 3.975 -21.078 -27.109 1 33.66 369 THR B C 1
ATOM 6233 O O . THR B 1 369 ? 4.504 -22.172 -26.938 1 33.66 369 THR B O 1
ATOM 6236 N N . HIS B 1 370 ? 4.008 -20.406 -26.031 1 37.12 370 HIS B N 1
ATOM 6237 C CA . HIS B 1 370 ? 4.363 -21.297 -24.938 1 37.12 370 HIS B CA 1
ATOM 6238 C C . HIS B 1 370 ? 3.549 -22.578 -24.984 1 37.12 370 HIS B C 1
ATOM 6240 O O . HIS B 1 370 ? 2.488 -22.625 -25.609 1 37.12 370 HIS B O 1
ATOM 6246 N N . PHE B 1 371 ? 4.047 -23.625 -24.094 1 34.75 371 PHE B N 1
ATOM 6247 C CA . PHE B 1 371 ? 3.881 -25.078 -23.984 1 34.75 371 PHE B CA 1
ATOM 6248 C C . PHE B 1 371 ? 2.439 -25.422 -23.641 1 34.75 371 PHE B C 1
ATOM 6250 O O . PHE B 1 371 ? 1.999 -25.234 -22.5 1 34.75 371 PHE B O 1
ATOM 6257 N N . SER B 1 372 ? 1.561 -25 -24.406 1 34.44 372 SER B N 1
ATOM 6258 C CA . SER B 1 372 ? 0.257 -25.656 -24.266 1 34.44 372 SER B CA 1
ATOM 6259 C C . SER B 1 372 ? 0.39 -27.172 -24.234 1 34.44 372 SER B C 1
ATOM 6261 O O . SER B 1 372 ? -0.376 -27.875 -24.891 1 34.44 372 SER B O 1
ATOM 6263 N N . ASP B 1 373 ? 1.492 -27.703 -23.953 1 33.28 373 ASP B N 1
ATOM 6264 C CA . ASP B 1 373 ? 1.201 -29.109 -24.188 1 33.28 373 ASP B CA 1
ATOM 6265 C C . ASP B 1 373 ? -0.033 -29.562 -23.422 1 33.28 373 ASP B C 1
ATOM 6267 O O . ASP B 1 373 ? -0.27 -30.75 -23.25 1 33.28 373 ASP B O 1
ATOM 6271 N N . ASP B 1 374 ? -0.661 -28.75 -22.516 1 36.19 374 ASP B N 1
ATOM 6272 C CA . ASP B 1 374 ? -1.675 -29.656 -22 1 36.19 374 ASP B CA 1
ATOM 6273 C C . ASP B 1 374 ? -2.635 -30.094 -23.094 1 36.19 374 ASP B C 1
ATOM 6275 O O . ASP B 1 374 ? -3.549 -29.359 -23.469 1 36.19 374 ASP B O 1
ATOM 6279 N N . GLU B 1 375 ? -2.379 -30.672 -24.172 1 35.44 375 GLU B N 1
ATOM 6280 C CA . GLU B 1 375 ? -3.408 -31.438 -24.875 1 35.44 375 GLU B CA 1
ATOM 6281 C C . GLU B 1 375 ? -4.41 -32.031 -23.891 1 35.44 375 GLU B C 1
ATOM 6283 O O . GLU B 1 375 ? -5.621 -31.891 -24.078 1 35.44 375 GLU B O 1
ATOM 6288 N N . GLU B 1 376 ? -4.113 -33.375 -23.188 1 33.44 376 GLU B N 1
ATOM 6289 C CA . GLU B 1 376 ? -5.055 -34.406 -22.797 1 33.44 376 GLU B CA 1
ATOM 6290 C C . GLU B 1 376 ? -5.703 -34.094 -21.453 1 33.44 376 GLU B C 1
ATOM 6292 O O . GLU B 1 376 ? -5.18 -34.438 -20.406 1 33.44 376 GLU B O 1
ATOM 6297 N N . ASP B 1 377 ? -5.844 -33.062 -20.875 1 36.06 377 ASP B N 1
ATOM 6298 C CA . ASP B 1 377 ? -6.785 -33.25 -19.766 1 36.06 377 ASP B CA 1
ATOM 6299 C C . ASP B 1 377 ? -8.102 -33.844 -20.266 1 36.06 377 ASP B C 1
ATOM 6301 O O . ASP B 1 377 ? -9 -33.094 -20.672 1 36.06 377 ASP B O 1
ATOM 6305 N N . ASN B 1 378 ? -8.266 -34.875 -21.125 1 29.38 378 ASN B N 1
ATOM 6306 C CA . ASN B 1 378 ? -9.398 -35.781 -21.078 1 29.38 378 ASN B CA 1
ATOM 6307 C C . ASN B 1 378 ? -9.742 -36.156 -19.641 1 29.38 378 ASN B C 1
ATOM 6309 O O . ASN B 1 378 ? -8.852 -36.375 -18.828 1 29.38 378 ASN B O 1
#

Foldseek 3Di:
DPPQPCADPLQFGQQDPDPDPVVNVLSVVLSVVLVVPVPDPVVVVLVVLVVVVCVVCVVHQDDDDPSVLVSLLSPDDPVCLLVLLLSLLCVLCVVVVVVDDPCLLVVLLVVLVVDDDPLLVVLVVCQQVASCRGNQRVDPPRPLSVLLSSLLSSLLSVCVQQSDAPQLSNQLSSLVSRYPSVSSSSSSVSQQPPQFDPLCRGPLNLRLVLVLQLLLVLCCVQVVVLSVLCVVQVARLCVPLSSCLSNVCRVNADPRLSNSLVSNCSNVGNQCSSSLLVNLLCVVCVVVLNPDNHRVVNVVCSRRVRHSPNPNVSSSCSSPPVSDDDDSVVSVVSSVVVSVVSVVVVVVVVVVVVVVVVVCVVPDDVVVDPCPPPPDPD/DPPQPCADPLQFGQQDPDPDPVVNVLSVVLSVVLVVVVPDPVVVVLVVLVVVVCVVCVVHQDDDDPSVLVSLLSPDDPVCLLVLLLSLLCVLCVVVVVPDDPCLLVVLLVVLVVDDDPLLVVLVVCQQVASCRGNQRVDCPRPLSVLLSSLLSSLLSVCVQQSDAPQLSNQLSSLVSRYPSVSSSSSSVSQQPPQFDPLCRGPLNLRLVLVLQLLLVLCCVQVVVLSVLCVVQVARLCVPCSSCLSNVCRVNADPRLSNSLVSNCSNVGNQCSSSLLVNLLCVVCVVVLNPDNHRVVNVVCSRRVRHSPNPNVSSSCSSPPVSDDDDSVVSVVSSVVVSVVSVVVVVVVVVVVVVVVVVCVVPDDVVVDPCPVPPDPD

Nearest PDB structures (foldseek):
  4nc6-assembly1_A  TM=8.856E-01  e=2.096E-11  Homo sapiens
  3hzj-assembly1_A  TM=8.741E-01  e=4.596E-11  Homo sapiens
  3hzj-assembly2_B  TM=9.151E-01  e=9.669E-11  Homo sapiens
  3qye-assembly2_B  TM=8.534E-01  e=7.241E-11  Homo sapiens
  3qyb-assembly1_A  TM=8.501E-01  e=3.780E-10  Homo sapiens

Solvent-accessible surface area (backbone atoms only — not comparable to full-atom values): 41754 Å² total; per-residue (Å²): 128,77,80,71,58,66,44,47,96,86,32,34,48,50,66,68,90,56,83,51,64,68,57,36,50,50,33,50,50,42,51,54,47,52,64,65,59,68,75,42,75,63,56,54,52,54,48,49,53,49,50,53,51,52,60,70,34,65,89,44,82,85,66,95,43,71,67,56,52,54,46,30,69,70,39,62,52,79,91,51,35,37,61,53,51,51,51,30,35,50,64,70,33,40,80,60,55,72,76,46,63,94,58,46,66,60,49,34,44,54,48,51,72,73,44,91,53,81,47,54,42,59,48,52,59,46,55,73,65,37,57,51,58,23,66,50,27,54,44,87,80,24,71,46,43,59,46,44,50,50,33,52,48,26,45,24,66,72,39,52,74,44,34,63,45,97,37,54,63,55,46,36,49,57,38,46,74,51,32,55,57,68,58,16,37,46,38,46,46,30,45,51,69,65,40,38,55,82,40,36,56,30,92,79,26,53,41,49,53,24,49,48,53,41,46,52,53,49,36,47,72,76,38,42,70,57,39,51,51,31,58,74,49,69,49,67,64,56,49,56,48,49,54,33,65,67,30,71,32,66,92,52,44,48,68,75,54,41,52,36,50,47,41,35,32,54,65,73,32,46,86,53,46,64,62,30,46,54,52,22,56,48,60,75,43,39,71,64,55,70,69,47,88,42,46,64,59,42,52,55,44,68,74,51,51,50,62,68,62,71,58,55,66,60,42,48,45,34,27,71,53,69,57,59,76,77,58,62,68,60,53,51,50,42,37,58,57,38,42,57,53,52,51,51,53,51,50,52,51,48,50,52,24,51,51,49,54,51,49,44,62,68,63,54,56,81,69,75,61,68,85,64,64,80,74,76,79,119,131,78,81,72,57,66,43,47,97,86,31,35,48,49,65,68,89,55,82,51,63,68,56,37,50,49,33,49,50,42,50,56,46,53,62,65,60,68,74,42,74,62,56,56,52,54,48,50,53,50,50,52,52,52,62,71,34,66,89,43,81,84,65,95,44,71,67,54,52,54,46,30,69,71,40,62,52,79,91,49,34,37,61,53,50,51,50,30,38,50,63,70,35,39,81,61,55,72,76,46,63,93,56,44,66,61,49,36,43,52,49,51,74,73,44,91,53,81,46,55,43,58,48,54,58,45,55,72,65,37,58,52,59,23,66,48,28,54,43,87,81,25,71,45,42,59,46,44,50,49,33,52,47,25,45,24,66,73,39,51,73,44,33,62,45,97,38,54,62,53,45,35,48,57,38,46,74,50,30,56,56,68,58,16,37,46,36,46,46,29,46,53,71,62,41,38,56,81,41,35,57,31,93,78,26,53,41,48,52,23,50,47,53,40,47,52,52,48,36,48,72,75,38,41,70,58,40,51,50,30,59,74,47,68,50,69,64,56,50,56,50,49,55,34,64,68,29,70,32,65,91,51,43,47,65,74,53,40,53,36,51,48,39,36,31,55,66,72,32,47,84,52,46,63,60,31,46,54,52,21,55,49,60,76,42,39,71,64,53,70,69,46,89,44,46,66,60,42,53,56,44,66,74,51,51,48,63,68,63,70,60,56,66,60,42,50,46,34,28,73,52,70,57,58,78,77,60,64,67,59,54,51,51,42,38,57,60,37,41,55,53,53,50,51,53,51,50,52,52,48,50,52,26,51,50,50,52,52,50,45,60,67,63,56,57,83,71,77,61,67,85,60,69,76,72,76,79,122

Radius of gyration: 27.19 Å; Cα contacts (8 Å, |Δi|>4): 790; chains: 2; bounding box: 58×81×71 Å

InterPro domains:
  IPR000195 Rab-GAP-TBC domain [PF00566] (80-290)
  IPR000195 Rab-GAP-TBC domain [PS50086] (75-269)
  IPR000195 Rab-GAP-TBC domain [SM00164] (72-293)
  IPR035969 Rab-GAP-TBC domain superfamily [SSF47923] (48-229)
  IPR035969 Rab-GAP-TBC domain superfamily [SSF47923] (207-325)
  IPR050302 Rab GTPase-activating TBC domain-containing protein [PTHR47219] (9-326)

Organism: NCBI:txid299321

Secondary structure (DSSP, 8-state):
-----SB-TTSBBSS----SHHHHHHHHHHHHHHHHHHT-HHHHHHHHHHHHHHHHTTTS-----HHHHHHHHT---HHHHHHHHHHHHHHHHHHHHTTS-TTHHHHHHHHHHHS--HHHHHHHHHHTTSSTTBTTSSSTT-HHHHHHHHHHHHHHHH-TTT---TTHHHHHHHHTTTS-HHHHHHHHHIIIIIIS-GGGSSTT-HHHHHHHHHHHHHHHHH-HHHHHHHHHTT--THHHHHHHHHTTTTTTS-HHHHHHHHHHHHHH-HHHHHHHHHHHHHHHTHHHHHH--SHHHHHHHHHHGGGG---HHHHHHIIIIIT----HHHHHHHHHHHHHHHHHHHHHHHHHHHHHHHHHHHH---TT-S--------/-----SB-TTSBBSS----SHHHHHHHHHHHHHHHHHHT-HHHHHHHHHHHHHHHHTTTS-----HHHHHHHHT---HHHHHHHHHHHHHHHHHHHHTTS-TTHHHHHHHHHHHS--HHHHHHHHHHTTSSTTBTTSSSTT-HHHHHHHHHHHHHHHH-TTT---TTHHHHHHHHHTTS-HHHHHHHHHIIIIIIS-GGGSSTT-HHHHHHHHHHHHHHHHH-HHHHHHHHHTT--THHHHHHHHHTTTTTTS-HHHHHHHHHHHHHH-HHHHHHHHHHHHHHHTHHHHHH--SHHHHHHHHHHGGGG---HHHHHHIIIIIT----HHHHHHHHHHHHHHHHHHHHHHHHHHHHHHHHHHHH---TT-S--------

pLDDT: mean 86.04, std 15.95, range [23.88, 98.62]

Sequence (756 aa):
HLSEHEYDIYGFKTLPEEEDEEEKIVAMVRALNLKSLSLTDQEVSVGVKWENFLASTMNREMVPCPELKSLVRSGVPHVHRSKVWRYCVAFHVRKYRDCLADDYYKGLLSLAREKQNPASKQIELDLLRTLPNNKHYSSPSSDGIQKLRNVLLAFSWRNPDIGYCQGLNRLAAIALLYLEEEDAFWCLTAIVEVFMPRDYYTKTLLGSQVDQRVFKDLMSEKLPRLHNHFEQYKVDFSLITFNWFLVVFVDSVVSEILFKIWDSFLYEGPKVIIFRFALALFKCKEEEFLKLQDSMAIFKYLRYFTQTVLDVRKLMNIAFVDMNPFPMRQIQNKRMFHLEKVRLELTELEAIRQTFLRDREISRPDSRTHFSDDEEDNHLSEHEYDIYGFKTLPEEEDEEEKIVAMVRALNLKSLSLTDQEVSVGVKWENFLASTMNREMVPCPELKSLVRSGVPHVHRSKVWRYCVAFHVRKYRDCLADDYYKGLLSLAREKQNPASKQIELDLLRTLPNNKHYSSPSSDGIQKLRNVLLAFSWRNPDIGYCQGLNRLAAIALLYLEEEDAFWCLTAIVEVFMPRDYYTKTLLGSQVDQRVFKDLMSEKLPRLHNHFEQYKVDFSLITFNWFLVVFVDSVVSEILFKIWDSFLYEGPKVIIFRFALALFKCKEEEFLKLQDSMAIFKYLRYFTQTVLDVRKLMNIAFVDMNPFPMRQIQNKRMFHLEKVRLELTELEAIRQTFLRDREISRPDSRTHFSDDEEDN